Protein AF-A0A8T5UVX9-F1 (afdb_monomer_lite)

Structure (mmCIF, N/CA/C/O backbone):
data_AF-A0A8T5UVX9-F1
#
_entry.id   AF-A0A8T5UVX9-F1
#
loop_
_atom_site.group_PDB
_atom_site.id
_atom_site.type_symbol
_atom_site.label_atom_id
_atom_site.label_alt_id
_atom_site.label_comp_id
_atom_site.label_asym_id
_atom_site.label_entity_id
_atom_site.label_seq_id
_atom_site.pdbx_PDB_ins_code
_atom_site.Cartn_x
_atom_site.Cartn_y
_atom_site.Cartn_z
_atom_site.occupancy
_atom_site.B_iso_or_equiv
_atom_site.auth_seq_id
_atom_site.auth_comp_id
_atom_site.auth_asym_id
_atom_site.auth_atom_id
_atom_site.pdbx_PDB_model_num
ATOM 1 N N . MET A 1 1 ? 22.727 9.446 -10.638 1.00 89.31 1 MET A N 1
ATOM 2 C CA . MET A 1 1 ? 21.557 9.437 -9.733 1.00 89.31 1 MET A CA 1
ATOM 3 C C . MET A 1 1 ? 21.590 8.282 -8.736 1.00 89.31 1 MET A C 1
ATOM 5 O O . MET A 1 1 ? 21.541 8.545 -7.546 1.00 89.31 1 MET A O 1
ATOM 9 N N . LEU A 1 2 ? 21.776 7.033 -9.180 1.00 92.12 2 LEU A N 1
ATOM 10 C CA . LEU A 1 2 ? 21.817 5.841 -8.309 1.00 92.12 2 LEU A CA 1
ATOM 11 C C . LEU A 1 2 ? 22.766 5.958 -7.106 1.00 92.12 2 LEU A C 1
ATOM 13 O O . LEU A 1 2 ? 22.363 5.733 -5.971 1.00 92.12 2 LEU A O 1
ATOM 17 N N . LYS A 1 3 ? 24.007 6.410 -7.337 1.00 89.62 3 LYS A N 1
ATOM 18 C CA . LYS A 1 3 ? 24.974 6.673 -6.256 1.00 89.62 3 LYS A CA 1
ATOM 19 C C . LYS A 1 3 ? 24.473 7.714 -5.250 1.00 89.62 3 LYS A C 1
ATOM 21 O O . LYS A 1 3 ? 24.769 7.604 -4.071 1.00 89.62 3 LYS A O 1
ATOM 26 N N . ALA A 1 4 ? 23.727 8.721 -5.709 1.00 87.50 4 ALA A N 1
ATOM 27 C CA . ALA A 1 4 ? 23.194 9.757 -4.832 1.00 87.50 4 ALA A CA 1
ATOM 28 C C . ALA A 1 4 ? 22.114 9.190 -3.901 1.00 87.50 4 ALA A C 1
ATOM 30 O O . ALA A 1 4 ? 22.214 9.433 -2.706 1.00 87.50 4 ALA A O 1
ATOM 31 N N . TYR A 1 5 ? 21.173 8.382 -4.419 1.00 86.88 5 TYR A N 1
ATOM 32 C CA . TYR A 1 5 ? 20.193 7.644 -3.602 1.00 86.88 5 TYR A CA 1
ATOM 33 C C . TYR A 1 5 ? 20.886 6.826 -2.508 1.00 86.88 5 TYR A C 1
ATOM 35 O O . TYR A 1 5 ? 20.632 7.031 -1.322 1.00 86.88 5 TYR A O 1
ATOM 43 N N . ALA A 1 6 ? 21.830 5.970 -2.910 1.00 82.44 6 ALA A N 1
ATOM 44 C CA . ALA A 1 6 ? 22.549 5.101 -1.984 1.00 82.44 6 ALA A CA 1
ATOM 45 C C . ALA A 1 6 ? 23.306 5.897 -0.906 1.00 82.44 6 ALA A C 1
ATOM 47 O O . ALA A 1 6 ? 23.243 5.560 0.274 1.00 82.44 6 ALA A O 1
ATOM 48 N N . ASN A 1 7 ? 23.971 6.993 -1.288 1.00 76.56 7 ASN A N 1
ATOM 49 C CA . ASN A 1 7 ? 24.742 7.824 -0.360 1.00 76.56 7 ASN A CA 1
ATOM 50 C C . ASN A 1 7 ? 23.883 8.548 0.685 1.00 76.56 7 ASN A C 1
ATOM 52 O O . ASN A 1 7 ? 24.406 8.915 1.734 1.00 76.56 7 ASN A O 1
ATOM 56 N N . VAL A 1 8 ? 22.592 8.767 0.419 1.00 74.19 8 VAL A N 1
ATOM 57 C CA . VAL A 1 8 ? 21.655 9.344 1.399 1.00 74.19 8 VAL A CA 1
ATOM 58 C C . VAL A 1 8 ? 20.822 8.278 2.118 1.00 74.19 8 VAL A C 1
ATOM 60 O O . VAL A 1 8 ? 19.863 8.613 2.807 1.00 74.19 8 VAL A O 1
ATOM 63 N N . GLY A 1 9 ? 21.185 6.997 1.978 1.00 68.25 9 GLY A N 1
ATOM 64 C CA . GLY A 1 9 ? 20.500 5.881 2.633 1.00 68.25 9 GLY A CA 1
ATOM 65 C C . GLY A 1 9 ? 19.117 5.576 2.055 1.00 68.25 9 GLY A C 1
ATOM 66 O O . GLY A 1 9 ? 18.301 4.958 2.732 1.00 68.25 9 GLY A O 1
ATOM 67 N N . MET A 1 10 ? 18.837 6.014 0.824 1.00 78.50 10 MET A N 1
ATOM 68 C CA . MET A 1 10 ? 17.601 5.687 0.119 1.00 78.50 10 MET A CA 1
ATOM 69 C C . MET A 1 10 ? 17.831 4.501 -0.827 1.00 78.50 10 MET A C 1
ATOM 71 O O . MET A 1 10 ? 18.842 4.490 -1.539 1.00 78.50 10 MET A O 1
ATOM 75 N N . PRO A 1 11 ? 16.895 3.535 -0.898 1.00 80.75 11 PRO A N 1
ATOM 76 C CA . PRO A 1 11 ? 16.899 2.531 -1.953 1.00 80.75 11 PRO A CA 1
ATOM 77 C C . PRO A 1 11 ? 16.959 3.223 -3.322 1.00 80.75 11 PRO A C 1
ATOM 79 O O . PRO A 1 11 ? 16.160 4.128 -3.579 1.00 80.75 11 PRO A O 1
ATOM 82 N N . PRO A 1 12 ? 17.922 2.874 -4.190 1.00 89.50 12 PRO A N 1
ATOM 83 C CA . PRO A 1 12 ? 17.962 3.432 -5.531 1.00 89.50 12 PRO A CA 1
ATOM 84 C C . PRO A 1 12 ? 16.694 3.077 -6.313 1.00 89.50 12 PRO A C 1
ATOM 86 O O . PRO A 1 12 ? 16.199 1.960 -6.205 1.00 89.50 12 PRO A O 1
ATOM 89 N N . SER A 1 13 ? 16.226 4.007 -7.148 1.00 93.75 13 SER A N 1
ATOM 90 C CA . SER A 1 13 ? 15.218 3.743 -8.182 1.00 93.75 13 SER A CA 1
ATOM 91 C C . SER A 1 13 ? 15.903 3.654 -9.555 1.00 93.75 13 SER A C 1
ATOM 93 O O . SER A 1 13 ? 16.126 4.696 -10.186 1.00 93.75 13 SER A O 1
ATOM 95 N N . PRO A 1 14 ? 16.313 2.447 -10.007 1.00 96.12 14 PRO A N 1
ATOM 96 C CA . PRO A 1 14 ? 16.823 2.202 -11.355 1.00 96.12 14 PRO A CA 1
ATOM 97 C C . PRO A 1 14 ? 15.960 2.798 -12.459 1.00 96.12 14 PRO A C 1
ATOM 99 O O . PRO A 1 14 ? 16.485 3.515 -13.310 1.00 96.12 14 PRO A O 1
ATOM 102 N N . ILE A 1 15 ? 14.645 2.567 -12.418 1.00 96.75 15 ILE A N 1
ATOM 103 C CA . ILE A 1 15 ? 13.748 3.003 -13.491 1.00 96.75 15 ILE A CA 1
ATOM 104 C C . ILE A 1 15 ? 13.686 4.527 -13.593 1.00 96.75 15 ILE A C 1
ATOM 106 O O . ILE A 1 15 ? 13.869 5.090 -14.672 1.00 96.75 15 ILE A O 1
ATOM 110 N N . THR A 1 16 ? 13.545 5.214 -12.459 1.00 94.38 16 THR A N 1
ATOM 111 C CA . THR A 1 16 ? 13.506 6.677 -12.423 1.00 94.38 16 THR A CA 1
ATOM 112 C C . THR A 1 16 ? 14.859 7.257 -12.836 1.00 94.38 16 THR A C 1
ATOM 114 O O . THR A 1 16 ? 14.914 8.212 -13.608 1.00 94.38 16 THR A O 1
ATOM 117 N N . ALA A 1 17 ? 15.973 6.663 -12.387 1.00 95.31 17 ALA A N 1
ATOM 118 C CA . ALA A 1 17 ? 17.319 7.079 -12.791 1.00 95.31 17 ALA A CA 1
ATOM 119 C C . ALA A 1 17 ? 17.553 6.964 -14.295 1.00 95.31 17 ALA A C 1
ATOM 121 O O . ALA A 1 17 ? 18.149 7.875 -14.874 1.00 95.31 17 ALA A O 1
ATOM 122 N N . ALA A 1 18 ? 17.071 5.887 -14.908 1.00 97.19 18 ALA A N 1
ATOM 123 C CA . ALA A 1 18 ? 17.184 5.676 -16.338 1.00 97.19 18 ALA A CA 1
ATOM 124 C C . ALA A 1 18 ? 16.372 6.723 -17.116 1.00 97.19 18 ALA A C 1
ATOM 126 O O . ALA A 1 18 ? 16.927 7.395 -17.982 1.00 97.19 18 ALA A O 1
ATOM 127 N N . ILE A 1 19 ? 15.108 6.950 -16.738 1.00 96.31 19 ILE A N 1
ATOM 128 C CA . ILE A 1 19 ? 14.215 7.921 -17.397 1.00 96.31 19 ILE A CA 1
ATOM 129 C C . ILE A 1 19 ? 14.780 9.348 -17.313 1.00 96.31 19 ILE A C 1
ATOM 131 O O . ILE A 1 19 ? 14.845 10.045 -18.324 1.00 96.31 19 ILE A O 1
ATOM 135 N N . PHE A 1 20 ? 15.259 9.782 -16.140 1.00 94.56 20 PHE A N 1
ATOM 136 C CA . PHE A 1 20 ? 15.912 11.092 -16.004 1.00 94.56 20 PHE A CA 1
ATOM 137 C C . PHE A 1 20 ? 17.228 11.180 -16.784 1.00 94.56 20 PHE A C 1
ATOM 139 O O . PHE A 1 20 ? 17.555 12.241 -17.313 1.00 94.56 20 PHE A O 1
ATOM 146 N N . GLY A 1 21 ? 17.990 10.086 -16.850 1.00 94.94 21 GLY A N 1
ATOM 147 C CA . GLY A 1 21 ? 19.206 10.010 -17.656 1.00 94.94 21 GLY A CA 1
ATOM 148 C C . GLY A 1 21 ? 18.916 10.216 -19.142 1.00 94.94 21 GLY A C 1
ATOM 149 O O . GLY A 1 21 ? 19.591 11.021 -19.784 1.00 94.94 21 GLY A O 1
ATOM 150 N N . VAL A 1 22 ? 17.874 9.554 -19.656 1.00 96.62 22 VAL A N 1
ATOM 151 C CA . VAL A 1 22 ? 17.385 9.739 -21.027 1.00 96.62 22 VAL A CA 1
ATOM 152 C C . VAL A 1 22 ? 16.911 11.170 -21.253 1.00 96.62 22 VAL A C 1
ATOM 154 O O . VAL A 1 22 ? 17.373 11.815 -22.189 1.00 96.62 22 VAL A O 1
ATOM 157 N N . ALA A 1 23 ? 16.052 11.702 -20.382 1.00 94.94 23 ALA A N 1
ATOM 158 C CA . ALA A 1 23 ? 15.560 13.072 -20.518 1.00 94.94 23 ALA A CA 1
ATOM 159 C C . ALA A 1 23 ? 16.720 14.081 -20.612 1.00 94.94 23 ALA A C 1
ATOM 161 O O . ALA A 1 23 ? 16.736 14.931 -21.497 1.00 94.94 23 ALA A O 1
ATOM 162 N N . ALA A 1 24 ? 17.744 13.933 -19.763 1.00 94.06 24 ALA A N 1
ATOM 163 C CA . ALA A 1 24 ? 18.909 14.812 -19.756 1.00 94.06 24 ALA A CA 1
ATOM 164 C C . ALA A 1 24 ? 19.771 14.707 -21.026 1.00 94.06 24 ALA A C 1
ATOM 166 O O . ALA A 1 24 ? 20.238 15.730 -21.525 1.00 94.06 24 ALA A O 1
ATOM 167 N N . ILE A 1 25 ? 20.012 13.502 -21.559 1.00 94.75 25 ILE A N 1
ATOM 168 C CA . ILE A 1 25 ? 20.818 13.359 -22.784 1.00 94.75 25 ILE A CA 1
ATOM 169 C C . ILE A 1 25 ? 20.049 13.817 -24.027 1.00 94.75 25 ILE A C 1
ATOM 171 O O . ILE A 1 25 ? 20.656 14.366 -24.946 1.00 94.75 25 ILE A O 1
ATOM 175 N N . LEU A 1 26 ? 18.721 13.672 -24.037 1.00 94.44 26 LEU A N 1
ATOM 176 C CA . LEU A 1 26 ? 17.872 14.112 -25.144 1.00 94.44 26 LEU A CA 1
ATOM 177 C C . LEU A 1 26 ? 17.664 15.638 -25.204 1.00 94.44 26 LEU A C 1
ATOM 179 O O . LEU A 1 26 ? 17.105 16.148 -26.178 1.00 94.44 26 LEU A O 1
ATOM 183 N N . GLU A 1 27 ? 18.139 16.390 -24.207 1.00 91.69 27 GLU A N 1
ATOM 184 C CA . GLU A 1 27 ? 18.335 17.847 -24.314 1.00 91.69 27 GLU A CA 1
ATOM 185 C C . GLU A 1 27 ? 19.571 18.214 -25.146 1.00 91.69 27 GLU A C 1
ATOM 187 O O . GLU A 1 27 ? 19.644 19.292 -25.734 1.00 91.69 27 GLU A O 1
ATOM 192 N N . ILE A 1 28 ? 20.555 17.314 -25.213 1.00 91.75 28 ILE A N 1
ATOM 193 C CA . ILE A 1 28 ? 21.787 17.502 -25.987 1.00 91.75 28 ILE A CA 1
ATOM 194 C C . ILE A 1 28 ? 21.615 16.925 -27.397 1.00 91.75 28 ILE A C 1
ATOM 196 O O . ILE A 1 28 ? 22.052 17.529 -28.376 1.00 91.75 28 ILE A O 1
ATOM 200 N N . VAL A 1 29 ? 20.981 15.755 -27.501 1.00 90.19 29 VAL A N 1
ATOM 201 C CA . VAL A 1 29 ? 20.735 15.039 -28.759 1.00 90.19 29 VAL A CA 1
ATOM 202 C C . VAL A 1 29 ? 19.246 15.075 -29.075 1.00 90.19 29 VAL A C 1
ATOM 204 O O . VAL A 1 29 ? 18.433 14.611 -28.286 1.00 90.19 29 VAL A O 1
ATOM 207 N N . HIS A 1 30 ? 18.872 15.585 -30.249 1.00 89.62 30 HIS A N 1
ATOM 208 C CA . HIS A 1 30 ? 17.463 15.630 -30.646 1.00 89.62 30 HIS A CA 1
ATOM 209 C C . HIS A 1 30 ? 16.853 14.210 -30.666 1.00 89.62 30 HIS A C 1
ATOM 211 O O . HIS A 1 30 ? 17.505 13.323 -31.226 1.00 89.62 30 HIS A O 1
ATOM 217 N N . PRO A 1 31 ? 15.640 13.979 -30.117 1.00 86.69 31 PRO A N 1
ATOM 218 C CA . PRO A 1 31 ? 15.006 12.651 -30.026 1.00 86.69 31 PRO A CA 1
ATOM 219 C C . PRO A 1 31 ? 14.698 12.012 -31.391 1.00 86.69 31 PRO A C 1
ATOM 221 O O . PRO A 1 31 ? 14.707 10.791 -31.521 1.00 86.69 31 PRO A O 1
ATOM 224 N N . ASP A 1 32 ? 14.522 12.845 -32.419 1.00 82.38 32 ASP A N 1
ATOM 225 C CA . ASP A 1 32 ? 14.351 12.406 -33.814 1.00 82.38 32 ASP A CA 1
ATOM 226 C C . ASP A 1 32 ? 15.676 12.337 -34.596 1.00 82.38 32 ASP A C 1
ATOM 228 O O . ASP A 1 32 ? 15.679 12.273 -35.822 1.00 82.38 32 ASP A O 1
ATOM 232 N N . SER A 1 33 ? 16.827 12.431 -33.919 1.00 86.44 33 SER A N 1
ATOM 233 C CA . SER A 1 33 ? 18.117 12.269 -34.596 1.00 86.44 33 SER A CA 1
ATOM 234 C C . SER A 1 33 ? 18.242 10.853 -35.149 1.00 86.44 33 SER A C 1
ATOM 236 O O . SER A 1 33 ? 18.085 9.877 -34.412 1.00 86.44 33 SER A O 1
ATOM 238 N N . GLU A 1 34 ? 18.607 10.762 -36.423 1.00 85.56 34 GLU A N 1
ATOM 239 C CA . GLU A 1 34 ? 18.966 9.501 -37.063 1.00 85.56 34 GLU A CA 1
ATOM 240 C C . GLU A 1 34 ? 20.235 8.922 -36.433 1.00 85.56 34 GLU A C 1
ATOM 242 O O . GLU A 1 34 ? 21.183 9.645 -36.101 1.00 85.56 34 GLU A O 1
ATOM 247 N N . VAL A 1 35 ? 20.260 7.601 -36.286 1.00 87.31 35 VAL A N 1
ATOM 248 C CA . VAL A 1 35 ? 21.396 6.863 -35.728 1.00 87.31 35 VAL A CA 1
ATOM 249 C C . VAL A 1 35 ? 22.111 6.082 -36.827 1.00 87.31 35 VAL A C 1
ATOM 251 O O . VAL A 1 35 ? 21.546 5.788 -37.878 1.00 87.31 35 VAL A O 1
ATOM 254 N N . GLY A 1 36 ? 23.391 5.773 -36.614 1.00 87.00 36 GLY A N 1
ATOM 255 C CA . GLY A 1 36 ? 24.162 4.993 -37.584 1.00 87.00 36 GLY A CA 1
ATOM 256 C C . GLY A 1 36 ? 23.597 3.580 -37.765 1.00 87.00 36 GLY A C 1
ATOM 257 O O . GLY A 1 36 ? 23.091 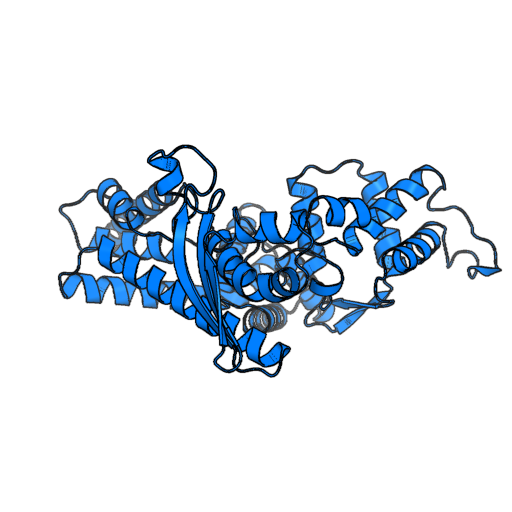2.994 -36.812 1.00 87.00 36 GLY A O 1
ATOM 258 N N . GLU A 1 37 ? 23.764 3.002 -38.958 1.00 86.88 37 GLU A N 1
ATOM 259 C CA . GLU A 1 37 ? 23.249 1.664 -39.316 1.00 86.88 37 GLU A CA 1
ATOM 260 C C . GLU A 1 37 ? 23.690 0.549 -38.352 1.00 86.88 37 GLU A C 1
ATOM 262 O O . GLU A 1 37 ? 22.999 -0.452 -38.191 1.00 86.88 37 GLU A O 1
ATOM 267 N N . SER A 1 38 ? 24.825 0.728 -37.665 1.00 89.12 38 SER A N 1
ATOM 268 C CA . SER A 1 38 ? 25.307 -0.196 -36.631 1.00 89.12 38 SER A CA 1
ATOM 269 C C . SER A 1 38 ? 24.355 -0.347 -35.442 1.00 89.12 38 SER A C 1
ATOM 271 O O . SER A 1 38 ? 24.475 -1.314 -34.697 1.00 89.12 38 SER A O 1
ATOM 273 N N . TYR A 1 39 ? 23.457 0.617 -35.239 1.00 83.94 39 TYR A N 1
ATOM 274 C CA . TYR A 1 39 ? 22.505 0.653 -34.134 1.00 83.94 39 TYR A CA 1
ATOM 275 C C . TYR A 1 39 ? 21.103 0.182 -34.532 1.00 83.94 39 TYR A C 1
ATOM 277 O O . TYR A 1 39 ? 20.315 -0.166 -33.656 1.00 83.94 39 TYR A O 1
ATOM 285 N N . GLY A 1 40 ? 20.784 0.147 -35.828 1.00 82.81 40 GLY A N 1
ATOM 286 C CA . GLY A 1 40 ? 19.484 -0.305 -36.301 1.00 82.81 40 GLY A CA 1
ATOM 287 C C . GLY A 1 40 ? 19.131 0.162 -37.706 1.00 82.81 40 GLY A C 1
ATOM 288 O O . GLY A 1 40 ? 19.853 0.926 -38.344 1.00 82.81 40 GLY A O 1
ATOM 289 N N . GLU A 1 41 ? 17.990 -0.326 -38.187 1.00 83.75 41 GLU A N 1
ATOM 290 C CA . GLU A 1 41 ? 17.437 0.068 -39.480 1.00 83.75 41 GLU A CA 1
ATOM 291 C C . GLU A 1 41 ? 16.926 1.515 -39.439 1.00 83.75 41 GLU A C 1
ATOM 293 O O . GLU A 1 41 ? 16.287 1.945 -38.472 1.00 83.75 41 GLU A O 1
ATOM 298 N N . PHE A 1 42 ? 17.185 2.246 -40.523 1.00 81.00 42 PHE A N 1
ATOM 299 C CA . PHE A 1 42 ? 16.706 3.609 -40.739 1.00 81.00 42 PHE A CA 1
ATOM 300 C C . PHE A 1 42 ? 15.182 3.705 -40.541 1.00 81.00 42 PHE A C 1
ATOM 302 O O . PHE A 1 42 ? 14.443 2.825 -40.987 1.00 81.00 42 PHE A O 1
ATOM 309 N N . PHE A 1 43 ? 14.710 4.750 -39.853 1.00 79.56 43 PHE A N 1
ATOM 310 C CA . PHE A 1 43 ? 13.313 4.943 -39.417 1.00 79.56 43 PHE A CA 1
ATOM 311 C C . PHE A 1 43 ? 12.714 3.895 -38.461 1.00 79.56 43 PHE A C 1
ATOM 313 O O . PHE A 1 43 ? 11.537 4.010 -38.113 1.00 79.56 43 PHE A O 1
ATOM 320 N N . LYS A 1 44 ? 13.473 2.889 -38.009 1.00 81.12 44 LYS A N 1
ATOM 321 C CA . LYS A 1 44 ? 13.007 1.941 -36.979 1.00 81.12 44 LYS A CA 1
ATOM 322 C C . LYS A 1 44 ? 13.630 2.181 -35.615 1.00 81.12 44 LYS A C 1
ATOM 324 O O . LYS A 1 44 ? 12.983 1.895 -34.615 1.00 81.12 44 LYS A O 1
ATOM 329 N N . VAL A 1 45 ? 14.858 2.690 -35.587 1.00 84.31 45 VAL A N 1
ATOM 330 C CA . VAL A 1 45 ? 15.586 3.008 -34.358 1.00 84.31 45 VAL A CA 1
ATOM 331 C C . VAL A 1 45 ? 15.909 4.493 -34.356 1.00 84.31 45 VAL A C 1
ATOM 333 O O . VAL A 1 45 ? 16.485 5.006 -35.312 1.00 84.31 45 VAL A O 1
ATOM 336 N N . ASN A 1 46 ? 15.531 5.182 -33.284 1.00 87.81 46 ASN A N 1
ATOM 337 C CA . ASN A 1 46 ? 15.794 6.606 -33.094 1.00 87.81 46 ASN A CA 1
ATOM 338 C C . ASN A 1 46 ? 16.757 6.833 -31.918 1.00 87.81 46 ASN A C 1
ATOM 340 O O . ASN A 1 46 ? 17.100 5.915 -31.164 1.00 87.81 46 ASN A O 1
ATOM 344 N N . SER A 1 47 ? 17.213 8.074 -31.751 1.00 92.56 47 SER A N 1
ATOM 345 C CA . SER A 1 47 ? 18.130 8.427 -30.666 1.00 92.56 47 SER A CA 1
ATOM 346 C C . SER A 1 47 ? 17.521 8.225 -29.271 1.00 92.56 47 SER A C 1
ATOM 348 O O . SER A 1 47 ? 18.271 7.949 -28.335 1.00 92.56 47 SER A O 1
ATOM 350 N N . ALA A 1 48 ? 16.190 8.289 -29.123 1.00 94.19 48 ALA A N 1
ATOM 351 C CA . ALA A 1 48 ? 15.501 8.009 -27.862 1.00 94.19 48 ALA A CA 1
ATOM 352 C C . ALA A 1 48 ? 15.639 6.540 -27.435 1.00 94.19 48 ALA A C 1
ATOM 354 O O . ALA A 1 48 ? 15.999 6.273 -26.288 1.00 94.19 48 ALA A O 1
ATOM 355 N N . GLN A 1 49 ? 15.451 5.591 -28.355 1.00 92.06 49 GLN A N 1
ATOM 356 C CA . GLN A 1 49 ? 15.657 4.167 -28.081 1.00 92.06 49 GLN A CA 1
ATOM 357 C C . GLN A 1 49 ? 17.124 3.868 -27.733 1.00 92.06 49 GLN A C 1
ATOM 359 O O . GLN A 1 49 ? 17.395 3.107 -26.804 1.00 92.06 49 GLN A O 1
ATOM 364 N N . ILE A 1 50 ? 18.083 4.500 -28.421 1.00 94.44 50 ILE A N 1
ATOM 365 C CA . ILE A 1 50 ? 19.518 4.329 -28.127 1.00 94.44 50 ILE A CA 1
ATOM 366 C C . ILE A 1 50 ? 19.907 4.938 -26.778 1.00 94.44 50 ILE A C 1
ATOM 368 O O . ILE A 1 50 ? 20.663 4.326 -26.020 1.00 94.44 50 ILE A O 1
ATOM 372 N N . ALA A 1 51 ? 19.361 6.105 -26.436 1.00 96.12 51 ALA A N 1
ATOM 373 C CA . ALA A 1 51 ? 19.511 6.675 -25.102 1.00 96.12 51 ALA A CA 1
ATOM 374 C C . ALA A 1 51 ? 18.921 5.739 -24.034 1.00 96.12 51 ALA A C 1
ATOM 376 O O . ALA A 1 51 ? 19.558 5.505 -23.005 1.00 96.12 51 ALA A O 1
ATOM 377 N N . GLY A 1 52 ? 17.746 5.165 -24.304 1.00 96.88 52 GLY A N 1
ATOM 378 C CA . GLY A 1 52 ? 17.097 4.164 -23.463 1.00 96.88 52 GLY A CA 1
ATOM 379 C C . GLY A 1 52 ? 17.965 2.931 -23.232 1.00 96.88 52 GLY A C 1
ATOM 380 O O . GLY A 1 52 ? 18.159 2.540 -22.084 1.00 96.88 52 GLY A O 1
ATOM 381 N N . LEU A 1 53 ? 18.565 2.373 -24.287 1.00 96.00 53 LEU A N 1
ATOM 382 C CA . LEU A 1 53 ? 19.472 1.224 -24.194 1.00 96.00 53 LEU A CA 1
ATOM 383 C C . LEU A 1 53 ? 20.660 1.515 -23.267 1.00 96.00 53 LEU A C 1
ATOM 385 O O . LEU A 1 53 ? 20.922 0.755 -22.335 1.00 96.00 53 LEU A O 1
ATOM 389 N N . GLY A 1 54 ? 21.332 2.652 -23.472 1.00 96.06 54 GLY A N 1
ATOM 390 C CA . GLY A 1 54 ? 22.450 3.058 -22.619 1.00 96.06 54 GLY A CA 1
ATOM 391 C C . GLY A 1 54 ? 22.032 3.297 -21.163 1.00 96.06 54 GLY A C 1
ATOM 392 O O . GLY A 1 54 ? 22.770 2.966 -20.236 1.00 96.06 54 GLY A O 1
ATOM 393 N N . ALA A 1 55 ? 20.833 3.841 -20.937 1.00 97.25 55 ALA A N 1
ATOM 394 C CA . ALA A 1 55 ? 20.302 4.079 -19.599 1.00 97.25 55 ALA A CA 1
ATOM 395 C C . ALA A 1 55 ? 19.899 2.781 -18.877 1.00 97.25 55 ALA A C 1
ATOM 397 O O . ALA A 1 55 ? 20.130 2.665 -17.669 1.00 97.25 55 ALA A O 1
ATOM 398 N N . VAL A 1 56 ? 19.335 1.812 -19.605 1.00 97.19 56 VAL A N 1
ATOM 399 C CA . VAL A 1 56 ? 18.999 0.467 -19.116 1.00 97.19 56 VAL A CA 1
ATOM 400 C C . VAL A 1 56 ? 20.258 -0.274 -18.684 1.00 97.19 56 VAL A C 1
ATOM 402 O O . VAL A 1 56 ? 20.311 -0.739 -17.544 1.00 97.19 56 VAL A O 1
ATOM 405 N N . GLU A 1 57 ? 21.297 -0.288 -19.525 1.00 96.69 57 GLU A N 1
ATOM 406 C CA . GLU A 1 57 ? 22.594 -0.894 -19.200 1.00 96.69 57 GLU A CA 1
ATOM 407 C C . GLU A 1 57 ? 23.216 -0.236 -17.960 1.00 96.69 57 GLU A C 1
ATOM 409 O O . GLU A 1 57 ? 23.564 -0.910 -16.989 1.00 96.69 57 GLU A O 1
ATOM 414 N N . ALA A 1 58 ? 23.288 1.099 -17.942 1.00 96.19 58 ALA A N 1
ATOM 415 C CA . ALA A 1 58 ? 23.885 1.843 -16.835 1.00 96.19 58 ALA A CA 1
ATOM 416 C C . ALA A 1 58 ? 23.122 1.689 -15.508 1.00 96.19 58 ALA A C 1
ATOM 418 O O . ALA A 1 58 ? 23.714 1.859 -14.436 1.00 96.19 58 ALA A O 1
ATOM 419 N N . SER A 1 59 ? 21.819 1.402 -15.572 1.00 95.56 59 SER A N 1
ATOM 420 C CA . SER A 1 59 ? 20.955 1.262 -14.396 1.00 95.56 59 SER A CA 1
ATOM 421 C C . SER A 1 59 ? 20.725 -0.188 -13.973 1.00 95.56 59 SER A C 1
ATOM 423 O O . SER A 1 59 ? 20.129 -0.404 -12.920 1.00 95.56 59 SER A O 1
ATOM 425 N N . GLY A 1 60 ? 21.209 -1.163 -14.751 1.00 95.50 60 GLY A N 1
ATOM 426 C CA . GLY A 1 60 ? 21.013 -2.589 -14.483 1.00 95.50 60 GLY A CA 1
ATOM 427 C C . GLY A 1 60 ? 19.548 -3.022 -14.569 1.00 95.50 60 GLY A C 1
ATOM 428 O O . GLY A 1 60 ? 19.130 -3.906 -13.825 1.00 95.50 60 GLY A O 1
ATOM 429 N N . LEU A 1 61 ? 18.758 -2.365 -15.422 1.00 97.50 61 LEU A N 1
ATOM 430 C CA . LEU A 1 61 ? 17.361 -2.732 -15.645 1.00 97.50 61 LEU A CA 1
ATOM 431 C C . LEU A 1 61 ? 17.270 -4.013 -16.496 1.00 97.50 61 LEU A C 1
ATOM 433 O O . LEU A 1 61 ? 18.138 -4.237 -17.343 1.00 97.50 61 LEU A O 1
ATOM 437 N N . PRO A 1 62 ? 16.234 -4.852 -16.305 1.00 97.00 62 PRO A N 1
ATOM 438 C CA . PRO A 1 62 ? 16.011 -6.012 -17.162 1.00 97.00 62 PRO A CA 1
ATOM 439 C C . PRO A 1 62 ? 15.685 -5.574 -18.595 1.00 97.00 62 PRO A C 1
ATOM 441 O O . PRO A 1 62 ? 15.137 -4.493 -18.813 1.00 97.00 62 PRO A O 1
ATOM 444 N N . GLU A 1 63 ? 15.974 -6.428 -19.578 1.00 96.62 63 GLU A N 1
ATOM 445 C CA . GLU A 1 63 ? 15.678 -6.142 -20.993 1.00 96.62 63 GLU A CA 1
ATOM 446 C C . GLU A 1 63 ? 14.176 -6.002 -21.265 1.00 96.62 63 GLU A C 1
ATOM 448 O O . GLU A 1 63 ? 13.779 -5.224 -22.135 1.00 96.62 63 GLU A O 1
ATOM 453 N N . LYS A 1 64 ? 13.353 -6.731 -20.500 1.00 97.81 64 LYS A N 1
ATOM 454 C CA . LYS A 1 64 ? 11.894 -6.749 -20.601 1.00 97.81 64 LYS A CA 1
ATOM 455 C C . LYS A 1 64 ? 11.232 -6.424 -19.269 1.00 97.81 64 LYS A C 1
ATOM 457 O O . LYS A 1 64 ? 11.767 -6.758 -18.212 1.00 97.81 64 LYS A O 1
ATOM 462 N N . LEU A 1 65 ? 10.057 -5.810 -19.350 1.00 97.38 65 LEU A N 1
ATOM 463 C CA . LEU A 1 65 ? 9.148 -5.581 -18.229 1.00 97.38 65 LEU A CA 1
ATOM 464 C C . LEU A 1 65 ? 7.763 -6.117 -18.565 1.00 97.38 65 LEU A C 1
ATOM 466 O O . LEU A 1 65 ? 7.338 -6.030 -19.717 1.00 97.38 65 LEU A O 1
ATOM 470 N N . HIS A 1 66 ? 7.041 -6.605 -17.560 1.00 96.06 66 HIS A N 1
ATOM 471 C CA . HIS A 1 66 ? 5.737 -7.234 -17.765 1.00 96.06 66 HIS A CA 1
ATOM 472 C C . HIS A 1 66 ? 4.657 -6.527 -16.959 1.00 96.06 66 HIS A C 1
ATOM 474 O O . HIS A 1 66 ? 4.820 -6.269 -15.768 1.00 96.06 66 HIS A O 1
ATOM 480 N N . ILE A 1 67 ? 3.532 -6.192 -17.590 1.00 93.75 67 ILE A N 1
ATOM 481 C CA . ILE A 1 67 ? 2.398 -5.611 -16.866 1.00 93.75 67 ILE A CA 1
ATOM 482 C C . ILE A 1 67 ? 1.744 -6.686 -16.002 1.00 93.75 67 ILE A C 1
ATOM 484 O O . ILE A 1 67 ? 1.213 -7.680 -16.516 1.00 93.75 67 ILE A O 1
ATOM 488 N N . ARG A 1 68 ? 1.697 -6.426 -14.691 1.00 89.62 68 ARG A N 1
ATOM 489 C CA . ARG A 1 68 ? 1.152 -7.350 -13.698 1.00 89.62 68 ARG A CA 1
ATOM 490 C C . ARG A 1 68 ? -0.258 -7.783 -14.057 1.00 89.62 68 ARG A C 1
ATOM 492 O O . ARG A 1 68 ? -1.158 -6.969 -14.245 1.00 89.62 68 ARG A O 1
ATOM 499 N N . GLY A 1 69 ? -0.469 -9.090 -14.131 1.00 79.69 69 GLY A N 1
ATOM 500 C CA . GLY A 1 69 ? -1.786 -9.635 -14.443 1.00 79.69 69 GLY A CA 1
ATOM 501 C C . GLY A 1 69 ? -2.249 -9.412 -15.890 1.00 79.69 69 GLY A C 1
ATOM 502 O O . GLY A 1 69 ? -3.428 -9.576 -16.193 1.00 79.69 69 GLY A O 1
ATOM 503 N N . THR A 1 70 ? -1.366 -9.092 -16.824 1.00 84.25 70 THR A N 1
ATOM 504 C CA . THR A 1 70 ? -1.661 -9.279 -18.259 1.00 84.25 70 THR A CA 1
ATOM 505 C C . THR A 1 70 ? -0.548 -10.002 -18.993 1.00 84.25 70 THR A C 1
ATOM 507 O O . THR A 1 70 ? -0.789 -10.455 -20.106 1.00 84.25 70 THR A O 1
ATOM 510 N N . ASP A 1 71 ? 0.633 -10.104 -18.377 1.00 86.19 71 ASP A N 1
ATOM 511 C CA . ASP A 1 71 ? 1.859 -10.625 -18.982 1.00 86.19 71 ASP A CA 1
ATOM 512 C C . ASP A 1 71 ? 2.250 -9.856 -20.259 1.00 86.19 71 ASP A C 1
ATOM 514 O O . ASP A 1 71 ? 3.035 -10.334 -21.073 1.00 86.19 71 ASP A O 1
ATOM 518 N N . GLU A 1 72 ? 1.695 -8.649 -20.451 1.00 93.94 72 GLU A N 1
ATOM 519 C CA . GLU A 1 72 ? 2.032 -7.795 -21.582 1.00 93.94 72 GLU A CA 1
ATOM 520 C C . GLU A 1 72 ? 3.477 -7.327 -21.443 1.00 93.94 72 GLU A C 1
ATOM 522 O O . GLU A 1 72 ? 3.825 -6.628 -20.486 1.00 93.94 72 GLU A O 1
ATOM 527 N N . GLU A 1 73 ? 4.290 -7.726 -22.415 1.00 96.88 73 GLU A N 1
ATOM 528 C CA . GLU A 1 73 ? 5.724 -7.484 -22.449 1.00 96.88 73 GLU A CA 1
ATOM 529 C C . GLU A 1 73 ? 6.048 -6.118 -23.064 1.00 96.88 73 GLU A C 1
ATOM 531 O O . GLU A 1 73 ? 5.539 -5.739 -24.122 1.00 96.88 73 GLU A O 1
ATOM 536 N N . TYR A 1 74 ? 6.958 -5.404 -22.412 1.00 96.81 74 TYR A N 1
ATOM 537 C CA . TYR A 1 74 ? 7.537 -4.152 -22.865 1.00 96.81 74 TYR A CA 1
ATOM 538 C C . TYR A 1 74 ? 9.038 -4.306 -23.059 1.00 96.81 74 TYR A C 1
ATOM 540 O O . TYR A 1 74 ? 9.738 -4.841 -22.202 1.00 96.81 74 TYR A O 1
ATOM 548 N N . ASP A 1 75 ? 9.545 -3.768 -24.166 1.00 96.88 75 ASP A N 1
ATOM 549 C CA . ASP A 1 75 ? 10.973 -3.532 -24.331 1.00 96.88 75 ASP A CA 1
ATOM 550 C C . ASP A 1 75 ? 11.415 -2.378 -23.425 1.00 96.88 75 ASP A C 1
ATOM 552 O O . ASP A 1 75 ? 10.979 -1.237 -23.607 1.00 96.88 75 ASP A O 1
ATOM 556 N N . THR A 1 76 ? 12.259 -2.665 -22.432 1.00 97.38 76 THR A N 1
ATOM 557 C CA . THR A 1 76 ? 12.599 -1.682 -21.396 1.00 97.38 76 THR A CA 1
ATOM 558 C C . THR A 1 76 ? 13.337 -0.480 -21.971 1.00 97.38 76 THR A C 1
ATOM 560 O O . THR A 1 76 ? 13.081 0.646 -21.552 1.00 97.38 76 THR A O 1
ATOM 563 N N . ALA A 1 77 ? 14.232 -0.691 -22.943 1.00 96.62 77 ALA A N 1
ATOM 564 C CA . ALA A 1 77 ? 14.983 0.393 -23.572 1.00 96.62 77 ALA A CA 1
ATOM 565 C C . ALA A 1 77 ? 14.047 1.355 -24.309 1.00 96.62 77 ALA A C 1
ATOM 567 O O . ALA A 1 77 ? 14.144 2.568 -24.129 1.00 96.62 77 ALA A O 1
ATOM 568 N N . THR A 1 78 ? 13.097 0.812 -25.069 1.00 95.94 78 THR A N 1
ATOM 569 C CA . THR A 1 78 ? 12.074 1.604 -25.760 1.00 95.94 78 THR A CA 1
ATOM 570 C C . THR A 1 78 ? 11.197 2.363 -24.763 1.00 95.94 78 THR A C 1
ATOM 572 O O . THR A 1 78 ? 11.070 3.580 -24.866 1.00 95.94 78 THR A O 1
ATOM 575 N N . LEU A 1 79 ? 10.679 1.685 -23.731 1.00 96.88 79 LEU A N 1
ATOM 576 C CA . LEU A 1 79 ? 9.845 2.312 -22.702 1.00 96.88 79 LEU A CA 1
ATOM 577 C C . LEU A 1 79 ? 10.571 3.464 -21.989 1.00 96.88 79 LEU A C 1
ATOM 579 O O . LEU A 1 79 ? 10.017 4.551 -21.838 1.00 96.88 79 LEU A O 1
ATOM 583 N N . VAL A 1 80 ? 11.806 3.237 -21.538 1.00 97.69 80 VAL A N 1
ATOM 584 C CA . VAL A 1 80 ? 12.623 4.255 -20.860 1.00 97.69 80 VAL A CA 1
ATOM 585 C C . VAL A 1 80 ? 12.941 5.418 -21.803 1.00 97.69 80 VAL A C 1
ATOM 587 O O . VAL A 1 80 ? 12.896 6.572 -21.371 1.00 97.69 80 VAL A O 1
ATOM 590 N N . GLY A 1 81 ? 13.225 5.122 -23.075 1.00 96.56 81 GLY A N 1
ATOM 591 C CA . GLY A 1 81 ? 13.406 6.099 -24.147 1.00 96.56 81 GLY A CA 1
ATOM 592 C C . GLY A 1 81 ? 12.206 7.037 -24.275 1.00 96.56 81 GLY A C 1
ATOM 593 O O . GLY A 1 81 ? 12.335 8.249 -24.093 1.00 96.56 81 GLY A O 1
ATOM 594 N N . ASP A 1 82 ? 11.027 6.460 -24.505 1.00 95.62 82 ASP A N 1
ATOM 595 C CA . ASP A 1 82 ? 9.773 7.188 -24.715 1.00 95.62 82 ASP A CA 1
ATOM 596 C C . ASP A 1 82 ? 9.367 8.007 -23.483 1.00 95.62 82 ASP A C 1
ATOM 598 O O . ASP A 1 82 ? 9.001 9.180 -23.588 1.00 95.62 82 ASP A O 1
ATOM 602 N N . LEU A 1 83 ? 9.479 7.424 -22.286 1.00 95.69 83 LEU A N 1
ATOM 603 C CA . LEU A 1 83 ? 9.200 8.133 -21.037 1.00 95.69 83 LEU A CA 1
ATOM 604 C C . LEU A 1 83 ? 10.191 9.276 -20.790 1.00 95.69 83 LEU A C 1
ATOM 606 O O . LEU A 1 83 ? 9.804 10.313 -20.249 1.00 95.69 83 LEU A O 1
ATOM 610 N N . GLY A 1 84 ? 11.451 9.114 -21.197 1.00 95.25 84 GLY A N 1
ATOM 611 C CA . GLY A 1 84 ? 12.457 10.168 -21.139 1.00 95.25 84 GLY A CA 1
ATOM 612 C C . GLY A 1 84 ? 12.152 11.325 -22.091 1.00 95.25 84 GLY A C 1
ATOM 613 O O . GLY A 1 84 ? 12.289 12.478 -21.686 1.00 95.25 84 GLY A O 1
ATOM 614 N N . VAL A 1 85 ? 11.671 11.041 -23.310 1.00 95.12 85 VAL A N 1
ATOM 615 C CA . VAL A 1 85 ? 11.173 12.065 -24.251 1.00 95.12 85 VAL A CA 1
ATOM 616 C C . VAL A 1 85 ? 10.004 12.830 -23.638 1.00 95.12 85 VAL A C 1
ATOM 618 O O . VAL A 1 85 ? 10.030 14.057 -23.593 1.00 95.12 85 VAL A O 1
ATOM 621 N N . ILE A 1 86 ? 9.010 12.116 -23.099 1.00 93.19 86 ILE A N 1
ATOM 622 C CA . ILE A 1 86 ? 7.855 12.745 -22.447 1.00 93.19 86 ILE A CA 1
ATOM 623 C C . ILE A 1 86 ? 8.320 13.652 -21.307 1.00 93.19 86 ILE A C 1
ATOM 625 O O . ILE A 1 86 ? 7.893 14.801 -21.232 1.00 93.19 86 ILE A O 1
ATOM 629 N N . LEU A 1 87 ? 9.196 13.155 -20.427 1.00 92.62 87 LEU A N 1
ATOM 630 C CA . LEU A 1 87 ? 9.663 13.911 -19.266 1.00 92.62 87 LEU A CA 1
ATOM 631 C C . LEU A 1 87 ? 10.465 15.155 -19.668 1.00 92.62 87 LEU A C 1
ATOM 633 O O . LEU A 1 87 ? 10.298 16.209 -19.057 1.00 92.62 87 LEU A O 1
ATOM 637 N N . LYS A 1 88 ? 11.300 15.043 -20.703 1.00 91.44 88 LYS A N 1
ATOM 638 C CA . LYS A 1 88 ? 12.008 16.174 -21.304 1.00 91.44 88 LYS A CA 1
ATOM 639 C C . LYS A 1 88 ? 11.016 17.249 -21.769 1.00 91.44 88 LYS A C 1
ATOM 641 O O . LYS A 1 88 ? 11.122 18.403 -21.362 1.00 91.44 88 LYS A O 1
ATOM 646 N N . ASP A 1 89 ? 10.016 16.862 -22.557 1.00 90.50 89 ASP A N 1
ATOM 647 C CA . ASP A 1 89 ? 9.111 17.811 -23.214 1.00 90.50 89 ASP A CA 1
ATOM 648 C C . ASP A 1 89 ? 8.102 18.466 -22.255 1.00 90.50 89 ASP A C 1
ATOM 650 O O . ASP A 1 89 ? 7.752 19.637 -22.426 1.00 90.50 89 ASP A O 1
ATOM 654 N N . ILE A 1 90 ? 7.634 17.754 -21.219 1.00 86.31 90 ILE A N 1
ATOM 655 C CA . ILE A 1 90 ? 6.748 18.342 -20.194 1.00 86.31 90 ILE A CA 1
ATOM 656 C C . ILE A 1 90 ? 7.500 19.252 -19.207 1.00 86.31 90 ILE A C 1
ATOM 658 O O . ILE A 1 90 ? 6.865 20.014 -18.472 1.00 86.31 90 ILE A O 1
ATOM 662 N N . GLY A 1 91 ? 8.835 19.176 -19.167 1.00 79.12 91 GLY A N 1
ATOM 663 C CA . GLY A 1 91 ? 9.685 19.898 -18.226 1.00 79.12 91 GLY A CA 1
ATOM 664 C C . GLY A 1 91 ? 9.672 19.300 -16.815 1.00 79.12 91 GLY A C 1
ATOM 665 O O . GLY A 1 91 ? 9.519 18.101 -16.635 1.00 79.12 91 GLY A O 1
ATOM 666 N N . GLY A 1 92 ? 9.869 20.135 -15.787 1.00 69.00 92 GLY A N 1
ATOM 667 C CA . GLY A 1 92 ? 9.938 19.697 -14.386 1.00 69.00 92 GLY A CA 1
ATOM 668 C C . GLY A 1 92 ? 8.555 19.495 -13.743 1.00 69.00 92 GLY A C 1
ATOM 669 O O . GLY A 1 92 ? 7.940 20.489 -13.343 1.00 69.00 92 GLY A O 1
ATOM 670 N N . PRO A 1 93 ? 8.052 18.256 -13.584 1.00 76.25 93 PRO A N 1
ATOM 671 C CA . PRO A 1 93 ? 6.795 17.997 -12.886 1.00 76.25 93 PRO A CA 1
ATOM 672 C C . PRO A 1 93 ? 6.860 18.369 -11.400 1.00 76.25 93 PRO A C 1
ATOM 674 O O . PRO A 1 93 ? 7.911 18.366 -10.758 1.00 76.25 93 PRO A O 1
ATOM 677 N N . THR A 1 94 ? 5.690 18.660 -10.823 1.00 86.50 94 THR A N 1
ATOM 678 C CA . THR A 1 94 ? 5.555 18.861 -9.372 1.00 86.50 94 THR A CA 1
ATOM 679 C C . THR A 1 94 ? 5.899 17.581 -8.604 1.00 86.50 94 THR A C 1
ATOM 681 O O . THR A 1 94 ? 5.808 16.483 -9.152 1.00 86.50 94 THR A O 1
ATOM 684 N N . VAL A 1 95 ? 6.201 17.702 -7.306 1.00 84.81 95 VAL A N 1
ATOM 685 C CA . VAL A 1 95 ? 6.454 16.546 -6.421 1.00 84.81 95 VAL A CA 1
ATOM 686 C C . VAL A 1 95 ? 5.334 15.505 -6.517 1.00 84.81 95 VAL A C 1
ATOM 688 O O . VAL A 1 95 ? 5.606 14.324 -6.693 1.00 84.81 95 VAL A O 1
ATOM 691 N N . ILE A 1 96 ? 4.070 15.941 -6.482 1.00 83.88 96 ILE A N 1
ATOM 692 C CA . ILE A 1 96 ? 2.913 15.039 -6.588 1.00 83.88 96 ILE A CA 1
ATOM 693 C C . ILE A 1 96 ? 2.825 14.392 -7.975 1.00 83.88 96 ILE A C 1
ATOM 695 O O . ILE A 1 96 ? 2.467 13.223 -8.078 1.00 83.88 96 ILE A O 1
ATOM 699 N N . GLY A 1 97 ? 3.184 15.128 -9.032 1.00 86.81 97 GLY A N 1
ATOM 700 C CA . GLY A 1 97 ? 3.252 14.589 -10.390 1.00 86.81 97 GLY A CA 1
ATOM 701 C C . GLY A 1 97 ? 4.280 13.465 -10.516 1.00 86.81 97 GLY A C 1
ATOM 702 O O . GLY A 1 97 ? 3.952 12.411 -11.051 1.00 86.81 97 GLY A O 1
ATOM 703 N N . MET A 1 98 ? 5.483 13.653 -9.960 1.00 88.38 98 MET A N 1
ATOM 704 C CA . MET A 1 98 ? 6.519 12.612 -9.957 1.00 88.38 98 MET A 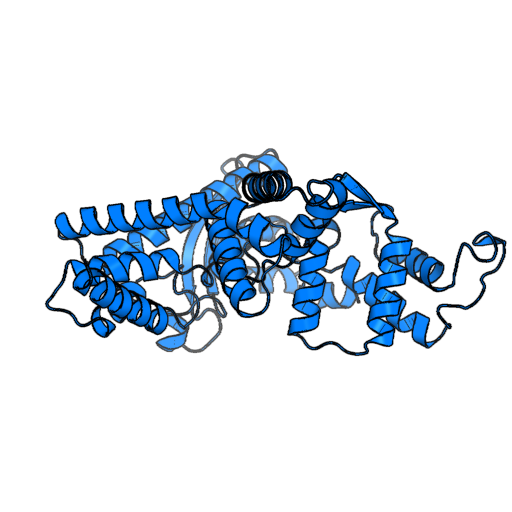CA 1
ATOM 705 C C . MET A 1 98 ? 6.146 11.406 -9.113 1.00 88.38 98 MET A C 1
ATOM 707 O O . MET A 1 98 ? 6.371 10.287 -9.557 1.00 88.38 98 MET A O 1
ATOM 711 N N . MET A 1 99 ? 5.546 11.620 -7.939 1.00 87.19 99 MET A N 1
ATOM 712 C CA . MET A 1 99 ? 5.052 10.511 -7.124 1.00 87.19 99 MET A CA 1
ATOM 713 C C . MET A 1 99 ? 4.010 9.707 -7.901 1.00 87.19 99 MET A C 1
ATOM 715 O O . MET A 1 99 ? 4.145 8.502 -8.027 1.00 87.19 99 MET A O 1
ATOM 719 N N . ALA A 1 100 ? 3.000 10.354 -8.490 1.00 88.06 100 ALA A N 1
ATOM 720 C CA . ALA A 1 100 ? 1.993 9.646 -9.279 1.00 88.06 100 ALA A CA 1
ATOM 721 C C . ALA A 1 100 ? 2.611 8.885 -10.465 1.00 88.06 100 ALA A C 1
ATOM 723 O O . ALA A 1 100 ? 2.198 7.764 -10.745 1.00 88.06 100 ALA A O 1
ATOM 724 N N . PHE A 1 101 ? 3.604 9.472 -11.136 1.00 90.19 101 PHE A N 1
ATOM 725 C CA . PHE A 1 101 ? 4.326 8.833 -12.233 1.00 90.19 101 PHE A CA 1
ATOM 726 C C . PHE A 1 101 ? 5.113 7.593 -11.781 1.00 90.19 101 PHE A C 1
ATOM 728 O O . PHE A 1 101 ? 4.951 6.524 -12.362 1.00 90.19 101 PHE A O 1
ATOM 735 N N . GLU A 1 102 ? 5.903 7.703 -10.713 1.00 90.25 102 GLU A N 1
ATOM 736 C CA . GLU A 1 102 ? 6.625 6.576 -10.107 1.00 90.25 102 GLU A CA 1
ATOM 737 C C . GLU A 1 102 ? 5.663 5.465 -9.659 1.00 90.25 102 GLU A C 1
ATOM 739 O O . GLU A 1 102 ? 5.930 4.277 -9.852 1.00 90.25 102 GLU A O 1
ATOM 744 N N . GLU A 1 103 ? 4.504 5.849 -9.123 1.00 91.00 103 GLU A N 1
ATOM 745 C CA . GLU A 1 103 ? 3.457 4.920 -8.720 1.00 91.00 103 GLU A CA 1
ATOM 746 C C . GLU A 1 103 ? 2.815 4.205 -9.920 1.00 91.00 103 GLU A C 1
ATOM 748 O O . GLU A 1 103 ? 2.559 3.007 -9.844 1.00 91.00 103 GLU A O 1
ATOM 753 N N . MET A 1 104 ? 2.623 4.870 -11.065 1.00 93.12 104 MET A N 1
ATOM 754 C CA . MET A 1 104 ? 2.160 4.208 -12.297 1.00 93.12 104 MET A CA 1
ATOM 755 C C . MET A 1 104 ? 3.124 3.111 -12.762 1.00 93.12 104 MET A C 1
ATOM 757 O O . MET A 1 104 ? 2.673 2.053 -13.200 1.00 93.12 104 MET A O 1
ATOM 761 N N . LEU A 1 105 ? 4.436 3.331 -12.628 1.00 94.56 105 LEU A N 1
ATOM 762 C CA . LEU A 1 105 ? 5.457 2.342 -12.993 1.00 94.56 105 LEU A CA 1
ATOM 763 C C . LEU A 1 105 ? 5.416 1.096 -12.097 1.00 94.56 105 LEU A C 1
ATOM 765 O O . LEU A 1 105 ? 5.898 0.038 -12.489 1.00 94.56 105 LEU A O 1
ATOM 769 N N . SER A 1 106 ? 4.789 1.167 -10.920 1.00 93.50 106 SER A N 1
ATOM 770 C CA . SER A 1 106 ? 4.627 -0.008 -10.057 1.00 93.50 106 SER A CA 1
ATOM 771 C C . SER A 1 106 ? 3.578 -1.017 -10.559 1.00 93.50 106 SER A C 1
ATOM 773 O O . SER A 1 106 ? 3.387 -2.075 -9.954 1.00 93.50 106 SER A O 1
ATOM 775 N N . ALA A 1 107 ? 2.939 -0.734 -11.702 1.00 94.81 107 ALA A N 1
ATOM 776 C CA . ALA A 1 107 ? 2.117 -1.687 -12.444 1.00 94.81 107 ALA A CA 1
ATOM 777 C C . ALA A 1 107 ? 2.927 -2.839 -13.074 1.00 94.81 107 ALA A C 1
ATOM 779 O O . ALA A 1 107 ? 2.341 -3.872 -13.399 1.00 94.81 107 ALA A O 1
ATOM 780 N N . PHE A 1 108 ? 4.246 -2.694 -13.237 1.00 95.06 108 PHE A N 1
ATOM 781 C CA . PHE A 1 108 ? 5.100 -3.786 -13.711 1.00 95.06 108 PHE A CA 1
ATOM 782 C C . PHE A 1 108 ? 5.311 -4.855 -12.631 1.00 95.06 108 PHE A C 1
ATOM 784 O O . PHE A 1 108 ? 5.372 -4.546 -11.439 1.00 95.06 108 PHE A O 1
ATOM 791 N N . GLU A 1 109 ? 5.440 -6.118 -13.030 1.00 92.25 109 GLU A N 1
ATOM 792 C CA . GLU A 1 109 ? 5.705 -7.237 -12.118 1.00 92.25 109 GLU A CA 1
ATOM 793 C C . GLU A 1 109 ? 7.050 -7.084 -11.410 1.00 92.25 109 GLU A C 1
ATOM 795 O O . GLU A 1 109 ? 7.157 -7.349 -10.212 1.00 92.25 109 GLU A O 1
ATOM 800 N N . GLU A 1 110 ? 8.038 -6.542 -12.119 1.00 93.25 110 GLU A N 1
ATOM 801 C CA . GLU A 1 110 ? 9.392 -6.276 -11.646 1.00 93.25 110 GLU A CA 1
ATOM 802 C C . GLU A 1 110 ? 9.500 -5.018 -10.768 1.00 93.25 110 GLU A C 1
ATOM 804 O O . GLU A 1 110 ? 10.614 -4.606 -10.441 1.00 93.25 110 GLU A O 1
ATOM 809 N N . SER A 1 111 ? 8.379 -4.396 -10.369 1.00 91.12 111 SER A N 1
ATOM 810 C CA . SER A 1 111 ? 8.342 -3.083 -9.701 1.00 91.12 111 SER A CA 1
ATOM 811 C C . SER A 1 111 ? 9.339 -2.941 -8.546 1.00 91.12 111 SER A C 1
ATOM 813 O O . SER A 1 111 ? 10.047 -1.939 -8.470 1.00 91.12 111 SER A O 1
ATOM 815 N N . LEU A 1 112 ? 9.455 -3.961 -7.689 1.00 85.75 112 LEU A N 1
ATOM 816 C CA . LEU A 1 112 ? 10.411 -3.971 -6.576 1.00 85.75 112 LEU A CA 1
ATOM 817 C C . LEU A 1 112 ? 11.872 -3.975 -7.046 1.00 85.75 112 LEU A C 1
ATOM 819 O O . LEU A 1 112 ? 12.700 -3.265 -6.482 1.00 85.75 112 LEU A O 1
ATOM 823 N N . ALA A 1 113 ? 12.194 -4.760 -8.076 1.00 88.31 113 ALA A N 1
ATOM 824 C CA . ALA A 1 113 ? 13.555 -4.894 -8.593 1.00 88.31 113 ALA A CA 1
ATOM 825 C C . ALA A 1 113 ? 14.019 -3.627 -9.324 1.00 88.31 113 ALA A C 1
ATOM 827 O O . ALA A 1 113 ? 15.188 -3.253 -9.244 1.00 88.31 113 ALA A O 1
ATOM 828 N N . ILE A 1 114 ? 13.098 -2.942 -10.003 1.00 93.19 114 ILE A N 1
ATOM 829 C CA . ILE A 1 114 ? 13.395 -1.706 -10.738 1.00 93.19 114 ILE A CA 1
ATOM 830 C C . ILE A 1 114 ? 13.253 -0.441 -9.881 1.00 93.19 114 ILE A C 1
ATOM 832 O O . ILE A 1 114 ? 13.498 0.662 -10.376 1.00 93.19 114 ILE A O 1
ATOM 836 N N . GLY A 1 115 ? 12.868 -0.592 -8.609 1.00 89.75 115 GLY A N 1
ATOM 837 C CA . GLY A 1 115 ? 12.649 0.505 -7.669 1.00 89.75 115 GLY A CA 1
ATOM 838 C C . GLY A 1 115 ? 11.526 1.449 -8.101 1.00 89.75 115 GLY A C 1
ATOM 839 O O . GLY A 1 115 ? 11.672 2.663 -7.972 1.00 89.75 115 GLY A O 1
ATOM 840 N N . ALA A 1 116 ? 10.453 0.907 -8.681 1.00 90.12 116 ALA A N 1
ATOM 841 C CA . ALA A 1 116 ? 9.208 1.634 -8.915 1.00 90.12 116 ALA A CA 1
ATOM 842 C C . ALA A 1 116 ? 8.389 1.737 -7.614 1.00 90.12 116 ALA A C 1
ATOM 844 O O . ALA A 1 116 ? 8.674 1.021 -6.654 1.00 90.12 116 ALA A O 1
ATOM 845 N N . GLY A 1 117 ? 7.384 2.622 -7.593 1.00 83.25 117 GLY A N 1
ATOM 846 C CA . GLY A 1 117 ? 6.606 2.982 -6.398 1.00 83.25 117 GLY A CA 1
ATOM 847 C C . GLY A 1 117 ? 5.893 1.826 -5.677 1.00 83.25 117 GLY A C 1
ATOM 848 O O . GLY A 1 117 ? 5.997 0.653 -6.035 1.00 83.25 117 GLY A O 1
ATOM 849 N N . PHE A 1 118 ? 5.132 2.157 -4.636 1.00 82.31 118 PHE A N 1
ATOM 850 C CA . PHE A 1 118 ? 4.566 1.172 -3.703 1.00 82.31 118 PHE A CA 1
ATOM 851 C C . PHE A 1 118 ? 3.164 0.676 -4.082 1.00 82.31 118 PHE A C 1
ATOM 853 O O . PHE A 1 118 ? 2.702 -0.342 -3.576 1.00 82.31 118 PHE A O 1
ATOM 860 N N . SER A 1 119 ? 2.459 1.368 -4.973 1.00 86.12 119 SER A N 1
ATOM 861 C CA . SER A 1 119 ? 1.043 1.139 -5.283 1.00 86.12 119 SER A CA 1
ATOM 862 C C . SER A 1 119 ? 0.751 -0.130 -6.074 1.00 86.12 119 SER A C 1
ATOM 864 O O . SER A 1 119 ? -0.417 -0.469 -6.253 1.00 86.12 119 SER A O 1
ATOM 866 N N . GLY A 1 120 ? 1.788 -0.853 -6.492 1.00 85.50 120 GLY A N 1
ATOM 867 C CA . GLY A 1 120 ? 1.725 -2.221 -6.996 1.00 85.50 120 GLY A CA 1
ATOM 868 C C . GLY A 1 120 ? 1.753 -3.298 -5.903 1.00 85.50 120 GLY A C 1
ATOM 869 O O . GLY A 1 120 ? 1.544 -4.471 -6.209 1.00 85.50 120 GLY A O 1
ATOM 870 N N . GLY A 1 121 ? 1.979 -2.911 -4.646 1.00 87.00 121 GLY A N 1
ATOM 871 C CA . GLY A 1 121 ? 2.263 -3.804 -3.528 1.00 87.00 121 GLY A CA 1
ATOM 872 C C . GLY A 1 121 ? 3.772 -4.051 -3.335 1.00 87.00 121 GLY A C 1
ATOM 873 O O . GLY A 1 121 ? 4.589 -3.623 -4.152 1.00 87.00 121 GLY A O 1
ATOM 874 N N . PRO A 1 122 ? 4.172 -4.732 -2.246 1.00 86.69 122 PRO A N 1
ATOM 875 C CA . PRO A 1 122 ? 3.298 -5.387 -1.277 1.00 86.69 122 PRO A CA 1
ATOM 876 C C . PRO A 1 122 ? 2.838 -4.510 -0.111 1.00 86.69 122 PRO A C 1
ATOM 878 O O . PRO A 1 122 ? 2.006 -4.958 0.678 1.00 86.69 122 PRO A O 1
ATOM 881 N N . LEU A 1 123 ? 3.350 -3.281 -0.026 1.00 88.00 123 LEU A N 1
ATOM 882 C CA . LEU A 1 123 ? 3.066 -2.321 1.040 1.00 88.00 123 LEU A CA 1
ATOM 883 C C . LEU A 1 123 ? 2.014 -1.293 0.619 1.00 88.00 123 LEU A C 1
ATOM 885 O O . LEU A 1 123 ? 1.922 -0.940 -0.556 1.00 88.00 123 LEU A O 1
ATOM 889 N N . GLN A 1 124 ? 1.269 -0.752 1.585 1.00 87.06 124 GLN A N 1
ATOM 890 C CA . GLN A 1 124 ? 0.433 0.433 1.375 1.00 87.06 124 GLN A CA 1
ATOM 891 C C . GLN A 1 124 ? 1.275 1.613 0.867 1.00 87.06 124 GLN A C 1
ATOM 893 O O . GLN A 1 124 ? 2.278 1.955 1.495 1.00 87.06 124 GLN A O 1
ATOM 898 N N . PRO A 1 125 ? 0.888 2.278 -0.239 1.00 83.19 125 PRO A N 1
ATOM 899 C CA . PRO A 1 125 ? 1.590 3.463 -0.693 1.00 83.19 125 PRO A CA 1
ATOM 900 C C . PRO A 1 125 ? 1.311 4.642 0.245 1.00 83.19 125 PRO A C 1
ATOM 902 O O . PRO A 1 125 ? 0.212 4.757 0.805 1.00 83.19 125 PRO A O 1
ATOM 905 N N . PRO A 1 126 ? 2.258 5.585 0.376 1.00 74.25 126 PRO A N 1
ATOM 906 C CA . PRO A 1 126 ? 2.036 6.787 1.166 1.00 74.25 126 PRO A CA 1
ATOM 907 C C . PRO A 1 126 ? 0.769 7.510 0.703 1.00 74.25 126 PRO A C 1
ATOM 909 O O . PRO A 1 126 ? 0.529 7.683 -0.492 1.00 74.25 126 PRO A O 1
ATOM 912 N N . LEU A 1 127 ? -0.050 7.938 1.669 1.00 74.94 127 LEU A N 1
ATOM 913 C CA . LEU A 1 127 ? -1.286 8.700 1.441 1.00 74.94 127 LEU A CA 1
ATOM 914 C C . LEU A 1 127 ? -2.335 7.998 0.549 1.00 74.94 127 LEU A C 1
ATOM 916 O O . LEU A 1 127 ? -3.295 8.638 0.119 1.00 74.94 127 LEU A O 1
ATOM 920 N N . GLY A 1 128 ? -2.199 6.691 0.300 1.00 76.62 128 GLY A N 1
ATOM 921 C CA . GLY A 1 128 ? -3.172 5.905 -0.459 1.00 76.62 128 GLY A CA 1
ATOM 922 C C . GLY A 1 128 ? -3.131 6.166 -1.965 1.00 76.62 128 GLY A C 1
ATOM 923 O O . GLY A 1 128 ? -4.158 6.052 -2.637 1.00 76.62 128 GLY A O 1
ATOM 924 N N . HIS A 1 129 ? -1.966 6.539 -2.505 1.00 83.88 129 HIS A N 1
ATOM 925 C CA . HIS A 1 129 ? -1.748 6.788 -3.933 1.00 83.88 129 HIS A CA 1
ATOM 926 C C . HIS A 1 129 ? -1.808 5.500 -4.779 1.00 83.88 129 HIS A C 1
ATOM 928 O O . HIS A 1 129 ? -0.807 5.086 -5.347 1.00 83.88 129 HIS A O 1
ATOM 934 N N . MET A 1 130 ? -2.979 4.867 -4.897 1.00 87.88 130 MET A N 1
ATOM 935 C CA . MET A 1 130 ? -3.193 3.599 -5.620 1.00 87.88 130 MET A CA 1
ATOM 936 C C . MET A 1 130 ? -3.166 3.746 -7.157 1.00 87.88 130 MET A C 1
ATOM 938 O O . MET A 1 130 ? -4.088 3.326 -7.856 1.00 87.88 130 MET A O 1
ATOM 942 N N . THR A 1 131 ? -2.142 4.403 -7.701 1.00 90.06 131 THR A N 1
ATOM 943 C CA . THR A 1 131 ? -2.109 4.826 -9.110 1.00 90.06 131 THR A CA 1
ATOM 944 C C . THR A 1 131 ? -1.824 3.666 -10.065 1.00 90.06 131 THR A C 1
ATOM 946 O O . THR A 1 131 ? -2.383 3.648 -11.164 1.00 90.06 131 THR A O 1
ATOM 949 N N . ALA A 1 132 ? -1.038 2.664 -9.650 1.00 93.12 132 ALA A N 1
ATOM 950 C CA . ALA A 1 132 ? -0.813 1.458 -10.451 1.00 93.12 132 ALA A CA 1
ATOM 951 C C . ALA A 1 132 ? -2.118 0.755 -10.831 1.00 93.12 132 ALA A C 1
ATOM 953 O O . ALA A 1 132 ? -2.276 0.345 -11.977 1.00 93.12 132 ALA A O 1
ATOM 954 N N . ASP A 1 133 ? -3.092 0.683 -9.918 1.00 92.75 133 ASP A N 1
ATOM 955 C CA . ASP A 1 133 ? -4.376 0.026 -10.179 1.00 92.75 133 ASP A CA 1
ATOM 956 C C . ASP A 1 133 ? -5.113 0.634 -11.381 1.00 92.75 133 ASP A C 1
ATOM 958 O O . ASP A 1 133 ? -5.794 -0.082 -12.112 1.00 92.75 133 ASP A O 1
ATOM 962 N N . ALA A 1 134 ? -4.972 1.945 -11.608 1.00 93.75 134 ALA A N 1
ATOM 963 C CA . ALA A 1 134 ? -5.584 2.610 -12.753 1.00 93.75 134 ALA A CA 1
ATOM 964 C C . ALA A 1 134 ? -4.922 2.188 -14.072 1.00 93.75 134 ALA A C 1
ATOM 966 O O . ALA A 1 134 ? -5.623 1.959 -15.060 1.00 93.75 134 ALA A O 1
ATOM 967 N N . VAL A 1 135 ? -3.589 2.050 -14.079 1.00 94.88 135 VAL A N 1
ATOM 968 C CA . VAL A 1 135 ? -2.834 1.524 -15.226 1.00 94.88 135 VAL A CA 1
ATOM 969 C C . VAL A 1 135 ? -3.237 0.077 -15.476 1.00 94.88 135 VAL A C 1
ATOM 971 O O . VAL A 1 135 ? -3.652 -0.255 -16.580 1.00 94.88 135 VAL A O 1
ATOM 974 N N . LEU A 1 136 ? -3.214 -0.762 -14.442 1.00 94.62 136 LEU A N 1
ATOM 975 C CA . LEU A 1 136 ? -3.581 -2.174 -14.529 1.00 94.62 136 LEU A CA 1
ATOM 976 C C . LEU A 1 136 ? -5.006 -2.358 -15.058 1.00 94.62 136 LEU A C 1
ATOM 978 O O . LEU A 1 136 ? -5.218 -3.091 -16.021 1.00 94.62 136 LEU A O 1
ATOM 982 N N . ALA A 1 137 ? -5.978 -1.634 -14.501 1.00 95.62 137 ALA A N 1
ATOM 983 C CA . ALA A 1 137 ? -7.364 -1.712 -14.946 1.00 95.62 137 ALA A CA 1
ATOM 984 C C . ALA A 1 137 ? -7.498 -1.262 -16.406 1.00 95.62 137 ALA A C 1
ATOM 986 O O . ALA A 1 137 ? -8.190 -1.912 -17.184 1.00 95.62 137 ALA A O 1
ATOM 987 N N . MET A 1 138 ? -6.809 -0.188 -16.806 1.00 96.00 138 MET A N 1
ATOM 988 C CA . MET A 1 138 ? -6.785 0.267 -18.197 1.00 96.00 138 MET A CA 1
ATOM 989 C C . MET A 1 138 ? -6.196 -0.792 -19.138 1.00 96.00 138 MET A C 1
ATOM 991 O O . MET A 1 138 ? -6.776 -1.043 -20.191 1.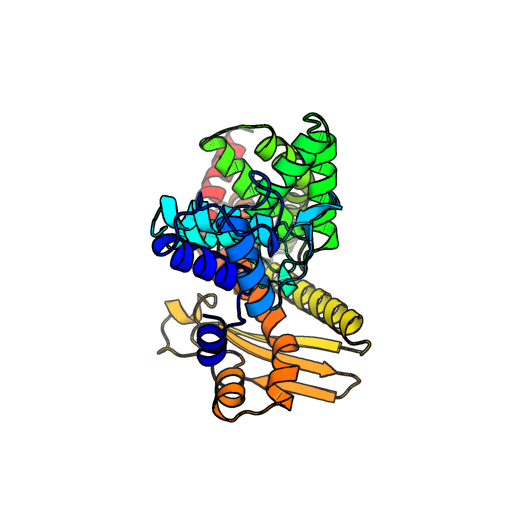00 96.00 138 MET A O 1
ATOM 995 N N . LYS A 1 139 ? -5.080 -1.429 -18.770 1.00 95.25 139 LYS A N 1
ATOM 996 C CA . LYS A 1 139 ? -4.419 -2.441 -19.606 1.00 95.25 139 LYS A CA 1
ATOM 997 C C . LYS A 1 139 ? -5.266 -3.699 -19.751 1.00 95.25 139 LYS A C 1
ATOM 999 O O . LYS A 1 139 ? -5.451 -4.162 -20.873 1.00 95.25 139 LYS A O 1
ATOM 1004 N N . VAL A 1 140 ? -5.876 -4.177 -18.664 1.00 94.75 140 VAL A N 1
ATOM 1005 C CA . VAL A 1 140 ? -6.806 -5.314 -18.727 1.00 94.75 140 VAL A CA 1
ATOM 1006 C C . VAL A 1 140 ? -8.045 -4.967 -19.555 1.00 94.75 140 VAL A C 1
ATOM 1008 O O . VAL A 1 140 ? -8.493 -5.785 -20.349 1.00 94.75 140 VAL A O 1
ATOM 1011 N N . LEU A 1 141 ? -8.592 -3.752 -19.436 1.00 96.06 141 LEU A N 1
ATOM 1012 C CA . LEU A 1 141 ? -9.719 -3.315 -20.269 1.00 96.06 141 LEU A CA 1
ATOM 1013 C C . LEU A 1 141 ? -9.354 -3.290 -21.758 1.00 96.06 141 LEU A C 1
ATOM 1015 O O . LEU A 1 141 ? -10.152 -3.735 -22.574 1.00 96.06 141 LEU A O 1
ATOM 1019 N N . ILE A 1 142 ? -8.167 -2.794 -22.120 1.00 94.88 142 ILE A N 1
ATOM 1020 C CA . ILE A 1 142 ? -7.705 -2.775 -23.516 1.00 94.88 142 ILE A CA 1
ATOM 1021 C C . ILE A 1 142 ? -7.565 -4.203 -24.056 1.00 94.88 142 ILE A C 1
ATOM 1023 O O . ILE A 1 142 ? -8.062 -4.484 -25.141 1.00 94.88 142 ILE A O 1
ATOM 1027 N N . SER A 1 143 ? -6.942 -5.112 -23.301 1.00 92.31 143 SER A N 1
ATOM 1028 C CA . SER A 1 143 ? -6.722 -6.496 -23.747 1.00 92.31 143 SER A CA 1
ATOM 1029 C C . SER A 1 143 ? -7.980 -7.372 -23.730 1.00 92.31 143 SER A C 1
ATOM 1031 O O . SER A 1 143 ? -7.976 -8.465 -24.293 1.00 92.31 143 SER A O 1
ATOM 1033 N N . SER A 1 144 ? -9.061 -6.903 -23.102 1.00 92.94 144 SER A N 1
ATOM 1034 C CA . SER A 1 144 ? -10.342 -7.611 -22.991 1.00 92.94 144 SER A CA 1
ATOM 1035 C C . SER A 1 144 ? -11.491 -6.937 -23.748 1.00 92.94 144 SER A C 1
ATOM 1037 O O . SER A 1 144 ? -12.653 -7.185 -23.430 1.00 92.94 144 SER A O 1
ATOM 1039 N N . ASP A 1 145 ? -11.189 -6.083 -24.732 1.00 95.06 145 ASP A N 1
ATOM 1040 C CA . ASP A 1 145 ? -12.180 -5.357 -25.543 1.00 95.06 145 ASP A CA 1
ATOM 1041 C C . ASP A 1 145 ? -13.195 -4.548 -24.703 1.00 95.06 145 ASP A C 1
ATOM 1043 O O . ASP A 1 145 ? -14.356 -4.358 -25.073 1.00 95.06 145 ASP A O 1
ATOM 1047 N N . GLY A 1 146 ? -12.751 -4.044 -23.549 1.00 96.19 146 GLY A N 1
ATOM 1048 C CA . GLY A 1 146 ? -13.546 -3.231 -22.630 1.00 96.19 146 GLY A CA 1
ATOM 1049 C C . GLY A 1 146 ? -14.391 -4.014 -21.620 1.00 96.19 146 GLY A C 1
ATOM 1050 O O . GLY A 1 146 ? -15.296 -3.423 -21.025 1.00 96.19 146 GLY A O 1
ATOM 1051 N N . ASP A 1 147 ? -14.119 -5.303 -21.401 1.00 97.62 147 ASP A N 1
ATOM 1052 C CA . ASP A 1 147 ? -14.828 -6.140 -20.425 1.00 97.62 147 ASP A CA 1
ATOM 1053 C C . ASP A 1 147 ? -14.517 -5.723 -18.971 1.00 97.62 147 ASP A C 1
ATOM 1055 O O . ASP A 1 147 ? -13.447 -5.985 -18.413 1.00 97.62 147 ASP A O 1
ATOM 1059 N N . ILE A 1 148 ? -15.486 -5.049 -18.344 1.00 98.12 148 ILE A N 1
ATOM 1060 C CA . ILE A 1 148 ? -15.367 -4.514 -16.980 1.00 98.12 148 ILE A CA 1
ATOM 1061 C C . ILE A 1 148 ? -15.283 -5.630 -15.932 1.00 98.12 148 ILE A C 1
ATOM 1063 O O . ILE A 1 148 ? -14.572 -5.454 -14.945 1.00 98.12 148 ILE A O 1
ATOM 1067 N N . GLU A 1 149 ? -15.981 -6.749 -16.128 1.00 97.94 149 GLU A N 1
ATOM 1068 C CA . GLU A 1 149 ? -16.008 -7.856 -15.162 1.00 97.94 149 GLU A CA 1
ATOM 1069 C C . GLU A 1 149 ? -14.641 -8.544 -15.125 1.00 97.94 149 GLU A C 1
ATOM 1071 O O . GLU A 1 149 ? -14.054 -8.699 -14.057 1.00 97.94 149 GLU A O 1
ATOM 1076 N N . LYS A 1 150 ? -14.055 -8.830 -16.297 1.00 96.12 150 LYS A N 1
AT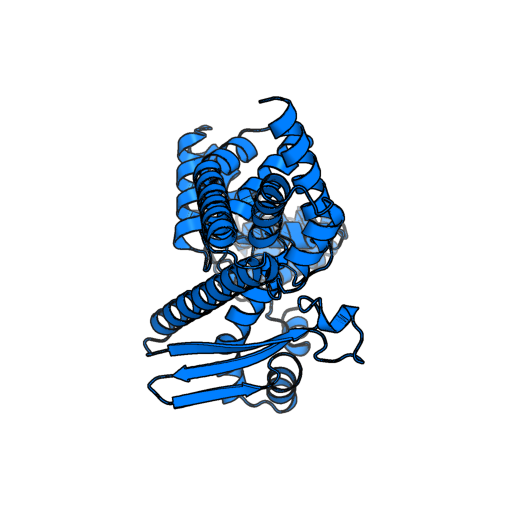OM 1077 C CA . LYS A 1 150 ? -12.689 -9.378 -16.377 1.00 96.12 150 LYS A CA 1
ATOM 1078 C C . LYS A 1 150 ? -11.648 -8.447 -15.768 1.00 96.12 150 LYS A C 1
ATOM 1080 O O . LYS A 1 150 ? -10.751 -8.903 -15.059 1.00 96.12 150 LYS A O 1
ATOM 1085 N N . ALA A 1 151 ? -11.759 -7.144 -16.032 1.00 96.31 151 ALA A N 1
ATOM 1086 C CA . ALA A 1 151 ? -10.880 -6.158 -15.416 1.00 96.31 151 ALA A CA 1
ATOM 1087 C C . ALA A 1 151 ? -11.034 -6.137 -13.890 1.00 96.31 151 ALA A C 1
ATOM 1089 O O . ALA A 1 151 ? -10.034 -6.100 -13.174 1.00 96.31 151 ALA A O 1
ATOM 1090 N N . ALA A 1 152 ? -12.266 -6.211 -13.386 1.00 97.75 152 ALA A N 1
ATOM 1091 C CA . ALA A 1 152 ? -12.530 -6.248 -11.957 1.00 97.75 152 ALA A CA 1
ATOM 1092 C C . ALA A 1 152 ? -11.963 -7.512 -11.292 1.00 97.75 152 ALA A C 1
ATOM 1094 O O . ALA A 1 152 ? -11.260 -7.401 -10.286 1.00 97.75 152 ALA A O 1
ATOM 1095 N N . ASP A 1 153 ? -12.198 -8.690 -11.873 1.00 96.81 153 ASP A N 1
ATOM 1096 C CA . ASP A 1 153 ? -11.680 -9.963 -11.364 1.00 96.81 153 ASP A CA 1
ATOM 1097 C C . ASP A 1 153 ? -10.150 -9.969 -11.317 1.00 96.81 153 ASP A C 1
ATOM 1099 O O . ASP A 1 153 ? -9.557 -10.353 -10.307 1.00 96.81 153 ASP A O 1
ATOM 1103 N N . ARG A 1 154 ? -9.486 -9.451 -12.357 1.00 94.81 154 ARG A N 1
ATOM 1104 C CA . ARG A 1 154 ? -8.021 -9.396 -12.382 1.00 94.81 154 ARG A CA 1
ATOM 1105 C C . ARG A 1 154 ? -7.449 -8.431 -11.346 1.00 94.81 154 ARG A C 1
ATOM 1107 O O . ARG A 1 154 ? -6.479 -8.772 -10.672 1.00 94.81 154 ARG A O 1
ATOM 1114 N N . ILE A 1 155 ? -8.045 -7.248 -11.179 1.00 95.19 155 ILE A N 1
ATOM 1115 C CA . ILE A 1 155 ? -7.619 -6.285 -10.149 1.00 95.19 155 ILE A CA 1
ATOM 1116 C C . ILE A 1 155 ? -7.820 -6.860 -8.751 1.00 95.19 155 ILE A C 1
ATOM 1118 O O . ILE A 1 155 ? -6.950 -6.713 -7.890 1.00 95.19 155 ILE A O 1
ATOM 1122 N N . LYS A 1 156 ? -8.946 -7.541 -8.535 1.00 95.75 156 LYS A N 1
ATOM 1123 C CA . LYS A 1 156 ? -9.233 -8.245 -7.293 1.00 95.75 156 LYS A CA 1
ATOM 1124 C C . LYS A 1 156 ? -8.125 -9.261 -6.996 1.00 95.75 156 LYS A C 1
ATOM 1126 O O . LYS A 1 156 ? -7.450 -9.101 -5.977 1.00 95.75 156 LYS A O 1
ATOM 1131 N N . GLU A 1 157 ? -7.830 -10.164 -7.937 1.00 94.31 157 GLU A N 1
ATOM 1132 C CA . GLU A 1 157 ? -6.768 -11.169 -7.786 1.00 94.31 157 GLU A CA 1
ATOM 1133 C C . GLU A 1 157 ? -5.400 -10.563 -7.461 1.00 94.31 157 GLU A C 1
ATOM 1135 O O . GLU A 1 157 ? -4.670 -11.086 -6.615 1.00 94.31 157 GLU A O 1
ATOM 1140 N N . ILE A 1 158 ? -5.037 -9.462 -8.126 1.00 91.44 158 ILE A N 1
ATOM 1141 C CA . ILE A 1 158 ? -3.780 -8.755 -7.865 1.00 91.44 158 ILE A CA 1
ATOM 1142 C C . ILE A 1 158 ? -3.745 -8.267 -6.411 1.00 91.44 158 ILE A C 1
ATOM 1144 O O . ILE A 1 158 ? -2.751 -8.466 -5.710 1.00 91.44 158 ILE A O 1
ATOM 1148 N N . LYS A 1 159 ? -4.845 -7.681 -5.926 1.00 92.56 159 LYS A N 1
ATOM 1149 C CA . LYS A 1 159 ? -4.957 -7.220 -4.537 1.00 92.56 159 LYS A CA 1
ATOM 1150 C C . LYS A 1 159 ? -4.908 -8.365 -3.530 1.00 92.56 159 LYS A C 1
ATOM 1152 O O . LYS A 1 159 ? -4.403 -8.159 -2.435 1.00 92.56 159 LYS A O 1
ATOM 1157 N N . GLU A 1 160 ? -5.422 -9.551 -3.861 1.00 92.69 160 GLU A N 1
ATOM 1158 C CA . GLU A 1 160 ? -5.303 -10.725 -2.986 1.00 92.69 160 GLU A CA 1
ATOM 1159 C C . GLU A 1 160 ? -3.891 -11.302 -2.916 1.00 92.69 160 GLU A C 1
ATOM 1161 O O . GLU A 1 160 ? -3.482 -11.738 -1.844 1.00 92.69 160 GLU A O 1
ATOM 1166 N N . LYS A 1 161 ? -3.171 -11.351 -4.040 1.00 89.06 161 LYS A N 1
ATOM 1167 C CA . LYS A 1 161 ? -1.911 -12.103 -4.137 1.00 89.06 161 LYS A CA 1
ATOM 1168 C C . LYS A 1 161 ? -0.685 -11.301 -3.717 1.00 89.06 161 LYS A C 1
ATOM 1170 O O . LYS A 1 161 ? 0.245 -11.875 -3.164 1.00 89.06 161 LYS A O 1
ATOM 1175 N N . PHE A 1 162 ? -0.664 -10.002 -4.011 1.00 87.69 162 PHE A N 1
ATOM 1176 C CA . PHE A 1 162 ? 0.572 -9.217 -3.949 1.00 87.69 162 PHE A CA 1
ATOM 1177 C C . PHE A 1 162 ? 0.674 -8.288 -2.745 1.00 87.69 162 PHE A C 1
ATOM 1179 O O . PHE A 1 162 ? 1.684 -7.614 -2.630 1.00 87.69 162 PHE A O 1
ATOM 1186 N N . TRP A 1 163 ? -0.325 -8.231 -1.865 1.00 91.38 163 TRP A N 1
ATOM 1187 C CA . TRP A 1 163 ? -0.378 -7.267 -0.761 1.00 91.38 163 TRP A CA 1
ATOM 1188 C C . TRP A 1 163 ? -0.260 -7.956 0.592 1.00 91.38 163 TRP A C 1
ATOM 1190 O O . TRP A 1 163 ? -0.874 -8.999 0.800 1.00 91.38 163 TRP A O 1
ATOM 1200 N N . LEU A 1 164 ? 0.468 -7.339 1.529 1.00 91.81 164 LEU A N 1
ATOM 1201 C CA . LEU A 1 164 ? 0.533 -7.805 2.920 1.00 91.81 164 LEU A CA 1
ATOM 1202 C C . LEU A 1 164 ? -0.825 -7.691 3.617 1.00 91.81 164 LEU A C 1
ATOM 1204 O O . LEU A 1 164 ? -1.239 -8.602 4.329 1.00 91.81 164 LEU A O 1
ATOM 1208 N N . GLU A 1 165 ? -1.547 -6.600 3.352 1.00 92.06 165 GLU A N 1
ATOM 1209 C CA . GLU A 1 165 ? -2.900 -6.367 3.855 1.00 92.06 165 GLU A CA 1
ATOM 1210 C C . GLU A 1 165 ? -3.919 -6.239 2.699 1.00 92.06 165 GLU A C 1
ATOM 1212 O O . GLU A 1 165 ? -4.352 -5.127 2.362 1.00 92.06 165 GLU A O 1
ATOM 1217 N N . PRO A 1 166 ? -4.365 -7.355 2.081 1.00 93.31 166 PRO A N 1
ATOM 1218 C CA . PRO A 1 166 ? -5.288 -7.325 0.943 1.00 93.31 166 PRO A CA 1
ATOM 1219 C C . PRO A 1 166 ? -6.605 -6.594 1.208 1.00 93.31 166 PRO A C 1
ATOM 1221 O O . PRO A 1 166 ? -7.153 -5.950 0.313 1.00 93.31 166 PRO A O 1
ATOM 1224 N N . GLU A 1 167 ? -7.151 -6.699 2.423 1.00 94.06 167 GLU A N 1
ATOM 1225 C CA . GLU A 1 167 ? -8.383 -5.995 2.791 1.00 94.06 167 GLU A CA 1
ATOM 1226 C C . GLU A 1 167 ? -8.179 -4.475 2.760 1.00 94.06 167 GLU A C 1
ATOM 1228 O O . GLU A 1 167 ? -8.943 -3.763 2.106 1.00 94.06 167 GLU A O 1
ATOM 1233 N N . VAL A 1 168 ? -7.118 -3.983 3.408 1.00 92.69 168 VAL A N 1
ATOM 1234 C CA . VAL A 1 168 ? -6.795 -2.550 3.486 1.00 92.69 168 VAL A CA 1
ATOM 1235 C C . VAL A 1 168 ? -6.512 -1.988 2.096 1.00 92.69 168 VAL A C 1
ATOM 1237 O O . VAL A 1 168 ? -7.038 -0.926 1.754 1.00 92.69 168 VAL A O 1
ATOM 1240 N N . ALA A 1 169 ? -5.770 -2.733 1.270 1.00 93.50 169 ALA A N 1
ATOM 1241 C CA . ALA A 1 169 ? -5.480 -2.355 -0.108 1.00 93.50 169 ALA A CA 1
ATOM 1242 C C . ALA A 1 169 ? -6.769 -2.169 -0.927 1.00 93.50 169 ALA A C 1
ATOM 1244 O O . ALA A 1 169 ? -6.933 -1.155 -1.601 1.00 93.50 169 ALA A O 1
ATOM 1245 N N . LYS A 1 170 ? -7.728 -3.101 -0.826 1.00 95.19 170 LYS A N 1
ATOM 1246 C CA . LYS A 1 170 ? -9.014 -3.001 -1.541 1.00 95.19 170 LYS A CA 1
ATOM 1247 C C . LYS A 1 170 ? -9.876 -1.856 -1.027 1.00 95.19 170 LYS A C 1
ATOM 1249 O O . LYS A 1 170 ? -10.491 -1.162 -1.832 1.00 95.19 170 LYS A O 1
ATOM 1254 N N . VAL A 1 171 ? -9.911 -1.623 0.286 1.00 95.19 171 VAL A N 1
ATOM 1255 C CA . VAL A 1 171 ? -10.649 -0.488 0.862 1.00 95.19 171 VAL A CA 1
ATOM 1256 C C . VAL A 1 171 ? -10.068 0.842 0.372 1.00 95.19 171 VAL A C 1
ATOM 1258 O O . VAL A 1 171 ? -10.826 1.739 -0.011 1.00 95.19 171 VAL A O 1
ATOM 1261 N N . ALA A 1 172 ? -8.740 0.965 0.325 1.00 93.69 172 ALA A N 1
ATOM 1262 C CA . ALA A 1 172 ? -8.060 2.141 -0.207 1.00 93.69 172 ALA A CA 1
ATOM 1263 C C . ALA A 1 172 ? -8.370 2.348 -1.699 1.00 93.69 172 ALA A C 1
ATOM 1265 O O . ALA A 1 172 ? -8.823 3.429 -2.083 1.00 93.69 172 ALA A O 1
ATOM 1266 N N . THR A 1 173 ? -8.225 1.301 -2.519 1.00 94.69 173 THR A N 1
ATOM 1267 C CA . THR A 1 173 ? -8.553 1.319 -3.953 1.00 94.69 173 THR A CA 1
ATOM 1268 C C . THR A 1 173 ? -10.014 1.707 -4.200 1.00 94.69 173 THR A C 1
ATOM 1270 O O . THR A 1 173 ? -10.294 2.543 -5.062 1.00 94.69 173 THR A O 1
ATOM 1273 N N . ASN A 1 174 ? -10.964 1.178 -3.424 1.00 96.06 174 ASN A N 1
ATOM 1274 C CA . ASN A 1 174 ? -12.371 1.559 -3.548 1.00 96.06 174 ASN A CA 1
ATOM 1275 C C . ASN A 1 174 ? -12.583 3.039 -3.216 1.00 96.06 174 ASN A C 1
ATOM 1277 O O . ASN A 1 174 ? -13.199 3.776 -3.986 1.00 96.06 174 ASN A O 1
ATOM 1281 N N . THR A 1 175 ? -12.026 3.483 -2.086 1.00 93.69 175 THR A N 1
ATOM 1282 C CA . THR A 1 175 ? -12.171 4.854 -1.588 1.00 93.69 175 THR A CA 1
ATOM 1283 C C . THR A 1 175 ? -11.656 5.862 -2.610 1.00 93.69 175 THR A C 1
ATOM 1285 O O . THR A 1 175 ? -12.363 6.820 -2.943 1.00 93.69 175 THR A O 1
ATOM 1288 N N . ILE A 1 176 ? -10.457 5.635 -3.158 1.00 92.25 176 ILE A N 1
ATOM 1289 C CA . ILE A 1 176 ? -9.889 6.530 -4.165 1.00 92.25 176 ILE A CA 1
ATOM 1290 C C . ILE A 1 176 ? -10.681 6.467 -5.472 1.00 92.25 176 ILE A C 1
ATOM 1292 O O . ILE A 1 176 ? -10.959 7.511 -6.053 1.00 92.25 176 ILE A O 1
ATOM 1296 N N . SER A 1 177 ? -11.153 5.289 -5.893 1.00 95.12 177 SER A N 1
ATOM 1297 C CA . SER A 1 177 ? -11.958 5.145 -7.115 1.00 95.12 177 SER A CA 1
ATOM 1298 C C . SER A 1 177 ? -13.283 5.897 -7.015 1.00 95.12 177 SER A C 1
ATOM 1300 O O . SER A 1 177 ? -13.628 6.672 -7.908 1.00 95.12 177 SER A O 1
ATOM 1302 N N . ARG A 1 178 ? -13.995 5.754 -5.890 1.00 95.44 178 ARG A N 1
ATOM 1303 C CA . ARG A 1 178 ? -15.230 6.497 -5.588 1.00 95.44 178 ARG A CA 1
ATOM 1304 C C . ARG A 1 178 ? -14.987 8.004 -5.545 1.00 95.44 178 ARG A C 1
ATOM 1306 O O . ARG A 1 178 ? -15.850 8.781 -5.955 1.00 95.44 178 ARG A O 1
ATOM 1313 N N . LYS A 1 179 ? -13.823 8.441 -5.049 1.00 92.94 179 LYS A N 1
ATOM 1314 C CA . LYS A 1 179 ? -13.452 9.859 -5.062 1.00 92.94 179 LYS A CA 1
ATOM 1315 C C . LYS A 1 179 ? -13.159 10.348 -6.482 1.00 92.94 179 LYS A C 1
ATOM 1317 O O . LYS A 1 179 ? -13.649 11.413 -6.854 1.00 92.94 179 LYS A O 1
ATOM 1322 N N . SER A 1 180 ? -12.440 9.564 -7.278 1.00 93.00 180 SER A N 1
ATOM 1323 C CA . SER A 1 180 ? -12.135 9.846 -8.684 1.00 93.00 180 SER A CA 1
ATOM 1324 C C . SER A 1 180 ? -13.396 9.954 -9.546 1.00 93.00 180 SER A C 1
ATOM 1326 O O . SER A 1 180 ? -13.473 10.835 -10.400 1.00 93.00 180 SER A O 1
ATOM 1328 N N . GLU A 1 181 ? -14.443 9.171 -9.258 1.00 95.31 181 GLU A N 1
ATOM 1329 C CA . GLU A 1 181 ? -15.752 9.280 -9.926 1.00 95.31 181 GLU A CA 1
ATOM 1330 C C . GLU A 1 181 ? -16.458 10.635 -9.734 1.00 95.31 181 GLU A C 1
ATOM 1332 O O . GLU A 1 181 ? -17.385 10.953 -10.486 1.00 95.31 181 GLU A O 1
ATOM 1337 N N . GLN A 1 182 ? -16.046 11.444 -8.750 1.00 94.81 182 GLN A N 1
ATOM 1338 C CA . GLN A 1 182 ? -16.541 12.817 -8.586 1.00 94.81 182 GLN A CA 1
ATOM 1339 C C . GLN A 1 182 ? -15.902 13.787 -9.586 1.00 94.81 182 GLN A C 1
ATOM 1341 O O . GLN A 1 182 ? -16.476 14.838 -9.854 1.00 94.81 182 GLN A O 1
ATOM 1346 N N . VAL A 1 183 ? -14.730 13.441 -10.129 1.00 93.12 183 VAL A N 1
ATOM 1347 C CA . VAL A 1 183 ? -14.025 14.217 -11.157 1.00 93.12 183 VAL A CA 1
ATOM 1348 C C . VAL A 1 183 ? -14.383 13.687 -12.542 1.00 93.12 183 VAL A C 1
ATOM 1350 O O . VAL A 1 183 ? -14.852 14.438 -13.394 1.00 93.12 183 VAL A O 1
ATOM 1353 N N . LYS A 1 184 ? -14.186 12.384 -12.770 1.00 92.69 184 LYS A N 1
ATOM 1354 C CA . LYS A 1 184 ? -14.484 11.730 -14.044 1.00 92.69 184 LYS A CA 1
ATOM 1355 C C . LYS A 1 184 ? -14.830 10.263 -13.825 1.00 92.69 184 LYS A C 1
ATOM 1357 O O . LYS A 1 184 ? -14.027 9.489 -13.317 1.00 92.69 184 LYS A O 1
ATOM 1362 N N . ARG A 1 185 ? -16.026 9.877 -14.262 1.00 96.19 185 ARG A N 1
ATOM 1363 C CA . ARG A 1 185 ? -16.466 8.477 -14.284 1.00 96.19 185 ARG A CA 1
ATOM 1364 C C . ARG A 1 185 ? -15.986 7.807 -15.564 1.00 96.19 185 ARG A C 1
ATOM 1366 O O . ARG A 1 185 ? -15.984 8.436 -16.621 1.00 96.19 185 ARG A O 1
ATOM 1373 N N . GLY A 1 186 ? -15.632 6.530 -15.488 1.00 96.69 186 GLY A N 1
ATOM 1374 C CA . GLY A 1 186 ? -15.200 5.773 -16.658 1.00 96.69 186 GLY A CA 1
ATOM 1375 C C . GLY A 1 186 ? -15.096 4.272 -16.398 1.00 96.69 186 GLY A C 1
ATOM 1376 O O . GLY A 1 186 ? -15.333 3.825 -15.277 1.00 96.69 186 GLY A O 1
ATOM 1377 N N . PRO A 1 187 ? -14.753 3.483 -17.428 1.00 97.69 187 PRO A N 1
ATOM 1378 C CA . PRO A 1 187 ? -14.627 2.032 -17.301 1.00 97.69 187 PRO A CA 1
ATOM 1379 C C . PRO A 1 187 ? -13.542 1.625 -16.289 1.00 97.69 187 PRO A C 1
ATOM 1381 O O . PRO A 1 187 ? -13.759 0.689 -15.530 1.00 97.69 187 PRO A O 1
ATOM 1384 N N . VAL A 1 188 ? -12.446 2.390 -16.186 1.00 97.06 188 VAL A N 1
ATOM 1385 C CA . VAL A 1 188 ? -11.374 2.166 -15.197 1.00 97.06 188 VAL A CA 1
ATOM 1386 C C . VAL A 1 188 ? -11.903 2.241 -13.760 1.00 97.06 188 VAL A C 1
ATOM 1388 O O . VAL A 1 188 ? -11.781 1.277 -13.010 1.00 97.06 188 VAL A O 1
ATOM 1391 N N . THR A 1 189 ? -12.561 3.343 -13.374 1.00 97.19 189 THR A N 1
ATOM 1392 C CA . THR A 1 189 ? -13.096 3.479 -12.006 1.00 97.19 189 THR A CA 1
ATOM 1393 C C . THR A 1 189 ? -14.203 2.469 -11.726 1.00 97.19 189 THR A C 1
ATOM 1395 O O . THR A 1 189 ? -14.291 1.976 -10.607 1.00 97.19 189 THR A O 1
ATOM 1398 N N . LYS A 1 190 ? -15.023 2.120 -12.729 1.00 98.06 190 LYS A N 1
ATOM 1399 C CA . LYS A 1 190 ? -16.054 1.080 -12.596 1.00 98.06 190 LYS A CA 1
ATOM 1400 C C . LYS A 1 190 ? -15.449 -0.287 -12.282 1.00 98.06 190 LYS A C 1
ATOM 1402 O O . LYS A 1 190 ? -15.906 -0.922 -11.339 1.00 98.06 190 LYS A O 1
ATOM 1407 N N . ALA A 1 191 ? -14.423 -0.706 -13.024 1.00 97.81 191 ALA A N 1
ATOM 1408 C CA . ALA A 1 191 ? -13.738 -1.976 -12.789 1.00 97.81 191 ALA A CA 1
ATOM 1409 C C . ALA A 1 191 ? -13.098 -2.017 -11.391 1.00 97.81 191 ALA A C 1
ATOM 1411 O O . ALA A 1 191 ? -13.299 -2.970 -10.646 1.00 97.81 191 ALA A O 1
ATOM 1412 N N . MET A 1 192 ? -12.402 -0.947 -10.989 1.00 97.56 192 MET A N 1
ATOM 1413 C CA . MET A 1 192 ? -11.765 -0.862 -9.666 1.00 97.56 192 MET A CA 1
ATOM 1414 C C . MET A 1 192 ? -12.780 -0.874 -8.513 1.00 97.56 192 MET A C 1
ATOM 1416 O O . MET A 1 192 ? -12.541 -1.512 -7.488 1.00 97.56 192 MET A O 1
ATOM 1420 N N . ILE A 1 193 ? -13.922 -0.193 -8.662 1.00 98.38 193 ILE A N 1
ATOM 1421 C CA . ILE A 1 193 ? -15.016 -0.219 -7.678 1.00 98.38 193 ILE A CA 1
ATOM 1422 C C . ILE A 1 193 ? -15.606 -1.625 -7.585 1.00 98.38 193 ILE A C 1
ATOM 1424 O O . ILE A 1 193 ? -15.716 -2.163 -6.487 1.00 98.38 193 ILE A O 1
ATOM 1428 N N . LEU A 1 194 ? -15.924 -2.242 -8.724 1.00 98.50 194 LEU A N 1
ATOM 1429 C CA . LEU A 1 194 ? -16.495 -3.585 -8.779 1.00 98.50 194 LEU A CA 1
ATOM 1430 C C . LEU A 1 194 ? -15.569 -4.632 -8.141 1.00 98.50 194 LEU A C 1
ATOM 1432 O O . LEU A 1 194 ? -16.023 -5.445 -7.338 1.00 98.50 194 LEU A O 1
ATOM 1436 N N . ALA A 1 195 ? -14.262 -4.540 -8.402 1.00 97.81 195 ALA A N 1
ATOM 1437 C CA . ALA A 1 195 ? -13.240 -5.410 -7.818 1.00 97.81 195 ALA A CA 1
ATOM 1438 C C . ALA A 1 195 ? -13.197 -5.362 -6.280 1.00 97.81 195 ALA A C 1
ATOM 1440 O O . ALA A 1 195 ? -12.762 -6.312 -5.628 1.00 97.81 195 ALA A O 1
ATOM 1441 N N . THR A 1 196 ? -13.607 -4.238 -5.684 1.00 97.88 196 THR A N 1
ATOM 1442 C CA . THR A 1 196 ? -13.321 -3.915 -4.278 1.00 97.88 196 THR A CA 1
ATOM 1443 C C . THR A 1 196 ? -14.560 -3.682 -3.414 1.00 97.88 196 THR A C 1
ATOM 1445 O O . THR A 1 196 ? -14.453 -3.741 -2.189 1.00 97.88 196 THR A O 1
ATOM 1448 N N . ASP A 1 197 ? -15.741 -3.484 -4.006 1.00 97.81 197 ASP A N 1
ATOM 1449 C CA . ASP A 1 197 ? -16.994 -3.194 -3.291 1.00 97.81 197 ASP A CA 1
ATOM 1450 C C . ASP A 1 197 ? -17.345 -4.292 -2.278 1.00 97.81 197 ASP A C 1
ATOM 1452 O O . ASP A 1 197 ? -17.712 -3.994 -1.140 1.00 97.81 197 ASP A O 1
ATOM 1456 N N . GLY A 1 198 ? -17.166 -5.565 -2.649 1.00 97.50 198 GLY A N 1
ATOM 1457 C CA . GLY A 1 198 ? -17.411 -6.690 -1.741 1.00 97.50 198 GLY A CA 1
ATOM 1458 C C . GLY A 1 198 ? -16.501 -6.670 -0.507 1.00 97.50 198 GLY A C 1
ATOM 1459 O O . GLY A 1 198 ? -16.959 -6.935 0.605 1.00 97.50 198 GLY A O 1
ATOM 1460 N N . ALA A 1 199 ? -15.229 -6.296 -0.682 1.00 96.88 199 ALA A N 1
ATOM 1461 C CA . ALA A 1 199 ? -14.279 -6.180 0.422 1.00 96.88 199 ALA A CA 1
ATOM 1462 C C . ALA A 1 199 ? -14.637 -5.011 1.348 1.00 96.88 199 ALA A C 1
ATOM 1464 O O . ALA A 1 199 ? -14.617 -5.178 2.563 1.00 96.88 199 ALA A O 1
ATOM 1465 N N . VAL A 1 200 ? -15.038 -3.861 0.794 1.00 97.44 200 VAL A N 1
ATOM 1466 C CA . VAL A 1 200 ? -15.506 -2.716 1.592 1.00 97.44 200 VAL A CA 1
ATOM 1467 C C . VAL A 1 200 ? -16.764 -3.065 2.377 1.00 97.44 200 VAL A C 1
ATOM 1469 O O . VAL A 1 200 ? -16.827 -2.788 3.573 1.00 97.44 200 VAL A O 1
ATOM 1472 N N . ALA A 1 201 ? -17.753 -3.693 1.737 1.00 98.25 201 ALA A N 1
ATOM 1473 C CA . ALA A 1 201 ? -18.994 -4.085 2.397 1.00 98.25 201 ALA A CA 1
ATOM 1474 C C . ALA A 1 201 ? -18.726 -5.021 3.584 1.00 98.25 201 ALA A C 1
ATOM 1476 O O . ALA A 1 201 ? -19.228 -4.776 4.683 1.00 98.25 201 ALA A O 1
ATOM 1477 N N . LYS A 1 202 ? -17.878 -6.040 3.386 1.00 98.31 202 LYS A N 1
ATOM 1478 C CA . LYS A 1 202 ? -17.450 -6.950 4.453 1.00 98.31 202 LYS A CA 1
ATOM 1479 C C . LYS A 1 202 ? -16.691 -6.209 5.559 1.00 98.31 202 LYS A C 1
ATOM 1481 O O . LYS A 1 202 ? -17.054 -6.327 6.723 1.00 98.31 202 LYS A O 1
ATOM 1486 N N . ALA A 1 203 ? -15.696 -5.397 5.203 1.00 97.88 203 ALA A N 1
ATOM 1487 C CA . ALA A 1 203 ? -14.857 -4.670 6.153 1.00 97.88 203 ALA A CA 1
ATOM 1488 C C . ALA A 1 203 ? -15.663 -3.701 7.038 1.00 97.88 203 ALA A C 1
ATOM 1490 O O . ALA A 1 203 ? -15.394 -3.583 8.237 1.00 97.88 203 ALA A O 1
ATOM 1491 N N . VAL A 1 204 ? -16.664 -3.026 6.460 1.00 98.25 204 VAL A N 1
ATOM 1492 C CA . VAL A 1 204 ? -17.606 -2.170 7.194 1.00 98.25 204 VAL A CA 1
ATOM 1493 C C . VAL A 1 204 ? -18.513 -3.008 8.090 1.00 98.25 204 VAL A C 1
ATOM 1495 O O . VAL A 1 204 ? -18.666 -2.672 9.263 1.00 98.25 204 VAL A O 1
ATOM 1498 N N . TYR A 1 205 ? -19.097 -4.090 7.568 1.00 98.56 205 TYR A N 1
ATOM 1499 C CA . TYR A 1 205 ? -19.989 -4.958 8.335 1.00 98.56 205 TYR A CA 1
ATOM 1500 C C . TYR A 1 205 ? -19.290 -5.567 9.553 1.00 98.56 205 TYR A C 1
ATOM 1502 O O . TYR A 1 205 ? -19.805 -5.447 10.663 1.00 98.56 205 TYR A O 1
ATOM 1510 N N . ASP A 1 206 ? -18.110 -6.157 9.370 1.00 98.50 206 ASP A N 1
ATOM 1511 C CA . ASP A 1 206 ? -17.385 -6.852 10.435 1.00 98.50 206 ASP A CA 1
ATOM 1512 C C . ASP A 1 206 ? -17.029 -5.898 11.577 1.00 98.50 206 ASP A C 1
ATOM 1514 O O . ASP A 1 206 ? -17.307 -6.187 12.740 1.00 98.50 206 ASP A O 1
ATOM 1518 N N . ARG A 1 207 ? -16.508 -4.708 11.254 1.00 98.50 207 ARG A N 1
ATOM 1519 C CA . ARG A 1 207 ? -16.186 -3.677 12.255 1.00 98.50 207 ARG A CA 1
ATOM 1520 C C . ARG A 1 207 ? -17.426 -3.111 12.922 1.00 98.50 207 ARG A C 1
ATOM 1522 O O . ARG A 1 207 ? -17.398 -2.839 14.123 1.00 98.50 207 ARG A O 1
ATOM 1529 N N . ALA A 1 208 ? -18.510 -2.923 12.170 1.00 98.56 208 ALA A N 1
ATOM 1530 C CA . ALA A 1 208 ? -19.759 -2.434 12.731 1.00 98.56 208 ALA A CA 1
ATOM 1531 C C . ALA A 1 208 ? -20.354 -3.450 13.713 1.00 98.56 208 ALA A C 1
ATOM 1533 O O . ALA A 1 208 ? -20.711 -3.081 14.831 1.00 98.56 208 ALA A O 1
ATOM 1534 N N . LYS A 1 209 ? -20.391 -4.729 13.321 1.00 98.69 209 LYS A N 1
ATOM 1535 C CA . LYS A 1 209 ? -20.837 -5.835 14.166 1.00 98.69 209 LYS A CA 1
ATOM 1536 C C . LYS A 1 209 ? -19.958 -5.977 15.405 1.00 98.69 209 LYS A C 1
ATOM 1538 O O . LYS A 1 209 ? -20.487 -5.997 16.509 1.00 98.69 209 LYS A O 1
ATOM 1543 N N . PHE A 1 210 ? -18.638 -6.009 15.233 1.00 98.69 210 PHE A N 1
ATOM 1544 C CA . PHE A 1 210 ? -17.689 -6.086 16.342 1.00 98.69 210 PHE A CA 1
ATOM 1545 C C . PHE A 1 210 ? -17.886 -4.931 17.330 1.00 98.69 210 PHE A C 1
ATOM 1547 O O . PHE A 1 210 ? -18.025 -5.162 18.528 1.00 98.69 210 PHE A O 1
ATOM 1554 N N . THR A 1 211 ? -17.985 -3.694 16.832 1.00 98.50 211 THR A N 1
ATOM 1555 C CA . THR A 1 211 ? -18.209 -2.518 17.684 1.00 98.50 211 THR A CA 1
ATOM 1556 C C . THR A 1 211 ? -19.539 -2.611 18.424 1.00 98.50 211 THR A C 1
ATOM 1558 O O . THR A 1 211 ? -19.589 -2.358 19.623 1.00 98.50 211 THR A O 1
ATOM 1561 N N . TYR A 1 212 ? -20.612 -2.986 17.727 1.00 98.50 212 TYR A N 1
ATOM 1562 C CA . TYR A 1 212 ? -21.940 -3.131 18.317 1.00 98.50 212 TYR A CA 1
ATOM 1563 C C . TYR A 1 212 ? -21.947 -4.172 19.441 1.00 98.50 212 TYR A C 1
ATOM 1565 O O . TYR A 1 212 ? -22.402 -3.888 20.550 1.00 98.50 212 TYR A O 1
ATOM 1573 N N . ASP A 1 213 ? -21.393 -5.357 19.178 1.00 98.56 213 ASP A N 1
ATOM 1574 C CA . ASP A 1 213 ? -21.319 -6.446 20.150 1.00 98.56 213 ASP A CA 1
ATOM 1575 C C . ASP A 1 213 ? -20.491 -6.021 21.378 1.00 98.56 213 ASP A C 1
ATOM 1577 O O . ASP A 1 213 ? -20.944 -6.177 22.512 1.00 98.56 213 ASP A O 1
ATOM 1581 N N . LYS A 1 214 ? -19.327 -5.384 21.178 1.00 98.31 214 LYS A N 1
ATOM 1582 C CA . LYS A 1 214 ? -18.459 -4.930 22.279 1.00 98.31 214 LYS A CA 1
ATOM 1583 C C . LYS A 1 214 ? -19.034 -3.782 23.102 1.00 98.31 214 LYS A C 1
ATOM 1585 O O . LYS A 1 214 ? -18.844 -3.763 24.317 1.00 98.31 214 LYS A O 1
ATOM 1590 N N . LEU A 1 215 ? -19.772 -2.864 22.484 1.00 97.81 215 LEU A N 1
ATOM 1591 C CA . LEU A 1 215 ? -20.496 -1.828 23.222 1.00 97.81 215 LEU A CA 1
ATOM 1592 C C . LEU A 1 215 ? -21.617 -2.431 24.081 1.00 97.81 215 LEU A C 1
ATOM 1594 O O . LEU A 1 215 ? -21.794 -2.009 25.221 1.00 97.81 215 LEU A O 1
ATOM 1598 N N . ASN A 1 216 ? -22.334 -3.445 23.586 1.00 97.94 216 ASN A N 1
ATOM 1599 C CA . ASN A 1 216 ? -23.346 -4.159 24.377 1.00 97.94 216 ASN A CA 1
ATOM 1600 C C . ASN A 1 216 ? -22.741 -4.977 25.530 1.00 97.94 216 ASN A C 1
ATOM 1602 O O . ASN A 1 216 ? -23.380 -5.134 26.567 1.00 97.94 216 ASN A O 1
ATOM 1606 N N . GLU A 1 217 ? -21.506 -5.462 25.378 1.00 97.69 217 GLU A N 1
ATOM 1607 C CA . GLU A 1 217 ? -20.715 -6.054 26.468 1.00 97.69 217 GLU A CA 1
ATOM 1608 C C . GLU A 1 217 ? -20.234 -5.008 27.501 1.00 97.69 217 GLU A C 1
ATOM 1610 O O . GLU A 1 217 ? -19.667 -5.378 28.528 1.00 97.69 217 GLU A O 1
ATOM 1615 N N . GLY A 1 218 ? -20.452 -3.711 27.255 1.00 96.69 218 GLY A N 1
ATOM 1616 C CA . GLY A 1 218 ? -20.083 -2.620 28.159 1.00 96.69 218 GLY A CA 1
ATOM 1617 C C . GLY A 1 218 ? -18.651 -2.102 28.001 1.00 96.69 218 GLY A C 1
ATOM 1618 O O . GLY A 1 218 ? -18.189 -1.361 28.869 1.00 96.69 218 GLY A O 1
ATOM 1619 N N . LYS A 1 219 ? -17.936 -2.465 26.925 1.00 97.19 219 LYS A N 1
ATOM 1620 C CA . LYS A 1 219 ? -16.594 -1.922 26.648 1.00 97.19 219 LYS A CA 1
ATOM 1621 C C . LYS A 1 219 ? -16.662 -0.447 26.254 1.00 97.19 219 LYS A C 1
ATOM 1623 O O . LYS A 1 219 ? -17.587 -0.027 25.558 1.00 97.19 219 LYS A O 1
ATOM 1628 N N . ASP A 1 220 ? -15.660 0.341 26.652 1.00 95.75 220 ASP A N 1
ATOM 1629 C CA . ASP A 1 220 ? -15.534 1.720 26.164 1.00 95.75 220 ASP A CA 1
ATOM 1630 C C . ASP A 1 220 ? -15.063 1.719 24.703 1.00 95.75 220 ASP A C 1
ATOM 1632 O O . ASP A 1 220 ? -14.251 0.895 24.282 1.00 95.75 220 ASP A O 1
ATOM 1636 N N . ILE A 1 221 ? -15.560 2.670 23.914 1.00 96.38 221 ILE A N 1
ATOM 1637 C CA . ILE A 1 221 ? -15.230 2.780 22.489 1.00 96.38 221 ILE A CA 1
ATOM 1638 C C . ILE A 1 221 ? -13.724 2.944 22.227 1.00 96.38 221 ILE A C 1
ATOM 1640 O O . ILE A 1 221 ? -13.227 2.511 21.192 1.00 96.38 221 ILE A O 1
ATOM 1644 N N . THR A 1 222 ? -12.994 3.535 23.170 1.00 96.12 222 THR A N 1
ATOM 1645 C CA . THR A 1 222 ? -11.542 3.709 23.093 1.00 96.12 222 THR A CA 1
ATOM 1646 C C . THR A 1 222 ? -10.830 2.351 23.154 1.00 96.12 222 THR A C 1
ATOM 1648 O O . THR A 1 222 ? -9.953 2.079 22.337 1.00 96.12 222 THR A O 1
ATOM 1651 N N . GLU A 1 223 ? -11.286 1.452 24.036 1.00 97.12 223 GLU A N 1
ATOM 1652 C CA . GLU A 1 223 ? -10.796 0.069 24.128 1.00 97.12 223 GLU A CA 1
ATOM 1653 C C . GLU A 1 223 ? -11.106 -0.716 22.845 1.00 97.12 223 GLU A C 1
ATOM 1655 O O . GLU A 1 223 ? -10.257 -1.440 22.336 1.00 97.12 223 GLU A O 1
ATOM 1660 N N . ILE A 1 224 ? -12.302 -0.538 22.277 1.00 98.12 224 ILE A N 1
ATOM 1661 C CA . ILE A 1 224 ? -12.712 -1.225 21.041 1.00 98.12 224 ILE A CA 1
ATOM 1662 C C . ILE A 1 224 ? -11.794 -0.855 19.872 1.00 98.12 224 ILE A C 1
ATOM 1664 O O . ILE A 1 224 ? -11.374 -1.732 19.119 1.00 98.12 224 ILE A O 1
ATOM 1668 N N . VAL A 1 225 ? -11.466 0.431 19.710 1.00 97.31 225 VAL A N 1
ATOM 1669 C CA . VAL A 1 225 ? -10.560 0.864 18.637 1.00 97.31 225 VAL A CA 1
ATOM 1670 C C . VAL A 1 225 ? -9.138 0.362 18.879 1.00 97.31 225 VAL A C 1
ATOM 1672 O O . VAL A 1 225 ? -8.488 -0.076 17.931 1.00 97.31 225 VAL A O 1
ATOM 1675 N N . ARG A 1 226 ? -8.682 0.334 20.138 1.00 97.06 226 ARG A N 1
ATOM 1676 C CA . ARG A 1 226 ? -7.396 -0.272 20.499 1.00 97.06 226 ARG A CA 1
ATOM 1677 C C . ARG A 1 226 ? -7.328 -1.742 20.073 1.00 97.06 226 ARG A C 1
ATOM 1679 O O . ARG A 1 226 ? -6.357 -2.129 19.435 1.00 97.06 226 ARG A O 1
ATOM 1686 N N . MET A 1 227 ? -8.379 -2.525 20.334 1.00 98.06 227 MET A N 1
ATOM 1687 C CA . MET A 1 227 ? -8.455 -3.932 19.915 1.00 98.06 227 MET A CA 1
ATOM 1688 C C . MET A 1 227 ? -8.352 -4.104 18.390 1.00 98.06 227 MET A C 1
ATOM 1690 O O . MET A 1 227 ? -7.699 -5.036 17.931 1.00 98.06 227 MET A O 1
ATOM 1694 N N . LEU A 1 228 ? -8.970 -3.214 17.603 1.00 97.75 228 LEU A N 1
ATOM 1695 C CA . LEU A 1 228 ? -8.894 -3.254 16.134 1.00 97.75 228 LEU A CA 1
ATOM 1696 C C . LEU A 1 228 ? -7.490 -2.917 15.607 1.00 97.75 228 LEU A C 1
ATOM 1698 O O . LEU A 1 228 ? -7.060 -3.466 14.592 1.00 97.75 228 LEU A O 1
ATOM 1702 N N . ASP A 1 229 ? -6.776 -2.008 16.272 1.00 96.25 229 ASP A N 1
ATOM 1703 C CA . ASP A 1 229 ? -5.387 -1.693 15.930 1.00 96.25 229 ASP A CA 1
ATOM 1704 C C . ASP A 1 229 ? -4.426 -2.807 16.371 1.00 96.25 229 ASP A C 1
ATOM 1706 O O . ASP A 1 229 ? -3.500 -3.131 15.632 1.00 96.25 229 ASP A O 1
ATOM 1710 N N . ASP A 1 230 ? -4.674 -3.456 17.511 1.00 97.31 230 ASP A N 1
ATOM 1711 C CA . ASP A 1 230 ? -3.906 -4.628 17.949 1.00 97.31 230 ASP A CA 1
ATOM 1712 C C . ASP A 1 230 ? -4.106 -5.825 16.993 1.00 97.31 230 ASP A C 1
ATOM 1714 O O . ASP A 1 230 ? -3.147 -6.518 16.654 1.00 97.31 230 ASP A O 1
ATOM 1718 N N . GLU A 1 231 ? -5.325 -6.039 16.479 1.00 96.81 231 GLU A N 1
ATOM 1719 C CA . GLU A 1 231 ? -5.588 -7.026 15.420 1.00 96.81 231 GLU A CA 1
ATOM 1720 C C . GLU A 1 231 ? -4.808 -6.694 14.140 1.00 96.81 231 GLU A C 1
ATOM 1722 O O . GLU A 1 231 ? -4.176 -7.570 13.544 1.00 96.81 231 GLU A O 1
ATOM 1727 N N . LYS A 1 232 ? -4.810 -5.419 13.732 1.00 95.25 232 LYS A N 1
ATOM 1728 C CA . LYS A 1 232 ? -4.040 -4.949 12.575 1.00 95.25 232 LYS A CA 1
ATOM 1729 C C . LYS A 1 232 ? -2.543 -5.205 12.755 1.00 95.25 232 LYS A C 1
ATOM 1731 O O . LYS A 1 232 ? -1.912 -5.718 11.833 1.00 95.25 232 LYS A O 1
ATOM 1736 N N . LEU A 1 233 ? -1.989 -4.888 13.925 1.00 96.62 233 LEU A N 1
ATOM 1737 C CA . LEU A 1 233 ? -0.588 -5.154 14.239 1.00 96.62 233 LEU A CA 1
ATOM 1738 C C . LEU A 1 233 ? -0.257 -6.643 14.076 1.00 96.62 233 LEU A C 1
ATOM 1740 O O . LEU A 1 233 ? 0.651 -6.988 13.322 1.00 96.62 233 LEU A O 1
ATOM 1744 N N . ASN A 1 234 ? -1.050 -7.516 14.699 1.00 97.38 234 ASN A N 1
ATOM 1745 C CA . ASN A 1 234 ? -0.859 -8.962 14.617 1.00 97.38 234 ASN A CA 1
ATOM 1746 C C . ASN A 1 234 ? -0.935 -9.483 13.168 1.00 97.38 234 ASN A C 1
ATOM 1748 O O . ASN A 1 234 ? -0.176 -10.374 12.778 1.00 97.38 234 ASN A O 1
ATOM 1752 N N . ASN A 1 235 ? -1.831 -8.925 12.349 1.00 95.94 235 ASN A N 1
ATOM 1753 C CA . ASN A 1 235 ? -1.944 -9.291 10.937 1.00 95.94 235 ASN A CA 1
ATOM 1754 C C . ASN A 1 235 ? -0.684 -8.905 10.148 1.00 95.94 235 ASN A C 1
ATOM 1756 O O . ASN A 1 235 ? -0.177 -9.728 9.385 1.00 95.94 235 ASN A O 1
ATOM 1760 N N . VAL A 1 236 ? -0.147 -7.698 10.361 1.00 96.25 236 VAL A N 1
ATOM 1761 C CA . VAL A 1 236 ? 1.097 -7.240 9.718 1.00 96.25 236 VAL A CA 1
ATOM 1762 C C . VAL A 1 236 ? 2.290 -8.089 10.157 1.00 96.25 236 VAL A C 1
ATOM 1764 O O . VAL A 1 236 ? 3.072 -8.525 9.312 1.00 96.25 236 VAL A O 1
ATOM 1767 N N . GLU A 1 237 ? 2.415 -8.374 11.454 1.00 97.75 237 GLU A N 1
ATOM 1768 C CA . GLU A 1 237 ? 3.465 -9.240 12.005 1.00 97.75 237 GLU A CA 1
ATOM 1769 C C . GLU A 1 237 ? 3.420 -10.640 11.395 1.00 97.75 237 GLU A C 1
ATOM 1771 O O . GLU A 1 237 ? 4.442 -11.158 10.939 1.00 97.75 237 GLU A O 1
ATOM 1776 N N . THR A 1 238 ? 2.225 -11.231 11.325 1.00 97.25 238 THR A N 1
ATOM 1777 C CA . THR A 1 238 ? 2.006 -12.563 10.752 1.00 97.25 238 THR A CA 1
ATOM 1778 C C . THR A 1 238 ? 2.336 -12.582 9.260 1.00 97.25 238 THR A C 1
ATOM 1780 O O . THR A 1 238 ? 3.068 -13.462 8.803 1.00 97.25 238 THR A O 1
ATOM 1783 N N . ALA A 1 239 ? 1.841 -11.601 8.500 1.00 95.50 239 ALA A N 1
ATOM 1784 C CA . ALA A 1 239 ? 2.064 -11.514 7.060 1.00 95.50 239 ALA A CA 1
ATOM 1785 C C . ALA A 1 239 ? 3.547 -11.300 6.725 1.00 95.50 239 ALA A C 1
ATOM 1787 O O . ALA A 1 239 ? 4.090 -12.004 5.873 1.00 95.50 239 ALA A O 1
ATOM 1788 N N . CYS A 1 240 ? 4.231 -10.394 7.432 1.00 96.19 240 CYS A N 1
ATOM 1789 C CA . CYS A 1 240 ? 5.665 -10.166 7.245 1.00 96.19 240 CYS A CA 1
ATOM 1790 C C . CYS A 1 240 ? 6.489 -11.396 7.639 1.00 96.19 240 CYS A C 1
ATOM 1792 O O . CYS A 1 240 ? 7.398 -11.782 6.906 1.00 96.19 240 CYS A O 1
ATOM 1794 N N . SER A 1 241 ? 6.157 -12.041 8.762 1.00 97.38 241 SER A N 1
ATOM 1795 C CA . SER A 1 241 ? 6.830 -13.266 9.215 1.00 97.38 241 SER A CA 1
ATOM 1796 C C . SER A 1 241 ? 6.730 -14.368 8.160 1.00 97.38 241 SER A C 1
ATOM 1798 O O . SER A 1 241 ? 7.739 -14.972 7.797 1.00 97.38 241 SER A O 1
ATOM 1800 N N . ALA A 1 242 ? 5.534 -14.583 7.601 1.00 96.00 242 ALA A N 1
ATOM 1801 C CA . ALA A 1 242 ? 5.308 -15.560 6.541 1.00 96.00 242 ALA A CA 1
ATOM 1802 C C . ALA A 1 242 ? 6.050 -15.200 5.243 1.00 96.00 242 ALA A C 1
ATOM 1804 O O . ALA A 1 242 ? 6.701 -16.067 4.656 1.00 96.00 242 ALA A O 1
ATOM 1805 N N . LEU A 1 243 ? 5.995 -13.930 4.822 1.00 93.88 243 LEU A N 1
ATOM 1806 C CA . LEU A 1 243 ? 6.681 -13.442 3.624 1.00 93.88 243 LEU A CA 1
ATOM 1807 C C . LEU A 1 243 ? 8.188 -13.697 3.715 1.00 93.88 243 LEU A C 1
ATOM 1809 O O . LEU A 1 243 ? 8.760 -14.346 2.840 1.00 93.88 243 LEU A O 1
ATOM 1813 N N . PHE A 1 244 ? 8.831 -13.226 4.785 1.00 95.31 244 PHE A N 1
ATOM 1814 C CA . PHE A 1 244 ? 10.275 -13.368 4.938 1.00 95.31 244 PHE A CA 1
ATOM 1815 C C . PHE A 1 244 ? 10.695 -14.817 5.169 1.00 95.31 244 PHE A C 1
ATOM 1817 O O . PHE A 1 244 ? 11.705 -15.236 4.607 1.00 95.31 244 PHE A O 1
ATOM 1824 N N . SER A 1 245 ? 9.911 -15.604 5.914 1.00 96.56 245 SER A N 1
ATOM 1825 C CA . SER A 1 245 ? 10.176 -17.040 6.068 1.00 96.56 245 SER A CA 1
ATOM 1826 C C . SER A 1 245 ? 10.191 -17.749 4.713 1.00 96.56 245 SER A C 1
ATOM 1828 O O . SER A 1 245 ? 11.111 -18.512 4.420 1.00 96.56 245 SER A O 1
ATOM 1830 N N . GLY A 1 246 ? 9.214 -17.446 3.849 1.00 95.44 246 GLY A N 1
ATOM 1831 C CA . GLY A 1 246 ? 9.147 -17.980 2.489 1.00 95.44 246 GLY A CA 1
ATOM 1832 C C . GLY A 1 246 ? 10.305 -17.517 1.603 1.00 95.44 246 GLY A C 1
ATOM 1833 O O . GLY A 1 246 ? 10.911 -18.336 0.917 1.00 95.44 246 GLY A O 1
ATOM 1834 N N . MET A 1 247 ? 10.649 -16.225 1.642 1.00 92.44 247 MET A N 1
ATOM 1835 C CA . MET A 1 247 ? 11.742 -15.657 0.841 1.00 92.44 247 MET A CA 1
ATOM 1836 C C . MET A 1 247 ? 13.124 -16.173 1.256 1.00 92.44 247 MET A C 1
ATOM 1838 O O . MET A 1 247 ? 13.995 -16.344 0.406 1.00 92.44 247 MET A O 1
ATOM 1842 N N . MET A 1 248 ? 13.342 -16.388 2.554 1.00 94.62 248 MET A N 1
ATOM 1843 C CA . MET A 1 248 ? 14.658 -16.724 3.104 1.00 94.62 248 MET A CA 1
ATOM 1844 C C . MET A 1 248 ? 14.834 -18.215 3.398 1.00 94.62 248 MET A C 1
ATOM 1846 O O . MET A 1 248 ? 15.955 -18.642 3.664 1.00 94.62 248 MET A O 1
ATOM 1850 N N . GLY A 1 249 ? 13.757 -19.007 3.366 1.00 96.56 249 GLY A N 1
ATOM 1851 C CA . GLY A 1 249 ? 13.789 -20.427 3.719 1.00 96.56 249 GLY A CA 1
ATOM 1852 C C . GLY A 1 249 ? 14.148 -20.680 5.188 1.00 96.56 249 GLY A C 1
ATOM 1853 O O . GLY A 1 249 ? 14.812 -21.672 5.482 1.00 96.56 249 GLY A O 1
ATOM 1854 N N . LYS A 1 250 ? 13.749 -19.775 6.091 1.00 96.56 250 LYS A N 1
ATOM 1855 C CA . LYS A 1 250 ? 14.052 -19.797 7.537 1.00 96.56 250 LYS A CA 1
ATOM 1856 C C . LYS A 1 250 ? 12.780 -19.647 8.373 1.00 96.56 250 LYS A C 1
ATOM 1858 O O . LYS A 1 250 ? 11.797 -19.119 7.862 1.00 96.56 250 LYS A O 1
ATOM 1863 N N . ASP A 1 251 ? 12.797 -20.058 9.644 1.00 97.62 251 ASP A N 1
ATOM 1864 C CA . ASP A 1 251 ? 11.709 -19.729 10.585 1.00 97.62 251 ASP A CA 1
ATOM 1865 C C . ASP A 1 251 ? 11.904 -18.298 11.092 1.00 97.62 251 ASP A C 1
ATOM 1867 O O . ASP A 1 251 ? 12.766 -18.046 11.938 1.00 97.62 251 ASP A O 1
ATOM 1871 N N . ILE A 1 252 ? 11.135 -17.354 10.545 1.00 98.19 252 ILE A N 1
ATOM 1872 C CA . ILE A 1 252 ? 11.207 -15.937 10.902 1.00 98.19 252 ILE A CA 1
ATOM 1873 C C . ILE A 1 252 ? 9.936 -15.529 11.636 1.00 98.19 252 ILE A C 1
ATOM 1875 O O . ILE A 1 252 ? 8.833 -15.651 11.106 1.00 98.19 252 ILE A O 1
ATOM 1879 N N . LYS A 1 253 ? 10.102 -14.977 12.840 1.00 98.31 253 LYS A N 1
ATOM 1880 C CA . LYS A 1 253 ? 9.019 -14.392 13.643 1.00 98.31 253 LYS A CA 1
ATOM 1881 C C . LYS A 1 253 ? 9.331 -12.945 13.952 1.00 98.31 253 LYS A C 1
ATOM 1883 O O . LYS A 1 253 ? 10.390 -12.652 14.505 1.00 98.31 253 LYS A O 1
ATOM 1888 N N . ILE A 1 254 ? 8.402 -12.060 13.623 1.00 98.50 254 ILE A N 1
ATOM 1889 C CA . ILE A 1 254 ? 8.539 -10.622 13.824 1.00 98.50 254 ILE A CA 1
ATOM 1890 C C . ILE A 1 254 ? 7.500 -10.155 14.838 1.00 98.50 254 ILE A C 1
ATOM 1892 O O . ILE A 1 254 ? 6.338 -10.535 14.745 1.00 98.50 254 ILE A O 1
ATOM 1896 N N . ASN A 1 255 ? 7.930 -9.337 15.794 1.00 98.19 255 ASN A N 1
ATOM 1897 C CA . ASN A 1 255 ? 7.076 -8.734 16.810 1.00 98.19 255 ASN A CA 1
ATOM 1898 C C . ASN A 1 255 ? 7.471 -7.264 17.014 1.00 98.19 255 ASN A C 1
ATOM 1900 O O . ASN A 1 255 ? 8.618 -6.964 17.345 1.00 98.19 255 ASN A O 1
ATOM 1904 N N . VAL A 1 256 ? 6.539 -6.340 16.810 1.00 98.06 256 VAL A N 1
ATOM 1905 C CA . VAL A 1 256 ? 6.709 -4.913 17.085 1.00 98.06 256 VAL A CA 1
ATOM 1906 C C . VAL A 1 256 ? 6.284 -4.654 18.528 1.00 98.06 256 VAL A C 1
ATOM 1908 O O . VAL A 1 256 ? 5.119 -4.427 18.842 1.00 98.06 256 VAL A O 1
ATOM 1911 N N . THR A 1 257 ? 7.259 -4.650 19.433 1.00 97.19 257 THR A N 1
ATOM 1912 C CA . THR A 1 257 ? 7.011 -4.546 20.879 1.00 97.19 257 THR A CA 1
ATOM 1913 C C . THR A 1 257 ? 6.745 -3.122 21.359 1.00 97.19 257 THR A C 1
ATOM 1915 O O . THR A 1 257 ? 6.239 -2.922 22.463 1.00 97.19 257 THR A O 1
ATOM 1918 N N . SER A 1 258 ? 7.079 -2.118 20.548 1.00 95.56 258 SER A N 1
ATOM 1919 C CA . SER A 1 258 ? 6.741 -0.715 20.790 1.00 95.56 258 SER A CA 1
ATOM 1920 C C . SER A 1 258 ? 6.542 0.008 19.464 1.00 95.56 258 SER A C 1
ATOM 1922 O O . SER A 1 258 ? 7.331 -0.185 18.538 1.00 95.56 258 SER A O 1
ATOM 1924 N N . TYR A 1 259 ? 5.508 0.847 19.386 1.00 94.38 259 TYR A N 1
ATOM 1925 C CA . TYR A 1 259 ? 5.187 1.666 18.219 1.00 94.38 259 TYR A CA 1
ATOM 1926 C C . TYR A 1 259 ? 4.520 2.974 18.661 1.00 94.38 259 TYR A C 1
ATOM 1928 O O . TYR A 1 259 ? 3.367 2.985 19.096 1.00 94.38 259 TYR A O 1
ATOM 1936 N N . GLN A 1 260 ? 5.255 4.080 18.573 1.00 92.31 260 GLN A N 1
ATOM 1937 C CA . GLN A 1 260 ? 4.806 5.399 19.021 1.00 92.31 260 GLN A CA 1
ATOM 1938 C C . GLN A 1 260 ? 5.429 6.517 18.178 1.00 92.31 260 GLN A C 1
ATOM 1940 O O . GLN A 1 260 ? 6.267 6.276 17.309 1.00 92.31 260 GLN A O 1
ATOM 1945 N N . GLY A 1 261 ? 4.994 7.758 18.388 1.00 91.75 261 GLY A N 1
ATOM 1946 C CA . GLY A 1 261 ? 5.621 8.921 17.764 1.00 91.75 261 GLY A CA 1
ATOM 1947 C C . GLY A 1 261 ? 6.751 9.519 18.603 1.00 91.75 261 GLY A C 1
ATOM 1948 O O . GLY A 1 261 ? 7.063 9.045 19.692 1.00 91.75 261 GLY A O 1
ATOM 1949 N N . CYS A 1 262 ? 7.324 10.618 18.110 1.00 92.56 262 CYS A N 1
ATOM 1950 C CA . CYS A 1 262 ? 8.343 11.416 18.794 1.00 92.56 262 CYS A CA 1
ATOM 1951 C C . CYS A 1 262 ? 9.730 10.751 18.943 1.00 92.56 262 CYS A C 1
ATOM 1953 O O . CYS A 1 262 ? 10.419 10.970 19.940 1.00 92.56 262 CYS A O 1
ATOM 1955 N N . ALA A 1 263 ? 10.186 10.005 17.934 1.00 93.44 263 ALA A N 1
ATOM 1956 C CA . ALA A 1 263 ? 11.519 9.393 17.922 1.00 93.44 263 ALA A CA 1
ATOM 1957 C C . ALA A 1 263 ? 12.692 10.379 18.041 1.00 93.44 263 ALA A C 1
ATOM 1959 O O . ALA A 1 263 ? 13.696 10.085 18.688 1.00 93.44 263 ALA A O 1
ATOM 1960 N N . ARG A 1 264 ? 12.624 11.530 17.357 1.00 89.06 264 ARG A N 1
ATOM 1961 C CA . ARG A 1 264 ? 13.802 12.406 17.155 1.00 89.06 264 ARG A CA 1
ATOM 1962 C C . ARG A 1 264 ? 13.609 13.822 17.670 1.00 89.06 264 ARG A C 1
ATOM 1964 O O . ARG A 1 264 ? 14.572 14.584 17.770 1.00 89.06 264 ARG A O 1
ATOM 1971 N N . ARG A 1 265 ? 12.364 14.231 17.900 1.00 88.06 265 ARG A N 1
ATOM 1972 C CA . ARG A 1 265 ? 12.002 15.611 18.241 1.00 88.06 265 ARG A CA 1
ATOM 1973 C C . ARG A 1 265 ? 11.708 15.759 19.732 1.00 88.06 265 ARG A C 1
ATOM 1975 O O . ARG A 1 265 ? 11.558 14.791 20.466 1.00 88.06 265 ARG A O 1
ATOM 1982 N N . LYS A 1 266 ? 11.644 17.012 20.195 1.00 90.25 266 LYS A N 1
ATOM 1983 C CA . LYS A 1 266 ? 11.230 17.311 21.569 1.00 90.25 266 LYS A CA 1
ATOM 1984 C C . LYS A 1 266 ? 9.767 16.908 21.756 1.00 90.25 266 LYS A C 1
ATOM 1986 O O . LYS A 1 266 ? 8.918 17.282 20.951 1.00 90.25 266 LYS A O 1
ATOM 1991 N N . LYS A 1 267 ? 9.501 16.230 22.868 1.00 91.38 267 LYS A N 1
ATOM 1992 C CA . LYS A 1 267 ? 8.181 15.770 23.295 1.00 91.38 267 LYS A CA 1
ATOM 1993 C C . LYS A 1 267 ? 7.118 16.878 23.255 1.00 91.38 267 LYS A C 1
ATOM 1995 O O . LYS A 1 267 ? 7.314 17.946 23.838 1.00 91.38 267 LYS A O 1
ATOM 2000 N N . THR A 1 268 ? 6.009 16.602 22.568 1.00 90.56 268 THR A N 1
ATOM 2001 C CA . THR A 1 268 ? 4.774 17.406 22.538 1.00 90.56 268 THR A CA 1
ATOM 2002 C C . THR A 1 268 ? 3.579 16.469 22.368 1.00 90.56 268 THR A C 1
ATOM 2004 O O . THR A 1 268 ? 3.726 15.445 21.700 1.00 90.56 268 THR A O 1
ATOM 2007 N N . ASP A 1 269 ? 2.397 16.863 22.848 1.00 86.81 269 ASP A N 1
ATOM 2008 C CA . ASP A 1 269 ? 1.155 16.084 22.698 1.00 86.81 269 ASP A CA 1
ATOM 2009 C C . ASP A 1 269 ? 0.875 15.687 21.239 1.00 86.81 269 ASP A C 1
ATOM 2011 O O . ASP A 1 269 ? 0.366 14.606 20.955 1.00 86.81 269 ASP A O 1
ATOM 2015 N N . PHE A 1 270 ? 1.223 16.563 20.290 1.00 88.25 270 PHE A N 1
ATOM 2016 C CA . PHE A 1 270 ? 1.074 16.285 18.864 1.00 88.25 270 PHE A CA 1
ATOM 2017 C C . PHE A 1 270 ? 1.991 15.143 18.409 1.00 88.25 270 PHE A C 1
ATOM 2019 O O . PHE A 1 270 ? 1.538 14.217 17.743 1.00 88.25 270 PHE A O 1
ATOM 2026 N N . LEU A 1 271 ? 3.276 15.210 18.760 1.00 88.38 271 LEU A N 1
ATOM 2027 C CA . LEU A 1 271 ? 4.273 14.238 18.309 1.00 88.38 271 LEU A CA 1
ATOM 2028 C C . LEU A 1 271 ? 4.125 12.880 18.989 1.00 88.38 271 LEU A C 1
ATOM 2030 O O . LEU A 1 271 ? 4.449 11.874 18.377 1.00 88.38 271 LEU A O 1
ATOM 2034 N N . GLU A 1 272 ? 3.630 12.839 20.223 1.00 85.75 272 GLU A N 1
ATOM 2035 C CA . GLU A 1 272 ? 3.314 11.573 20.892 1.00 85.75 272 GLU A CA 1
ATOM 2036 C C . GLU A 1 272 ? 2.130 10.863 20.242 1.00 85.75 272 GLU A C 1
ATOM 2038 O O . GLU A 1 272 ? 2.101 9.638 20.178 1.00 85.75 272 GLU A O 1
ATOM 2043 N N . LYS A 1 273 ? 1.163 11.638 19.739 1.00 84.81 273 LYS A N 1
ATOM 2044 C CA . LYS A 1 273 ? -0.073 11.104 19.175 1.00 84.81 273 LYS A CA 1
ATOM 2045 C C . LYS A 1 273 ? 0.067 10.618 17.733 1.00 84.81 273 LYS A C 1
ATOM 2047 O O . LYS A 1 273 ? -0.589 9.654 17.357 1.00 84.81 273 LYS A O 1
ATOM 2052 N N . TYR A 1 274 ? 0.872 11.297 16.917 1.00 89.06 274 TYR A N 1
ATOM 2053 C CA . TYR A 1 274 ? 0.983 11.020 15.483 1.00 89.06 274 TYR A CA 1
ATOM 2054 C C . TYR A 1 274 ? 2.360 10.454 15.144 1.00 89.06 274 TYR A C 1
ATOM 2056 O O . TYR A 1 274 ? 3.338 11.189 14.994 1.00 89.06 274 TYR A O 1
ATOM 2064 N N . CYS A 1 275 ? 2.431 9.133 15.006 1.00 88.88 275 CYS A N 1
ATOM 2065 C CA . CYS A 1 275 ? 3.683 8.426 14.770 1.00 88.88 275 CYS A CA 1
ATOM 2066 C C . CYS A 1 275 ? 4.135 8.426 13.304 1.00 88.88 275 CYS A C 1
ATOM 2068 O O . CYS A 1 275 ? 5.328 8.267 13.072 1.00 88.88 275 CYS A O 1
ATOM 2070 N N . GLY A 1 276 ? 3.256 8.662 12.321 1.00 85.62 276 GLY A N 1
ATOM 2071 C CA . GLY A 1 276 ? 3.525 8.392 10.898 1.00 85.62 276 GLY A CA 1
ATOM 2072 C C . GLY A 1 276 ? 4.723 9.127 10.279 1.00 85.62 276 GLY A C 1
ATOM 2073 O O . GLY A 1 276 ? 5.282 8.655 9.296 1.00 85.62 276 GLY A O 1
ATOM 2074 N N . PHE A 1 277 ? 5.159 10.255 10.854 1.00 83.75 277 PHE A N 1
ATOM 2075 C CA . PHE A 1 277 ? 6.311 11.032 10.357 1.00 83.75 277 PHE A CA 1
ATOM 2076 C C . PHE A 1 277 ? 7.527 11.047 11.300 1.00 83.75 277 PHE A C 1
ATOM 2078 O O . PHE A 1 277 ? 8.608 11.497 10.910 1.00 83.75 277 PHE A O 1
ATOM 2085 N N . ASP A 1 278 ? 7.380 10.573 12.539 1.00 90.06 278 ASP A N 1
ATOM 2086 C CA . ASP A 1 278 ? 8.466 10.514 13.526 1.00 90.06 278 ASP A CA 1
ATOM 2087 C C . ASP A 1 278 ? 8.358 9.269 14.409 1.00 90.06 278 ASP A C 1
ATOM 2089 O O . ASP A 1 278 ? 8.319 9.361 15.633 1.00 90.06 278 ASP A O 1
ATOM 2093 N N . THR A 1 279 ? 8.259 8.105 13.767 1.00 92.88 279 THR A N 1
ATOM 2094 C CA . THR A 1 279 ? 8.002 6.833 14.448 1.00 92.88 279 THR A CA 1
ATOM 2095 C C . THR A 1 279 ? 9.196 6.369 15.258 1.00 92.88 279 THR A C 1
ATOM 2097 O O . THR A 1 279 ? 10.297 6.201 14.725 1.00 92.88 279 THR A O 1
ATOM 2100 N N . ASP A 1 280 ? 8.941 6.101 16.528 1.00 94.81 280 ASP A N 1
ATOM 2101 C CA . ASP A 1 280 ? 9.784 5.335 17.426 1.00 94.81 280 ASP A CA 1
ATOM 2102 C C . ASP A 1 280 ? 9.209 3.922 17.521 1.00 94.81 280 ASP A C 1
ATOM 2104 O O . ASP A 1 280 ? 8.076 3.730 17.967 1.00 94.81 280 ASP A O 1
ATOM 2108 N N . ALA A 1 281 ? 9.974 2.947 17.038 1.00 96.94 281 ALA A N 1
ATOM 2109 C CA . ALA A 1 281 ? 9.565 1.556 17.033 1.00 96.94 281 ALA A CA 1
ATOM 2110 C C . ALA A 1 281 ? 10.682 0.666 17.566 1.00 96.94 281 ALA A C 1
ATOM 2112 O O . ALA A 1 281 ? 11.861 0.865 17.247 1.00 96.94 281 ALA A O 1
ATOM 2113 N N . THR A 1 282 ? 10.283 -0.336 18.345 1.00 98.19 282 THR A N 1
ATOM 2114 C CA . THR A 1 282 ? 11.136 -1.463 18.720 1.00 98.19 282 THR A CA 1
ATOM 2115 C C . THR A 1 282 ? 10.590 -2.718 18.073 1.00 98.19 282 THR A C 1
ATOM 2117 O O . THR A 1 282 ? 9.403 -3.008 18.199 1.00 98.19 282 THR A O 1
ATOM 2120 N N . VAL A 1 283 ? 11.458 -3.441 17.369 1.00 98.50 283 VAL A N 1
ATOM 2121 C CA . VAL A 1 283 ? 11.083 -4.677 16.681 1.00 98.50 283 VAL A CA 1
ATOM 2122 C C . VAL A 1 283 ? 11.984 -5.806 17.142 1.00 98.50 283 VAL A C 1
ATOM 2124 O O . VAL A 1 283 ? 13.207 -5.686 17.128 1.00 98.50 283 VAL A O 1
ATOM 2127 N N . GLU A 1 284 ? 11.377 -6.908 17.542 1.00 98.31 284 GLU A N 1
ATOM 2128 C CA . GLU A 1 284 ? 12.045 -8.164 17.823 1.00 98.31 284 GLU A CA 1
ATOM 2129 C C . GLU A 1 284 ? 11.880 -9.087 16.622 1.00 98.31 284 GLU A C 1
ATOM 2131 O O . GLU A 1 284 ? 10.766 -9.346 16.169 1.00 98.31 284 GLU A O 1
ATOM 2136 N N . VAL A 1 285 ? 12.995 -9.593 16.109 1.00 97.94 285 VAL A N 1
ATOM 2137 C CA . VAL A 1 285 ? 13.012 -10.562 15.017 1.00 97.94 285 VAL A CA 1
ATOM 2138 C C . VAL A 1 285 ? 13.705 -11.814 15.514 1.00 97.94 285 VAL A C 1
ATOM 2140 O O . VAL A 1 285 ? 14.834 -11.753 15.987 1.00 97.94 285 VAL A O 1
ATOM 2143 N N . THR A 1 286 ? 13.028 -12.950 15.426 1.00 97.94 286 THR A N 1
ATOM 2144 C CA . THR A 1 286 ? 13.603 -14.260 15.730 1.00 97.94 286 THR A CA 1
ATOM 2145 C C . THR A 1 286 ? 13.828 -15.006 14.424 1.00 97.94 286 THR A C 1
ATOM 2147 O O . THR A 1 286 ? 12.875 -15.162 13.668 1.00 97.94 286 THR A O 1
ATOM 2150 N N . ILE A 1 287 ? 15.057 -15.454 14.165 1.00 96.94 287 ILE A N 1
ATOM 2151 C CA . ILE A 1 287 ? 15.452 -16.214 12.972 1.00 96.94 287 ILE A CA 1
ATOM 2152 C C . ILE A 1 287 ? 16.009 -17.555 13.444 1.00 96.94 287 ILE A C 1
ATOM 2154 O O . ILE A 1 287 ? 17.012 -17.577 14.149 1.00 96.94 287 ILE A O 1
ATOM 2158 N N . ASP A 1 288 ? 15.352 -18.664 13.104 1.00 96.38 288 ASP A N 1
ATOM 2159 C CA . ASP A 1 288 ? 15.764 -20.023 13.500 1.00 96.38 288 ASP A CA 1
ATOM 2160 C C . ASP A 1 288 ? 16.026 -20.169 15.021 1.00 96.38 288 ASP A C 1
ATOM 2162 O O . ASP A 1 288 ? 16.883 -20.927 15.472 1.00 96.38 288 ASP A O 1
ATOM 2166 N N . GLY A 1 289 ? 15.269 -19.421 15.833 1.00 95.38 289 GLY A N 1
ATOM 2167 C CA . GLY A 1 289 ? 15.384 -19.385 17.296 1.00 95.38 289 GLY A CA 1
ATOM 2168 C C . GLY A 1 289 ? 16.336 -18.322 17.858 1.00 95.38 289 GLY A C 1
ATOM 2169 O O . GLY A 1 289 ? 16.294 -18.061 19.062 1.00 95.38 289 GLY A O 1
ATOM 2170 N N . GLU A 1 290 ? 17.141 -17.659 17.026 1.00 96.38 290 GLU A N 1
ATOM 2171 C CA . GLU A 1 290 ? 18.018 -16.563 17.446 1.00 96.38 290 GLU A CA 1
ATOM 2172 C C . GLU A 1 290 ? 17.295 -15.217 17.384 1.00 96.38 290 GLU A C 1
ATOM 2174 O O . GLU A 1 290 ? 16.752 -14.831 16.351 1.00 96.38 290 GLU A O 1
ATOM 2179 N N . LYS A 1 291 ? 17.289 -14.485 18.502 1.00 96.88 291 LYS A N 1
ATOM 2180 C CA . LYS A 1 291 ? 16.565 -13.217 18.643 1.00 96.88 291 LYS A CA 1
ATOM 2181 C C . LYS A 1 291 ? 17.475 -12.010 18.412 1.00 96.88 291 LYS A C 1
ATOM 2183 O O . LYS A 1 291 ? 18.487 -11.843 19.088 1.00 96.88 291 LYS A O 1
ATOM 2188 N N . ILE A 1 292 ? 17.030 -11.117 17.537 1.00 96.31 292 ILE A N 1
ATOM 2189 C CA . ILE A 1 292 ? 17.593 -9.799 17.251 1.00 96.31 292 ILE A CA 1
ATOM 2190 C C . ILE A 1 292 ? 16.590 -8.747 17.733 1.00 96.31 292 ILE A C 1
ATOM 2192 O O . ILE A 1 292 ? 15.390 -8.870 17.492 1.00 96.31 292 ILE A O 1
ATOM 2196 N N . VAL A 1 293 ? 17.067 -7.708 18.421 1.00 97.88 293 VAL A N 1
ATOM 2197 C CA . VAL A 1 293 ? 16.221 -6.609 18.910 1.00 97.88 293 VAL A CA 1
ATOM 2198 C C . VAL A 1 293 ? 16.673 -5.298 18.284 1.00 97.88 293 VAL A C 1
ATOM 2200 O O . VAL A 1 293 ? 17.804 -4.856 18.482 1.00 97.88 293 VAL A O 1
ATOM 2203 N N . PHE A 1 294 ? 15.767 -4.661 17.552 1.00 97.81 294 PHE A N 1
ATOM 2204 C CA . PHE A 1 294 ? 15.957 -3.357 16.935 1.00 97.81 294 PHE A CA 1
ATOM 2205 C C . PHE A 1 294 ? 15.298 -2.266 17.783 1.00 97.81 294 PHE A C 1
ATOM 2207 O O . PHE A 1 294 ? 14.188 -1.832 17.483 1.00 97.81 294 PHE A O 1
ATOM 2214 N N . GLU A 1 295 ? 15.962 -1.818 18.849 1.00 97.50 295 GLU A N 1
ATOM 2215 C CA . GLU A 1 295 ? 15.449 -0.738 19.704 1.00 97.50 295 GLU A CA 1
ATOM 2216 C C . GLU A 1 295 ? 15.662 0.638 19.055 1.00 97.50 295 GLU A C 1
ATOM 2218 O O . GLU A 1 295 ? 16.795 1.080 18.848 1.00 97.50 295 GLU A O 1
ATOM 2223 N N . GLY A 1 296 ? 14.569 1.341 18.751 1.00 96.06 296 GLY A N 1
ATOM 2224 C CA . GLY A 1 296 ? 14.620 2.636 18.076 1.00 96.06 296 GLY A CA 1
ATOM 2225 C C . GLY A 1 296 ? 15.059 2.502 16.619 1.00 96.06 296 GLY A C 1
ATOM 2226 O O . GLY A 1 296 ? 16.016 3.149 16.184 1.00 96.06 296 GLY A O 1
ATOM 2227 N N . LEU A 1 297 ? 14.363 1.651 15.862 1.00 95.31 297 LEU A N 1
ATOM 2228 C CA . LEU A 1 297 ? 14.744 1.226 14.512 1.00 95.31 297 LEU A CA 1
ATOM 2229 C C . LEU A 1 297 ? 15.140 2.395 13.586 1.00 95.31 297 LEU A C 1
ATOM 2231 O O . LEU A 1 297 ? 16.227 2.403 13.011 1.00 95.31 297 LEU A O 1
ATOM 2235 N N . SER A 1 298 ? 14.279 3.409 13.481 1.00 91.19 298 SER A N 1
ATOM 2236 C CA . SER A 1 298 ? 14.402 4.533 12.537 1.00 91.19 298 SER A CA 1
ATOM 2237 C C . SER A 1 298 ? 15.477 5.568 12.896 1.00 91.19 298 SER A C 1
ATOM 2239 O O . SER A 1 298 ? 15.940 6.303 12.024 1.00 91.19 298 SER A O 1
ATOM 2241 N N . HIS A 1 299 ? 15.848 5.674 14.174 1.00 92.44 299 HIS A N 1
ATOM 2242 C CA . HIS A 1 299 ? 16.616 6.811 14.694 1.00 92.44 299 HIS A CA 1
ATOM 2243 C C . HIS A 1 299 ? 17.858 6.418 15.503 1.00 92.44 299 HIS A C 1
ATOM 2245 O O . HIS A 1 299 ? 18.708 7.275 15.741 1.00 92.44 299 HIS A O 1
ATOM 2251 N N . LYS A 1 300 ? 17.992 5.143 15.884 1.00 95.00 300 LYS A N 1
ATOM 2252 C CA . LYS A 1 300 ? 19.198 4.570 16.494 1.00 95.00 300 LYS A CA 1
ATOM 2253 C C . LYS A 1 300 ? 19.812 3.516 15.578 1.00 95.00 300 LYS A C 1
ATOM 2255 O O . LYS A 1 300 ? 20.918 3.719 15.088 1.00 95.00 300 LYS A O 1
ATOM 2260 N N . VAL A 1 301 ? 19.076 2.433 15.311 1.00 95.62 301 VAL A N 1
ATOM 2261 C CA . VAL A 1 301 ? 19.591 1.232 14.625 1.00 95.62 301 VAL A CA 1
ATOM 2262 C C . VAL A 1 301 ? 20.019 1.531 13.193 1.00 95.62 301 VAL A C 1
ATOM 2264 O O . VAL A 1 301 ? 21.171 1.292 12.847 1.00 95.62 301 VAL A O 1
ATOM 2267 N N . ILE A 1 302 ? 19.115 2.062 12.361 1.00 92.88 302 ILE A N 1
ATOM 2268 C CA . ILE A 1 302 ? 19.416 2.338 10.949 1.00 92.88 302 ILE A CA 1
ATOM 2269 C C . ILE A 1 302 ? 20.556 3.363 10.816 1.00 92.88 302 ILE A C 1
ATOM 2271 O O . ILE A 1 302 ? 21.520 3.063 10.108 1.00 92.88 302 ILE A O 1
ATOM 2275 N N . PRO A 1 303 ? 20.530 4.528 11.504 1.00 91.38 303 PRO A N 1
ATOM 2276 C CA . PRO A 1 303 ? 21.642 5.474 11.443 1.00 91.38 303 PRO A CA 1
ATOM 2277 C C . PRO A 1 303 ? 22.984 4.870 11.864 1.00 91.38 303 PRO A C 1
ATOM 2279 O O . PRO A 1 303 ? 23.978 5.070 11.175 1.00 91.38 303 PRO A O 1
ATOM 2282 N N . ASP A 1 304 ? 23.026 4.109 12.959 1.00 93.69 304 ASP A N 1
ATOM 2283 C CA . ASP A 1 304 ? 24.249 3.452 13.426 1.00 93.69 304 ASP A CA 1
ATOM 2284 C C . ASP A 1 304 ? 24.762 2.404 12.426 1.00 93.69 304 ASP A C 1
ATOM 2286 O O . ASP A 1 304 ? 25.955 2.377 12.119 1.00 93.69 304 ASP A O 1
ATOM 2290 N N . ALA A 1 305 ? 23.870 1.586 11.861 1.00 93.19 305 ALA A N 1
ATOM 2291 C CA . ALA A 1 305 ? 24.230 0.579 10.869 1.00 93.19 305 ALA A CA 1
ATOM 2292 C C . ALA A 1 305 ? 24.855 1.203 9.613 1.00 93.19 305 ALA A C 1
ATOM 2294 O O . ALA A 1 305 ? 25.890 0.731 9.137 1.00 93.19 305 ALA A O 1
ATOM 2295 N N . VAL A 1 306 ? 24.250 2.287 9.112 1.00 88.38 306 VAL A N 1
ATOM 2296 C CA . VAL A 1 306 ? 24.707 3.012 7.919 1.00 88.38 306 VAL A CA 1
ATOM 2297 C C . VAL A 1 306 ? 26.017 3.747 8.195 1.00 88.38 306 VAL A C 1
ATOM 2299 O O . VAL A 1 306 ? 26.992 3.557 7.470 1.00 88.38 306 VAL A O 1
ATOM 2302 N N . MET A 1 307 ? 26.075 4.552 9.259 1.00 89.69 307 MET A N 1
ATOM 2303 C CA . MET A 1 307 ? 27.235 5.403 9.552 1.00 89.69 307 MET A CA 1
ATOM 2304 C C . MET A 1 307 ? 28.481 4.600 9.940 1.00 89.69 307 MET A C 1
ATOM 2306 O O . MET A 1 307 ? 29.595 5.045 9.673 1.00 89.69 307 MET A O 1
ATOM 2310 N N . ASN A 1 308 ? 28.303 3.419 10.542 1.00 92.69 308 ASN A N 1
ATOM 2311 C CA . ASN A 1 308 ? 29.401 2.552 10.976 1.00 92.69 308 ASN A CA 1
ATOM 2312 C C . ASN A 1 308 ? 29.597 1.313 10.083 1.00 92.69 308 ASN A C 1
ATOM 2314 O O . ASN A 1 308 ? 30.378 0.432 10.437 1.00 92.69 308 ASN A O 1
ATOM 2318 N N . ASN A 1 309 ? 28.919 1.237 8.929 1.00 88.31 309 ASN A N 1
ATOM 2319 C CA . ASN A 1 309 ? 29.042 0.147 7.951 1.00 88.31 309 ASN A CA 1
ATOM 2320 C C . ASN A 1 309 ? 28.873 -1.262 8.568 1.00 88.31 309 ASN A C 1
ATOM 2322 O O . ASN A 1 309 ? 29.637 -2.189 8.279 1.00 88.31 309 ASN A O 1
ATOM 2326 N N . LYS A 1 310 ? 27.879 -1.428 9.451 1.00 92.00 310 LYS A N 1
ATOM 2327 C CA . LYS A 1 310 ? 27.597 -2.698 10.141 1.00 92.00 310 LYS A CA 1
ATOM 2328 C C . LYS A 1 310 ? 26.829 -3.643 9.215 1.00 92.00 310 LYS A C 1
ATOM 2330 O O . LYS A 1 310 ? 25.609 -3.728 9.291 1.00 92.00 310 LYS A O 1
ATOM 2335 N N . LYS A 1 311 ? 27.544 -4.335 8.325 1.00 89.81 311 LYS A N 1
ATOM 2336 C CA . LYS A 1 311 ? 26.958 -5.153 7.243 1.00 89.81 311 LYS A CA 1
ATOM 2337 C C . LYS A 1 311 ? 25.908 -6.166 7.705 1.00 89.81 311 LYS A C 1
ATOM 2339 O O . LYS A 1 311 ? 24.812 -6.166 7.167 1.00 89.81 311 LYS A O 1
ATOM 2344 N N . GLU A 1 312 ? 26.208 -6.954 8.734 1.00 87.81 312 GLU A N 1
ATOM 2345 C CA . GLU A 1 312 ? 25.267 -7.955 9.269 1.00 87.81 312 GLU A CA 1
ATOM 2346 C C . GLU A 1 312 ? 23.960 -7.308 9.755 1.00 87.81 312 GLU A C 1
ATOM 2348 O O . GLU A 1 312 ? 22.868 -7.827 9.540 1.00 87.81 312 GLU A O 1
ATOM 2353 N N . LEU A 1 313 ? 24.061 -6.119 10.358 1.00 90.00 313 LEU A N 1
ATOM 2354 C CA . LEU A 1 313 ? 22.898 -5.363 10.808 1.00 90.00 313 LEU A CA 1
ATOM 2355 C C . LEU A 1 313 ? 22.112 -4.780 9.624 1.00 90.00 313 LEU A C 1
ATOM 2357 O O . LEU A 1 313 ? 20.885 -4.806 9.638 1.00 90.00 313 LEU A O 1
ATOM 2361 N N . LEU A 1 314 ? 22.806 -4.291 8.590 1.00 89.44 314 LEU A N 1
ATOM 2362 C CA . LEU A 1 314 ? 22.194 -3.790 7.352 1.00 89.44 314 LEU A CA 1
ATOM 2363 C C . LEU A 1 314 ? 21.393 -4.873 6.620 1.00 89.44 314 LEU A C 1
ATOM 2365 O O . LEU A 1 314 ? 20.322 -4.574 6.100 1.00 89.44 314 LEU A O 1
ATOM 2369 N N . GLU A 1 315 ? 21.872 -6.116 6.619 1.00 88.25 315 GLU A N 1
ATOM 2370 C CA . GLU A 1 315 ? 21.168 -7.255 6.017 1.00 88.25 315 GLU A CA 1
ATOM 2371 C C . GLU A 1 315 ? 19.913 -7.659 6.806 1.00 88.25 315 GLU A C 1
ATOM 2373 O O . GLU A 1 315 ? 18.930 -8.098 6.212 1.00 88.25 315 GLU A O 1
ATOM 2378 N N . ALA A 1 316 ? 19.910 -7.473 8.130 1.00 92.44 316 ALA A N 1
ATOM 2379 C CA . ALA A 1 316 ? 18.782 -7.829 8.991 1.00 92.44 316 ALA A CA 1
ATOM 2380 C C . ALA A 1 316 ? 17.722 -6.715 9.125 1.00 92.44 316 ALA A C 1
ATOM 2382 O O . ALA A 1 316 ? 16.554 -7.008 9.383 1.00 92.44 316 ALA A O 1
ATOM 2383 N N . ILE A 1 317 ? 18.098 -5.443 8.938 1.00 94.31 317 ILE A N 1
ATOM 2384 C CA . ILE A 1 317 ? 17.203 -4.276 9.058 1.00 94.31 317 ILE A CA 1
ATOM 2385 C C . ILE A 1 317 ? 15.882 -4.417 8.277 1.00 94.31 317 ILE A C 1
ATOM 2387 O O . ILE A 1 317 ? 14.848 -4.061 8.849 1.00 94.31 317 ILE A O 1
ATOM 2391 N N . PRO A 1 318 ? 15.847 -4.926 7.025 1.00 92.56 318 PRO A N 1
ATOM 2392 C CA . PRO A 1 318 ? 14.597 -5.086 6.280 1.00 92.56 318 PRO A CA 1
ATOM 2393 C C . PRO A 1 318 ? 13.519 -5.885 7.025 1.00 92.56 318 PRO A C 1
ATOM 2395 O O . PRO A 1 318 ? 12.342 -5.540 6.923 1.00 92.56 318 PRO A O 1
ATOM 2398 N N . LEU A 1 319 ? 13.913 -6.876 7.836 1.00 95.25 319 LEU A N 1
ATOM 2399 C CA . LEU A 1 319 ? 12.996 -7.699 8.635 1.00 95.25 319 LEU A CA 1
ATOM 2400 C C . LEU A 1 319 ? 12.234 -6.874 9.681 1.00 95.25 319 LEU A C 1
ATOM 2402 O O . LEU A 1 319 ? 11.093 -7.189 10.002 1.00 95.25 319 LEU A O 1
ATOM 2406 N N . GLY A 1 320 ? 12.849 -5.805 10.196 1.00 95.75 320 GLY A N 1
ATOM 2407 C CA . GLY A 1 320 ? 12.191 -4.856 11.093 1.00 95.75 320 GLY A CA 1
ATOM 2408 C C . GLY A 1 320 ? 11.553 -3.668 10.371 1.00 95.75 320 GLY A C 1
ATOM 2409 O O . GLY A 1 320 ? 10.521 -3.163 10.804 1.00 95.75 320 GLY A O 1
ATOM 2410 N N . ALA A 1 321 ? 12.149 -3.206 9.269 1.00 94.12 321 ALA A N 1
ATOM 2411 C CA . ALA A 1 321 ? 11.719 -1.992 8.580 1.00 94.12 321 ALA A CA 1
ATOM 2412 C C . ALA A 1 321 ? 10.396 -2.169 7.832 1.00 94.12 321 ALA A C 1
ATOM 2414 O O . ALA A 1 321 ? 9.530 -1.307 7.934 1.00 94.12 321 ALA A O 1
ATOM 2415 N N . VAL A 1 322 ? 10.216 -3.284 7.121 1.00 93.25 322 VAL A N 1
ATOM 2416 C CA . VAL A 1 322 ? 9.009 -3.550 6.322 1.00 93.25 322 VAL A CA 1
ATOM 2417 C C . VAL A 1 322 ? 7.709 -3.504 7.145 1.00 93.25 322 VAL A C 1
ATOM 2419 O O . VAL A 1 322 ? 6.822 -2.741 6.762 1.00 93.25 322 VAL A O 1
ATOM 2422 N N . PRO A 1 323 ? 7.569 -4.212 8.285 1.00 95.06 323 PRO A N 1
ATOM 2423 C CA . PRO A 1 323 ? 6.342 -4.135 9.084 1.00 95.06 323 PRO A CA 1
ATOM 2424 C C . PRO A 1 323 ? 6.108 -2.739 9.673 1.00 95.06 323 PRO A C 1
ATOM 2426 O O . PRO A 1 323 ? 4.977 -2.265 9.691 1.00 95.06 323 PRO A O 1
ATOM 2429 N N . VAL A 1 324 ? 7.164 -2.040 10.107 1.00 94.81 324 VAL A N 1
ATOM 2430 C CA . VAL A 1 324 ? 7.034 -0.664 10.617 1.00 94.81 324 VAL A CA 1
ATOM 2431 C C . VAL A 1 324 ? 6.554 0.282 9.515 1.00 94.81 324 VAL A C 1
ATOM 2433 O O . VAL A 1 324 ? 5.681 1.108 9.770 1.00 94.81 324 VAL A O 1
ATOM 2436 N N . VAL A 1 325 ? 7.071 0.143 8.292 1.00 90.88 325 VAL A N 1
ATOM 2437 C CA . VAL A 1 325 ? 6.634 0.937 7.136 1.00 90.88 325 VAL A CA 1
ATOM 2438 C C . VAL A 1 325 ? 5.172 0.646 6.783 1.00 90.88 325 VAL A C 1
ATOM 2440 O O . VAL A 1 325 ? 4.418 1.588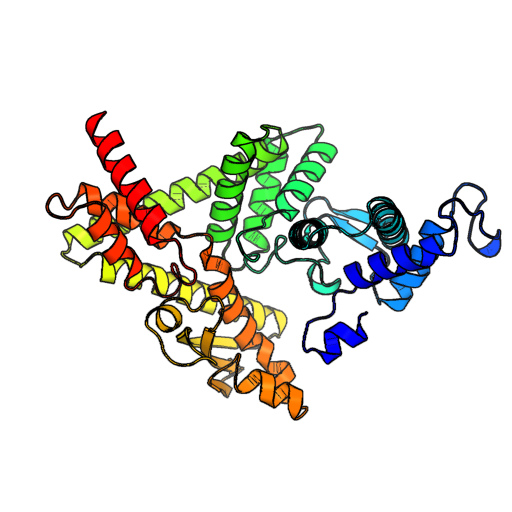 6.561 1.00 90.88 325 VAL A O 1
ATOM 2443 N N . GLU A 1 326 ? 4.721 -0.611 6.805 1.00 91.75 326 GLU A N 1
ATOM 2444 C CA . GLU A 1 326 ? 3.306 -0.936 6.546 1.00 91.75 326 GLU A CA 1
ATOM 2445 C C . GLU A 1 326 ? 2.365 -0.261 7.564 1.00 91.75 326 GLU A C 1
ATOM 2447 O O . GLU A 1 326 ? 1.345 0.344 7.208 1.00 91.75 326 GLU A O 1
ATOM 2452 N N . LEU A 1 327 ? 2.742 -0.271 8.847 1.00 92.50 327 LEU A N 1
ATOM 2453 C CA . LEU A 1 327 ? 1.996 0.417 9.906 1.00 92.50 327 LEU A CA 1
ATOM 2454 C C . LEU A 1 327 ? 2.024 1.946 9.748 1.00 92.50 327 LEU A C 1
ATOM 2456 O O . LEU A 1 327 ? 1.016 2.607 9.998 1.00 92.50 327 LEU A O 1
ATOM 2460 N N . GLN A 1 328 ? 3.149 2.516 9.309 1.00 88.94 328 GLN A N 1
ATOM 2461 C CA . GLN A 1 328 ? 3.286 3.954 9.057 1.00 88.94 328 GLN A CA 1
ATOM 2462 C C . GLN A 1 328 ? 2.403 4.420 7.900 1.00 88.94 328 GLN A C 1
ATOM 2464 O O . GLN A 1 328 ? 1.741 5.457 7.998 1.00 88.94 328 GLN A O 1
ATOM 2469 N N . LEU A 1 329 ? 2.412 3.675 6.793 1.00 84.12 329 LEU A N 1
ATOM 2470 C CA . LEU A 1 329 ? 1.787 4.101 5.544 1.00 84.12 329 LEU A CA 1
ATOM 2471 C C . LEU A 1 329 ? 0.284 3.814 5.512 1.00 84.12 329 LEU A C 1
ATOM 2473 O O . LEU A 1 329 ? -0.457 4.567 4.887 1.00 84.12 329 LEU A O 1
ATOM 2477 N N . SER A 1 330 ? -0.205 2.824 6.260 1.00 81.00 330 SER A N 1
ATOM 2478 C CA . SER A 1 330 ? -1.625 2.440 6.270 1.00 81.00 330 SER A CA 1
ATOM 2479 C C . SER A 1 330 ? -2.583 3.439 6.947 1.00 81.00 330 SER A C 1
ATOM 2481 O O . SER A 1 330 ? -3.805 3.298 6.830 1.00 81.00 330 SER A O 1
ATOM 2483 N N . GLY A 1 331 ? -2.068 4.507 7.573 1.00 79.56 331 GLY A N 1
ATOM 2484 C CA . GLY A 1 331 ? -2.858 5.561 8.231 1.00 79.56 331 GLY A CA 1
ATOM 2485 C C . GLY A 1 331 ? -3.801 6.361 7.314 1.00 79.56 331 GLY A C 1
ATOM 2486 O O . GLY A 1 331 ? -4.587 7.174 7.798 1.00 79.56 331 GLY A O 1
ATOM 2487 N N . HIS A 1 332 ? -3.766 6.145 5.995 1.00 84.19 332 HIS A N 1
ATOM 2488 C CA . HIS A 1 332 ? -4.741 6.715 5.058 1.00 84.19 332 HIS A CA 1
ATOM 2489 C C . HIS A 1 332 ? -6.092 5.973 5.054 1.00 84.19 332 HIS A C 1
ATOM 2491 O O . HIS A 1 332 ? -7.111 6.558 4.678 1.00 84.19 332 HIS A O 1
ATOM 2497 N N . THR A 1 333 ? -6.133 4.706 5.487 1.00 90.88 333 THR A N 1
ATOM 2498 C CA . THR A 1 333 ? -7.353 3.881 5.538 1.00 90.88 333 THR A CA 1
ATOM 2499 C C . THR A 1 333 ? -7.860 3.765 6.973 1.00 90.88 333 THR A C 1
ATOM 2501 O O . THR A 1 333 ? -7.680 2.765 7.658 1.00 90.88 333 THR A O 1
ATOM 2504 N N . ILE A 1 334 ? -8.554 4.803 7.435 1.00 93.94 334 ILE A N 1
ATOM 2505 C CA . ILE A 1 334 ? -8.987 4.958 8.836 1.00 93.94 334 ILE A CA 1
ATOM 2506 C C . ILE A 1 334 ? -10.297 4.224 9.184 1.00 93.94 334 ILE A C 1
ATOM 2508 O O . ILE A 1 334 ? -11.099 4.706 9.989 1.00 93.94 334 ILE A O 1
ATOM 2512 N N . ILE A 1 335 ? -10.561 3.070 8.564 1.00 95.81 335 ILE A N 1
ATOM 2513 C CA . ILE A 1 335 ? -11.830 2.334 8.723 1.00 95.81 335 ILE A CA 1
ATOM 2514 C C . ILE A 1 335 ? -12.069 1.872 10.173 1.00 95.81 335 ILE A C 1
ATOM 2516 O O . ILE A 1 335 ? -13.205 1.919 10.648 1.00 95.81 335 ILE A O 1
ATOM 2520 N N . ASN A 1 336 ? -10.992 1.551 10.901 1.00 96.69 336 ASN A N 1
ATOM 2521 C CA . ASN A 1 336 ? -10.997 1.228 12.335 1.00 96.69 336 ASN A CA 1
ATOM 2522 C C . ASN A 1 336 ? -11.382 2.421 13.229 1.00 96.69 336 ASN A C 1
ATOM 2524 O O . ASN A 1 336 ? -11.626 2.239 14.413 1.00 96.69 336 ASN A O 1
ATOM 2528 N N . ILE A 1 337 ? -11.457 3.639 12.687 1.00 97.44 337 ILE A N 1
ATOM 2529 C CA . ILE A 1 337 ? -11.899 4.837 13.412 1.00 97.44 337 ILE A CA 1
ATOM 2530 C C . ILE A 1 337 ? -13.327 5.196 13.000 1.00 97.44 337 ILE A C 1
ATOM 2532 O O . ILE A 1 337 ? -14.205 5.365 13.846 1.00 97.44 337 ILE A O 1
ATOM 2536 N N . ILE A 1 338 ? -13.578 5.329 11.694 1.00 97.31 338 ILE A N 1
ATOM 2537 C CA . ILE A 1 338 ? -14.843 5.894 11.203 1.00 97.31 338 ILE A CA 1
ATOM 2538 C C . ILE A 1 338 ? -16.032 4.943 11.362 1.00 97.31 338 ILE A C 1
ATOM 2540 O O . ILE A 1 338 ? -17.140 5.413 11.620 1.00 97.31 338 ILE A O 1
ATOM 2544 N N . VAL A 1 339 ? -15.829 3.625 11.240 1.00 98.25 339 VAL A N 1
ATOM 2545 C CA . VAL A 1 339 ? -16.919 2.655 11.420 1.00 98.25 339 VAL A CA 1
ATOM 2546 C C . VAL A 1 339 ? -17.309 2.556 12.897 1.00 98.25 339 VAL A C 1
ATOM 2548 O O . VAL A 1 339 ? -18.496 2.737 13.187 1.00 98.25 339 VAL A O 1
ATOM 2551 N N . PRO A 1 340 ? -16.366 2.391 13.850 1.00 98.25 340 PRO A N 1
ATOM 2552 C CA . PRO A 1 340 ? -16.727 2.410 15.263 1.00 98.25 340 PRO A CA 1
ATOM 2553 C C . PRO A 1 340 ? -17.361 3.733 15.707 1.00 98.25 340 PRO A C 1
ATOM 2555 O O . PRO A 1 340 ? -18.314 3.718 16.483 1.00 98.25 340 PRO A O 1
ATOM 2558 N N . ALA A 1 341 ? -16.918 4.874 15.160 1.00 98.12 341 ALA A N 1
ATOM 2559 C CA . ALA A 1 341 ? -17.540 6.172 15.431 1.00 98.12 341 ALA A CA 1
ATOM 2560 C C . ALA A 1 341 ? -19.020 6.209 15.029 1.00 98.12 341 ALA A C 1
ATOM 2562 O O . ALA A 1 341 ? -19.854 6.677 15.809 1.00 98.12 341 ALA A O 1
ATOM 2563 N N . ALA A 1 342 ? -19.355 5.696 13.840 1.00 98.00 342 ALA A N 1
ATOM 2564 C CA . ALA A 1 342 ? -20.732 5.622 13.360 1.00 98.00 342 ALA A CA 1
ATOM 2565 C C . ALA A 1 342 ? -21.608 4.808 14.322 1.00 98.00 342 ALA A C 1
ATOM 2567 O O . ALA A 1 342 ? -22.645 5.293 14.771 1.00 98.00 342 ALA A O 1
ATOM 2568 N N . VAL A 1 343 ? -21.160 3.602 14.682 1.00 98.12 343 VAL A N 1
ATOM 2569 C CA . VAL A 1 343 ? -21.909 2.691 15.560 1.00 98.12 343 VAL A CA 1
ATOM 2570 C C . VAL A 1 343 ? -22.065 3.274 16.961 1.00 98.12 343 VAL A C 1
ATOM 2572 O O . VAL A 1 343 ? -23.183 3.359 17.469 1.00 98.12 343 VAL A O 1
ATOM 2575 N N . ALA A 1 344 ? -20.974 3.751 17.563 1.00 97.50 344 ALA A N 1
ATOM 2576 C CA . ALA A 1 344 ? -20.997 4.323 18.904 1.00 97.50 344 ALA A CA 1
ATOM 2577 C C . ALA A 1 344 ? -21.917 5.545 18.998 1.00 97.50 344 ALA A C 1
ATOM 2579 O O . ALA A 1 344 ? -22.617 5.704 19.992 1.00 97.50 344 ALA A O 1
ATOM 2580 N N . THR A 1 345 ? -21.975 6.371 17.950 1.00 97.19 345 THR A N 1
ATOM 2581 C CA . THR A 1 345 ? -22.877 7.535 17.894 1.00 97.19 345 THR A CA 1
ATOM 2582 C C . THR A 1 345 ? -24.348 7.123 17.908 1.00 97.19 345 THR A C 1
ATOM 2584 O O . THR A 1 345 ? -25.177 7.799 18.508 1.00 97.19 345 THR A O 1
ATOM 2587 N N . LEU A 1 346 ? -24.696 6.021 17.241 1.00 95.94 346 LEU A N 1
ATOM 2588 C CA . LEU A 1 346 ? -26.078 5.545 17.191 1.00 95.94 346 LEU A CA 1
ATOM 2589 C C . LEU A 1 346 ? -26.494 4.810 18.470 1.00 95.94 346 LEU A C 1
ATOM 2591 O O . LEU A 1 346 ? -27.667 4.843 18.842 1.00 95.94 346 LEU A O 1
ATOM 2595 N N . MET A 1 347 ? -25.542 4.168 19.147 1.00 95.06 347 MET A N 1
ATOM 2596 C CA . MET A 1 347 ? -25.786 3.454 20.402 1.00 95.06 347 MET A CA 1
ATOM 2597 C C . MET A 1 347 ? -25.744 4.365 21.632 1.00 95.06 347 MET A C 1
ATOM 2599 O O . MET A 1 347 ? -26.452 4.108 22.603 1.00 95.06 347 MET A O 1
ATOM 2603 N N . ASN A 1 348 ? -24.946 5.434 21.604 1.00 85.12 348 ASN A N 1
ATOM 2604 C CA . ASN A 1 348 ? -24.784 6.359 22.718 1.00 85.12 348 ASN A CA 1
ATOM 2605 C C . ASN A 1 348 ? -25.408 7.720 22.388 1.00 85.12 348 ASN A C 1
ATOM 2607 O O . ASN A 1 348 ? -24.828 8.528 21.667 1.00 85.12 348 ASN A O 1
ATOM 2611 N N . LYS A 1 349 ? -26.585 7.983 22.963 1.00 75.81 349 LYS A N 1
ATOM 2612 C CA . LYS A 1 349 ? -27.322 9.244 22.771 1.00 75.81 349 LYS A CA 1
ATOM 2613 C C . LYS A 1 349 ? -26.848 10.385 23.677 1.00 75.81 349 LYS A C 1
ATOM 2615 O O . LYS A 1 349 ? -27.329 11.504 23.524 1.00 75.81 349 LYS A O 1
ATOM 2620 N N . GLU A 1 350 ? -25.962 10.108 24.630 1.00 86.44 350 GLU A N 1
ATOM 2621 C CA . GLU A 1 350 ? -25.500 11.086 25.621 1.00 86.44 350 GLU A CA 1
ATOM 2622 C C . GLU A 1 350 ? -24.291 11.881 25.124 1.00 86.44 350 GLU A C 1
ATOM 2624 O O . GLU A 1 350 ? -24.109 13.033 25.510 1.00 86.44 350 GLU A O 1
ATOM 2629 N N . LEU A 1 351 ? -23.479 11.283 24.249 1.00 92.38 351 LEU A N 1
ATOM 2630 C CA . LEU A 1 351 ? -22.292 11.916 23.687 1.00 92.38 351 LEU A CA 1
ATOM 2631 C C . LEU A 1 351 ? -22.587 12.570 22.337 1.00 92.38 351 LEU A C 1
ATOM 2633 O O . LEU A 1 351 ? -23.244 12.012 21.460 1.00 92.38 351 LEU A O 1
ATOM 2637 N N . THR A 1 352 ? -22.021 13.754 22.129 1.00 96.31 352 THR A N 1
ATOM 2638 C CA . THR A 1 352 ? -22.059 14.427 20.832 1.00 96.31 352 THR A CA 1
ATOM 2639 C C . THR A 1 352 ? -21.170 13.705 19.807 1.00 96.31 352 THR A C 1
ATOM 2641 O O . THR A 1 352 ? -20.162 13.087 20.173 1.00 96.31 352 THR A O 1
ATOM 2644 N N . PRO A 1 353 ? -21.433 13.864 18.493 1.00 96.81 353 PRO A N 1
ATOM 2645 C CA . PRO A 1 353 ? -20.551 13.356 17.437 1.00 96.81 353 PRO A CA 1
ATOM 2646 C C . PRO A 1 353 ? -19.076 13.744 17.609 1.00 96.81 353 PRO A C 1
ATOM 2648 O O . PRO A 1 353 ? -18.182 12.959 17.303 1.00 96.81 353 PRO A O 1
ATOM 2651 N N . ARG A 1 354 ? -18.804 14.951 18.125 1.00 97.25 354 ARG A N 1
ATOM 2652 C CA . ARG A 1 354 ? -17.438 15.437 18.362 1.00 97.25 354 ARG A CA 1
ATOM 2653 C C . ARG A 1 354 ? -16.761 14.711 19.524 1.00 97.25 354 ARG A C 1
ATOM 2655 O O . ARG A 1 354 ? -15.557 14.470 19.465 1.00 97.25 354 ARG A O 1
ATOM 2662 N N . GLU A 1 355 ? -17.501 14.393 20.581 1.00 97.31 355 GLU A N 1
ATOM 2663 C CA . GLU A 1 355 ? -16.976 13.656 21.734 1.00 97.31 355 GLU A CA 1
ATOM 2664 C C . GLU A 1 355 ? -16.677 12.206 21.364 1.00 97.31 355 GLU A C 1
ATOM 2666 O O . GLU A 1 355 ? -15.576 11.737 21.649 1.00 97.31 355 GLU A O 1
ATOM 2671 N N . ILE A 1 356 ? -17.581 11.543 20.633 1.00 97.19 356 ILE A N 1
ATOM 2672 C CA . ILE A 1 356 ? -17.329 10.207 20.071 1.00 97.19 356 ILE A CA 1
ATOM 2673 C C . ILE A 1 356 ? -16.084 10.229 19.181 1.00 97.19 356 ILE A C 1
ATOM 2675 O O . ILE A 1 356 ? -15.179 9.425 19.386 1.00 97.19 356 ILE A O 1
ATOM 2679 N N . ALA A 1 357 ? -15.989 11.192 18.256 1.00 97.06 357 ALA A N 1
ATOM 2680 C CA . ALA A 1 357 ? -14.842 11.344 17.362 1.00 97.06 357 ALA A CA 1
ATOM 2681 C C . ALA A 1 357 ? -13.507 11.516 18.106 1.00 97.06 357 ALA A C 1
ATOM 2683 O O . ALA A 1 357 ? -12.478 11.002 17.673 1.00 97.06 357 ALA A O 1
ATOM 2684 N N . ARG A 1 358 ? -13.502 12.240 19.233 1.00 96.12 358 ARG A N 1
ATOM 2685 C CA . ARG A 1 358 ? -12.309 12.375 20.081 1.00 96.12 358 ARG A CA 1
ATOM 2686 C C . ARG A 1 358 ? -11.954 11.064 20.777 1.00 96.12 358 ARG A C 1
ATOM 2688 O O . ARG A 1 358 ? -10.769 10.752 20.829 1.00 96.12 358 ARG A O 1
ATOM 2695 N N . LYS A 1 359 ? -12.950 10.320 21.272 1.00 95.81 359 LYS A N 1
ATOM 2696 C CA . LYS A 1 359 ? -12.744 9.027 21.938 1.00 95.81 359 LYS A CA 1
ATOM 2697 C C . LYS A 1 359 ? -12.181 7.968 20.988 1.00 95.81 359 LYS A C 1
ATOM 2699 O O . LYS A 1 359 ? -11.141 7.399 21.288 1.00 95.81 359 LYS A O 1
ATOM 2704 N N . VAL A 1 360 ? -12.783 7.769 19.809 1.00 95.62 360 VAL A N 1
ATOM 2705 C CA . VAL A 1 360 ? -12.295 6.757 18.843 1.00 95.62 360 VAL A CA 1
ATOM 2706 C C . VAL A 1 360 ? -10.868 7.026 18.361 1.00 95.62 360 VAL A C 1
ATOM 2708 O O . VAL A 1 360 ? -10.176 6.101 17.971 1.00 95.62 360 VAL A O 1
ATOM 2711 N N . VAL A 1 361 ? -10.411 8.281 18.373 1.00 94.50 361 VAL A N 1
ATOM 2712 C CA . VAL A 1 361 ? -9.048 8.657 17.959 1.00 94.50 361 VAL A CA 1
ATOM 2713 C C . VAL A 1 361 ? -8.059 8.651 19.132 1.00 94.50 361 VAL A C 1
ATOM 2715 O O . VAL A 1 361 ? -6.862 8.808 18.913 1.00 94.50 361 VAL A O 1
ATOM 2718 N N . ALA A 1 362 ? -8.516 8.553 20.383 1.00 91.06 362 ALA A N 1
ATOM 2719 C CA . ALA A 1 362 ? -7.633 8.668 21.543 1.00 91.06 362 ALA A CA 1
ATOM 2720 C C . ALA A 1 362 ? -6.585 7.543 21.578 1.00 91.06 362 ALA A C 1
ATOM 2722 O O . ALA A 1 362 ? -5.401 7.867 21.634 1.00 91.06 362 ALA A O 1
ATOM 2723 N N . ASP A 1 363 ? -7.016 6.287 21.404 1.00 87.31 363 ASP A N 1
ATOM 2724 C CA . ASP A 1 363 ? -6.138 5.103 21.472 1.00 87.31 363 ASP A CA 1
ATOM 2725 C C . ASP A 1 363 ? -5.977 4.368 20.125 1.00 87.31 363 ASP A C 1
ATOM 2727 O O . ASP A 1 363 ? -5.476 3.244 20.074 1.00 87.31 363 ASP A O 1
ATOM 2731 N N . ALA A 1 364 ? -6.352 5.014 19.017 1.00 92.69 364 ALA A N 1
ATOM 2732 C CA . ALA A 1 364 ? -6.100 4.536 17.654 1.00 92.69 364 ALA A CA 1
ATOM 2733 C C . ALA A 1 364 ? -4.626 4.736 17.250 1.00 92.69 364 ALA A C 1
ATOM 2735 O O . ALA A 1 364 ? -4.308 5.566 16.397 1.00 92.69 364 ALA A O 1
ATOM 2736 N N . TYR A 1 365 ? -3.708 4.044 17.914 1.00 91.44 365 TYR A N 1
ATOM 2737 C CA . TYR A 1 365 ? -2.266 4.278 17.800 1.00 91.44 365 TYR A CA 1
ATOM 2738 C C . TYR A 1 365 ? -1.658 3.914 16.432 1.00 91.44 365 TYR A C 1
ATOM 2740 O O . TYR A 1 365 ? -0.605 4.446 16.080 1.00 91.44 365 TYR A O 1
ATOM 2748 N N . ILE A 1 366 ? -2.322 3.064 15.641 1.00 93.06 366 ILE A N 1
ATOM 2749 C CA . ILE A 1 366 ? -1.943 2.762 14.251 1.00 93.06 366 ILE A CA 1
ATOM 2750 C C . ILE A 1 366 ? -2.879 3.496 13.296 1.00 93.06 366 ILE A C 1
ATOM 2752 O O . ILE A 1 366 ? -2.436 4.243 12.423 1.00 93.06 366 ILE A O 1
ATOM 2756 N N . SER A 1 367 ? -4.192 3.356 13.483 1.00 92.19 367 SER A N 1
ATOM 2757 C CA . SER A 1 367 ? -5.175 3.925 12.557 1.00 92.19 367 SER A CA 1
ATOM 2758 C C . SER A 1 367 ? -5.232 5.453 12.589 1.00 92.19 367 SER A C 1
ATOM 2760 O O . SER A 1 367 ? -5.740 6.066 11.654 1.00 92.19 367 SER A O 1
ATOM 2762 N N . SER A 1 368 ? -4.706 6.091 13.638 1.00 90.50 368 SER A N 1
ATOM 2763 C CA . SER A 1 368 ? -4.513 7.541 13.724 1.00 90.50 368 SER A CA 1
ATOM 2764 C C . SER A 1 368 ? -3.032 7.938 13.665 1.00 90.50 368 SER A C 1
ATOM 2766 O O . SER A 1 368 ? -2.662 8.968 14.230 1.00 90.50 368 SER A O 1
ATOM 2768 N N . ALA A 1 369 ? -2.184 7.190 12.950 1.00 88.25 369 ALA A N 1
ATOM 2769 C CA . ALA A 1 369 ? -0.767 7.531 12.772 1.00 88.25 369 ALA A CA 1
ATOM 2770 C C . ALA A 1 369 ? -0.534 8.939 12.180 1.00 88.25 369 ALA A C 1
ATOM 2772 O O . ALA A 1 369 ? 0.512 9.546 12.420 1.00 88.25 369 ALA A O 1
ATOM 2773 N N . ILE A 1 370 ? -1.511 9.480 11.441 1.00 88.38 370 ILE A N 1
ATOM 2774 C CA . ILE A 1 370 ? -1.504 10.833 10.867 1.00 88.38 370 ILE A CA 1
ATOM 2775 C C . ILE A 1 370 ? -2.721 11.657 11.337 1.00 88.38 370 ILE A C 1
ATOM 2777 O O . ILE A 1 370 ? -3.783 11.100 11.629 1.00 88.38 370 ILE A O 1
ATOM 2781 N N . PRO A 1 371 ? -2.613 12.999 11.405 1.00 88.88 371 PRO A N 1
ATOM 2782 C CA . PRO A 1 371 ? -3.728 13.851 11.810 1.00 88.88 371 PRO A CA 1
ATOM 2783 C C . PRO A 1 371 ? -4.868 13.850 10.783 1.00 88.88 371 PRO A C 1
ATOM 2785 O O . PRO A 1 371 ? -4.645 13.824 9.576 1.00 88.88 371 PRO A O 1
ATOM 2788 N N . GLY A 1 372 ? -6.108 13.956 11.273 1.00 90.12 372 GLY A N 1
ATOM 2789 C CA . GLY A 1 372 ? -7.313 14.099 10.438 1.00 90.12 372 GLY A CA 1
ATOM 2790 C C . GLY A 1 372 ? -8.475 13.185 10.833 1.00 90.12 372 GLY A C 1
ATOM 2791 O O . GLY A 1 372 ? -9.630 13.506 10.538 1.00 90.12 372 GLY A O 1
ATOM 2792 N N . GLY A 1 373 ? -8.200 12.106 11.577 1.00 93.44 373 GLY A N 1
ATOM 2793 C CA . GLY A 1 373 ? -9.207 11.119 11.986 1.00 93.44 373 GLY A CA 1
ATOM 2794 C C . GLY A 1 373 ? -10.413 11.718 12.718 1.00 93.44 373 GLY A C 1
ATOM 2795 O O . GLY A 1 373 ? -11.545 11.343 12.430 1.00 93.44 373 GLY A O 1
ATOM 2796 N N . ILE A 1 374 ? -10.203 12.720 13.585 1.00 96.12 374 ILE A N 1
ATOM 2797 C CA . ILE A 1 374 ? -11.286 13.334 14.380 1.00 96.12 374 ILE A CA 1
ATOM 2798 C C . ILE A 1 374 ? -12.329 13.995 13.471 1.00 96.12 374 ILE A C 1
ATOM 2800 O O . ILE A 1 374 ? -13.527 13.821 13.675 1.00 96.12 374 ILE A O 1
ATOM 2804 N N . GLN A 1 375 ? -11.890 14.757 12.464 1.00 96.81 375 GLN A N 1
ATOM 2805 C CA . GLN A 1 375 ? -12.819 15.438 11.561 1.00 96.81 375 GLN A CA 1
ATOM 2806 C C . GLN A 1 375 ? -13.646 14.420 10.769 1.00 96.81 375 GLN A C 1
ATOM 2808 O O . GLN A 1 375 ? -14.862 14.565 10.661 1.00 96.81 375 GLN A O 1
ATOM 2813 N N . ARG A 1 376 ? -12.999 13.370 10.249 1.00 96.12 376 ARG A N 1
ATOM 2814 C CA . ARG A 1 376 ? -13.677 12.332 9.463 1.00 96.12 376 ARG A CA 1
ATOM 2815 C C . ARG A 1 376 ? -14.635 11.494 10.301 1.00 96.12 376 ARG A C 1
ATOM 2817 O O . ARG A 1 376 ? -15.747 11.235 9.849 1.00 96.12 376 ARG A O 1
ATOM 2824 N N . ALA A 1 377 ? -14.247 11.132 11.521 1.00 97.62 377 ALA A N 1
ATOM 2825 C CA . ALA A 1 377 ? -15.121 10.442 12.463 1.00 97.62 377 ALA A CA 1
ATOM 2826 C C . ALA A 1 377 ? -16.369 11.279 12.777 1.00 97.62 377 ALA A C 1
ATOM 2828 O O . ALA A 1 377 ? -17.481 10.775 12.681 1.00 97.62 377 ALA A O 1
ATOM 2829 N N . GLU A 1 378 ? -16.207 12.576 13.055 1.00 98.19 378 GLU A N 1
ATOM 2830 C CA . GLU A 1 378 ? -17.333 13.474 13.331 1.00 98.19 378 GLU A CA 1
ATOM 2831 C C . GLU A 1 378 ? -18.282 13.616 12.126 1.00 98.19 378 GLU A C 1
ATOM 2833 O O . GLU A 1 378 ? -19.504 13.600 12.293 1.00 98.19 378 GLU A O 1
ATOM 2838 N N . GLU A 1 379 ? -17.739 13.751 10.911 1.00 98.00 379 GLU A N 1
ATOM 2839 C CA . GLU A 1 379 ? -18.523 13.808 9.669 1.00 98.00 379 GLU A CA 1
ATOM 2840 C C . GLU A 1 379 ? -19.362 12.536 9.477 1.00 98.00 379 GLU A C 1
ATOM 2842 O O . GLU A 1 379 ? -20.560 12.618 9.185 1.00 98.00 379 GLU A O 1
ATOM 2847 N N . VAL A 1 380 ? -18.757 11.364 9.684 1.00 97.31 380 VAL A N 1
ATOM 2848 C CA . VAL A 1 380 ? -19.438 10.069 9.568 1.00 97.31 380 VAL A CA 1
ATOM 2849 C C . VAL A 1 380 ? -20.492 9.895 10.662 1.00 97.31 380 VAL A C 1
ATOM 2851 O O . VAL A 1 380 ? -21.618 9.517 10.349 1.00 97.31 380 VAL A O 1
ATOM 2854 N N . SER A 1 381 ? -20.192 10.255 11.910 1.00 97.75 381 SER A N 1
ATOM 2855 C CA . SER A 1 381 ? -21.148 10.249 13.025 1.00 97.75 381 SER A CA 1
ATOM 2856 C C . SER A 1 381 ? -22.388 11.102 12.738 1.00 97.75 381 SER A C 1
ATOM 2858 O O . SER A 1 381 ? -23.517 10.637 12.890 1.00 97.75 381 SER A O 1
ATOM 2860 N N . LYS A 1 382 ? -22.207 12.341 12.257 1.00 97.62 382 LYS A N 1
ATOM 2861 C CA . LYS A 1 382 ? -23.328 13.217 11.863 1.00 97.62 382 LYS A CA 1
ATOM 2862 C C . LYS A 1 382 ? -24.155 12.598 10.740 1.00 97.62 382 LYS A C 1
ATOM 2864 O O . LYS A 1 382 ? -25.383 12.672 10.756 1.00 97.62 382 LYS A O 1
ATOM 2869 N N . ARG A 1 383 ? -23.485 11.982 9.762 1.00 97.25 383 ARG A N 1
ATOM 2870 C CA . ARG A 1 383 ? -24.153 11.323 8.640 1.00 97.25 383 ARG A CA 1
ATOM 2871 C C . ARG A 1 383 ? -24.942 10.093 9.086 1.00 97.25 383 ARG A C 1
ATOM 2873 O O . ARG A 1 383 ? -26.046 9.904 8.592 1.00 97.25 383 ARG A O 1
ATOM 2880 N N . ALA A 1 384 ? -24.424 9.318 10.036 1.00 96.50 384 ALA A N 1
ATOM 2881 C CA . ALA A 1 384 ? -25.118 8.176 10.619 1.00 96.50 384 ALA A CA 1
ATOM 2882 C C . ALA A 1 384 ? -26.421 8.601 11.316 1.00 96.50 384 ALA A C 1
ATOM 2884 O O . ALA A 1 384 ? -27.467 8.025 11.032 1.00 96.50 384 ALA A O 1
ATOM 2885 N N . ILE A 1 385 ? -26.386 9.657 12.142 1.00 96.19 385 ILE A N 1
ATOM 2886 C CA . ILE A 1 385 ? -27.595 10.223 12.776 1.00 96.19 385 ILE A CA 1
ATOM 2887 C C . ILE A 1 385 ? -28.620 10.634 11.718 1.00 96.19 385 ILE A C 1
ATOM 2889 O O . ILE A 1 385 ? -29.793 10.290 11.833 1.00 96.19 385 ILE A O 1
ATOM 2893 N N . LYS A 1 386 ? -28.177 11.355 10.677 1.00 96.69 386 LYS A N 1
ATOM 2894 C CA . LYS A 1 386 ? -29.066 11.796 9.599 1.00 96.69 386 LYS A CA 1
ATOM 2895 C C . LYS A 1 386 ? -29.740 10.608 8.908 1.00 96.69 386 LYS A C 1
ATOM 2897 O O . LYS A 1 386 ? -30.958 10.610 8.783 1.00 96.69 386 LYS A O 1
ATOM 2902 N N . ILE A 1 387 ? -28.970 9.595 8.509 1.00 96.06 387 ILE A N 1
ATOM 2903 C CA . ILE A 1 387 ? -29.509 8.389 7.862 1.00 96.06 387 ILE A CA 1
ATOM 2904 C C . ILE A 1 387 ? -30.528 7.701 8.778 1.00 96.06 387 ILE A C 1
ATOM 2906 O O . ILE A 1 387 ? -31.620 7.383 8.332 1.00 96.06 387 ILE A O 1
ATOM 2910 N N . MET A 1 388 ? -30.218 7.541 10.068 1.00 94.00 388 MET A N 1
ATOM 2911 C CA . MET A 1 388 ? -31.140 6.926 11.030 1.00 94.00 388 MET A CA 1
ATOM 2912 C C . MET A 1 388 ? -32.412 7.735 11.292 1.00 94.00 388 MET A C 1
ATOM 2914 O O . MET A 1 388 ? -33.380 7.169 11.776 1.00 94.00 388 MET A O 1
ATOM 2918 N N . SER A 1 389 ? -32.423 9.041 11.012 1.00 93.75 389 SER A N 1
ATOM 2919 C CA . SER A 1 389 ? -33.644 9.855 11.095 1.00 93.75 389 SER A CA 1
ATOM 2920 C C . SER A 1 389 ? -34.548 9.730 9.864 1.00 93.75 389 SER A C 1
ATOM 2922 O O . SER A 1 389 ? -35.691 10.178 9.903 1.00 93.75 389 SER A O 1
ATOM 2924 N N . GLU A 1 390 ? -34.024 9.161 8.774 1.00 94.81 390 GLU A N 1
ATOM 2925 C CA . GLU A 1 390 ? -34.722 8.951 7.499 1.00 94.81 390 GLU A CA 1
ATOM 2926 C C . GLU A 1 390 ? -35.208 7.495 7.322 1.00 94.81 390 GLU A C 1
ATOM 2928 O O . GLU A 1 390 ? -35.943 7.220 6.372 1.00 94.81 390 GLU A O 1
ATOM 2933 N N . LEU A 1 391 ? -34.800 6.582 8.216 1.00 89.00 391 LEU A N 1
ATOM 2934 C CA . LEU A 1 391 ? -35.246 5.184 8.314 1.00 89.00 391 LEU A CA 1
ATOM 2935 C C . LEU A 1 391 ? -36.342 5.046 9.372 1.00 89.00 391 LEU A C 1
ATOM 2937 O O . LEU A 1 391 ? -37.279 4.252 9.127 1.00 89.00 391 LEU A O 1
#

pLDDT: mean 92.89, std 5.37, range [68.25, 98.69]

Organism: NCBI:txid2874285

Foldseek 3Di:
DQVVCVVVVHHGQLLVQLLQQLLVVCVVPPQQDFDDPVVHDTPPDTVLLVSLVVSCVVSVHDQWWAQQLPRDIDRRSNVSSVSSVVDNVVDDDDPVVVLLVLLLCLRTPCNVVNVGFDLLDQFQGFLLSVNVLLNQLVVQCVVVVNDLQSSLQSSLVSLVPGYLDSLLSLLSQLVVLVVVVVVPDDSSSSSSNSNRVVSNVVLLVVLLVQLLVVVVVVDFLLVSLLVVLVVVLVSLQVSLQVVVCVVPVWRKGKDWPDWFFDLDDPDDPVRRQARLPGIFIWMWMATNNDIDIQGRLPRPQSCCCSVVVVPVSVVCSCSVVRSNNNLSRSLSRLSSQQSSLLNCLVVDVPDAQLRSLCSSSVNNRRNPNDPDSSVNNSVSNVVSVVVVVVD

Radius of gyration: 23.52 Å; chains: 1; bounding box: 65×40×69 Å

Sequence (391 aa):
MLKAYANVGMPPSPITAAIFGVAAILEIVHPDSEVGESYGEFFKVNSAQIAGLGAVEASGLPEKLHIRGTDEEYDTATLVGDLGVILKDIGGPTVIGMMAFEEMLSAFEESLAIGAGFSGGPLQPPLGHMTADAVLAMKVLISSDGDIEKAADRIKEIKEKFWLEPEVAKVATNTISRKSEQVKRGPVTKAMILATDGAVAKAVYDRAKFTYDKLNEGKDITEIVRMLDDEKLNNVETACSALFSGMMGKDIKINVTSYQGCARRKKTDFLEKYCGFDTDATVEVTIDGEKIVFEGLSHKVIPDAVMNNKKELLEAIPLGAVPVVELQLSGHTIINIIVPAAVATLMNKELTPREIARKVVADAYISSAIPGGIQRAEEVSKRAIKIMSEL

Secondary structure (DSSP, 8-state):
-HHHHHHTTPPP-HHHHHHHHHHHHTTTS-TT-B--GGG--TTTSBHHHHHHHHHHHHHT--SEEEETTTTEEEEHHHHHHHHHHHHHHH-S--HHHHHHHHHHHTTBTTTTTTT--STTSSSPPGGG--HHHHHHHHHHHHHTTT-HHHHHHHHHHHHHHS-SSHHHHHHHHHHHHHHHTTT---HHHHHHHHHHHHHHHHHHHHHHHHHHHHHHTT--HHHHHHHHHHHHHHHHHHHHHHHHHHHHTS-EEEEEEEEES-SSSPP-HHHHH--TTS-EEEEEEEETTEEEEEETIIIIIHHHHH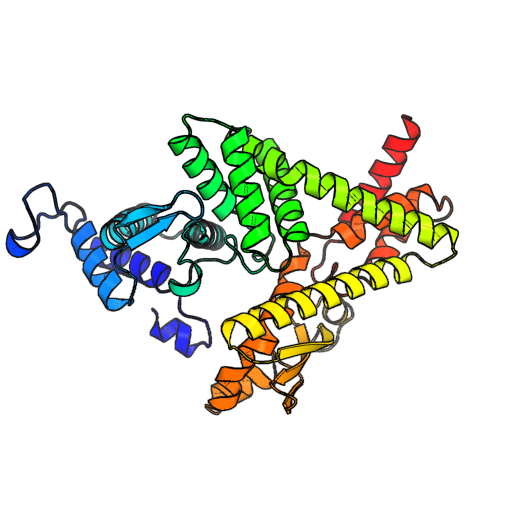HTT-HHHHHHHHHHHHHHHHHHHGGG--HHHHHHHHHHHHH-SSS-HHHHHHHHTTS-TTTTSSTTHHHHHHHHHHHHHHHHHH-